Protein AF-0000000084433014 (afdb_homodimer)

pLDDT: mean 96.45, std 4.1, range [74.5, 98.94]

Secondary structure (DSSP, 8-state):
-EEEEE-TTSGGGTTTHHHHHHHHHHH-SEEEEEP-SHHHHHHHHHHHHHTTTTEEEEE---HHHHTT--HHHHHHHHHHHHHTTTT-SEEEEEEEETTT---HHHHHHHHHHHHHHHHHHHHHT--EEEEEES-HHHHHHHHTT-S--S-EEETT----HHHHHHHHTSTTEEEEE-GGGGT-HHHHHHHTTS-GGGEEE---TTSS-SSSSSPP-GGGHHHHHHHHHHHTT--HHHHHHHHHHHHHHHHT-/-EEEEE-TTSGGGTTTHHHHHHHHHHH-SEEEEE--SHHHHHHHHHHHHHTTTTEEEEE---HHHHTT--HHHHHHHHHHHHHTTTT-SEEEEEEEETTT---HHHHHHHHHHHHHHHHHHHHHT--EEEEEES-HHHHHHHHTT-S--S-EEETT----HHHHHHHHTSTTEEEEE-GGGGT-HHHHHHHTTS-GGGEEE---TTSS-SSSSSPP-GGGHHHHHHHHHHHTT--HHHHHHHHHHHHHHHHT-

Nearest PDB structures (foldseek):
  2y1h-assembly1_A  TM=9.445E-01  e=4.103E-21  Homo sapiens
  2y1h-assembly1_B  TM=9.343E-01  e=7.035E-21  Homo sapiens
  2xio-assembly1_A  TM=9.050E-01  e=2.579E-17  Homo sapiens
  8efg-assembly1_A  TM=9.068E-01  e=1.556E-16  Homo sapiens
  3ipw-assembly1_A  TM=8.848E-01  e=1.876E-14  Entamoeba histolytica HM-1:IMSS

Structure (mmCIF, N/CA/C/O backbone):
data_AF-0000000084433014-model_v1
#
loop_
_entity.id
_entity.type
_entity.pdbx_description
1 polymer 'Hydrolase TatD family'
#
loop_
_atom_site.group_PDB
_atom_site.id
_atom_site.type_symbol
_atom_site.label_atom_id
_atom_site.label_alt_id
_atom_site.label_comp_id
_atom_site.label_asym_id
_atom_site.label_entity_id
_atom_site.label_seq_id
_atom_site.pdbx_PDB_ins_code
_atom_site.Cartn_x
_atom_site.Cartn_y
_atom_site.Cartn_z
_atom_site.occupancy
_atom_site.B_iso_or_equiv
_atom_site.auth_seq_id
_atom_site.auth_comp_id
_atom_site.auth_asym_id
_atom_site.auth_atom_id
_atom_site.pdbx_PDB_model_num
ATOM 1 N N . MET A 1 1 ? 10.75 19.797 18.312 1 98.44 1 MET A N 1
ATOM 2 C CA . MET A 1 1 ? 10.406 19.109 17.078 1 98.44 1 MET A CA 1
ATOM 3 C C . MET A 1 1 ? 9.055 18.422 17.188 1 98.44 1 MET A C 1
ATOM 5 O O . MET A 1 1 ? 8.68 17.938 18.266 1 98.44 1 MET A O 1
ATOM 9 N N . ILE A 1 2 ? 8.273 18.438 16.125 1 98.88 2 ILE A N 1
ATOM 10 C CA . ILE A 1 2 ? 6.949 17.828 16.156 1 98.88 2 ILE A CA 1
ATOM 11 C C . ILE A 1 2 ? 6.797 16.859 14.984 1 98.88 2 ILE A C 1
ATOM 13 O O . ILE A 1 2 ? 7.121 17.203 13.844 1 98.88 2 ILE A O 1
ATOM 17 N N . ASP A 1 3 ? 6.43 15.586 15.219 1 98.94 3 ASP A N 1
ATOM 18 C CA . ASP A 1 3 ? 5.961 14.664 14.188 1 98.94 3 ASP A CA 1
ATOM 19 C C . ASP A 1 3 ? 4.492 14.914 13.852 1 98.94 3 ASP A C 1
ATOM 21 O O . ASP A 1 3 ? 3.604 14.547 14.617 1 98.94 3 ASP A O 1
ATOM 25 N N . THR A 1 4 ? 4.262 15.445 12.672 1 98.94 4 THR A N 1
ATOM 26 C CA . THR A 1 4 ? 2.926 15.961 12.383 1 98.94 4 THR A CA 1
ATOM 27 C C . THR A 1 4 ? 2.035 14.867 11.805 1 98.94 4 THR A C 1
ATOM 29 O O . THR A 1 4 ? 0.866 15.102 11.5 1 98.94 4 THR A O 1
ATOM 32 N N . HIS A 1 5 ? 2.557 13.594 11.68 1 98.88 5 HIS A N 1
ATOM 33 C CA . HIS A 1 5 ? 1.742 12.516 11.125 1 98.88 5 HIS A CA 1
ATOM 34 C C . HIS A 1 5 ? 2.348 11.156 11.445 1 98.88 5 HIS A C 1
ATOM 36 O O . HIS A 1 5 ? 3.406 10.805 10.914 1 98.88 5 HIS A O 1
ATOM 42 N N . CYS A 1 6 ? 1.685 10.438 12.242 1 98.69 6 CYS A N 1
ATOM 43 C CA . CYS A 1 6 ? 2.084 9.062 12.523 1 98.69 6 CYS A CA 1
ATOM 44 C C . CYS A 1 6 ? 0.887 8.227 12.977 1 98.69 6 CYS A C 1
ATOM 46 O O . CYS A 1 6 ? -0.218 8.75 13.125 1 98.69 6 CYS A O 1
ATOM 48 N N . HIS A 1 7 ? 1.066 6.961 13.062 1 97.88 7 HIS A N 1
ATOM 49 C CA . HIS A 1 7 ? 0.013 6.023 13.43 1 97.88 7 HIS A CA 1
ATOM 50 C C . HIS A 1 7 ? 0.455 5.121 14.578 1 97.88 7 HIS A C 1
ATOM 52 O O . HIS A 1 7 ? 0.367 3.896 14.484 1 97.88 7 HIS A O 1
ATOM 58 N N . ILE A 1 8 ? 0.814 5.707 15.672 1 97.88 8 ILE A N 1
ATOM 59 C CA . ILE A 1 8 ? 1.337 4.938 16.797 1 97.88 8 ILE A CA 1
ATOM 60 C C . ILE A 1 8 ? 0.202 4.164 17.453 1 97.88 8 ILE A C 1
ATOM 62 O O . ILE A 1 8 ? 0.443 3.311 18.312 1 97.88 8 ILE A O 1
ATOM 66 N N . ASP A 1 9 ? -1.073 4.363 17.047 1 96.88 9 ASP A N 1
ATOM 67 C CA . ASP A 1 9 ? -2.232 3.629 17.547 1 96.88 9 ASP A CA 1
ATOM 68 C C . ASP A 1 9 ? -2.307 2.238 16.922 1 96.88 9 ASP A C 1
ATOM 70 O O . ASP A 1 9 ? -3.049 1.376 17.406 1 96.88 9 ASP A O 1
ATOM 74 N N . PHE A 1 10 ? -1.59 1.955 15.953 1 95.56 10 PHE A N 1
ATOM 75 C CA . PHE A 1 10 ? -1.695 0.706 15.211 1 95.56 10 PHE A CA 1
ATOM 76 C C . PHE A 1 10 ? -1.231 -0.472 16.062 1 95.56 10 PHE A C 1
ATOM 78 O O . PHE A 1 10 ? -0.434 -0.301 16.984 1 95.56 10 PHE A O 1
ATOM 85 N N . GLU A 1 11 ? -1.685 -1.643 15.68 1 93.62 11 GLU A N 1
ATOM 86 C CA . GLU A 1 11 ? -1.393 -2.873 16.406 1 93.62 11 GLU A CA 1
ATOM 87 C C . GLU A 1 11 ? 0.089 -3.229 16.312 1 93.62 11 GLU A C 1
ATOM 89 O O . GLU A 1 11 ? 0.606 -3.965 17.156 1 93.62 11 GLU A O 1
ATOM 94 N N . GLU A 1 12 ? 0.813 -2.682 15.336 1 93.25 12 GLU A N 1
ATOM 95 C CA . GLU A 1 12 ? 2.248 -2.904 15.188 1 93.25 12 GLU A CA 1
ATOM 96 C C . GLU A 1 12 ? 3.004 -2.49 16.453 1 93.25 12 GLU A C 1
ATOM 98 O O . GLU A 1 12 ? 4.117 -2.957 16.688 1 93.25 12 GLU A O 1
ATOM 103 N N . TYR A 1 13 ? 2.346 -1.617 17.266 1 97.31 13 TYR A N 1
ATOM 104 C CA . TYR A 1 13 ? 3.023 -1.089 18.438 1 97.31 13 TYR A CA 1
ATOM 105 C C . TYR A 1 13 ? 2.457 -1.703 19.719 1 97.31 13 TYR A C 1
ATOM 107 O O . TYR A 1 13 ? 2.814 -1.291 20.828 1 97.31 13 TYR A O 1
ATOM 115 N N . ASP A 1 14 ? 1.656 -2.721 19.656 1 96 14 ASP A N 1
ATOM 116 C CA . ASP A 1 14 ? 0.956 -3.277 20.812 1 96 14 ASP A CA 1
ATOM 117 C C . ASP A 1 14 ? 1.941 -3.74 21.891 1 96 14 ASP A C 1
ATOM 119 O O . ASP A 1 14 ? 1.689 -3.576 23.078 1 96 14 ASP A O 1
ATOM 123 N N . LYS A 1 15 ? 3.08 -4.266 21.453 1 96.88 15 LYS A N 1
ATOM 124 C CA . LYS A 1 15 ? 4.008 -4.898 22.391 1 96.88 15 LYS A CA 1
ATOM 125 C C . LYS A 1 15 ? 4.906 -3.859 23.062 1 96.88 15 LYS A C 1
ATOM 127 O O . LYS A 1 15 ? 5.438 -4.098 24.141 1 96.88 15 LYS A O 1
ATOM 132 N N . ASP A 1 16 ? 5.086 -2.666 22.422 1 98.19 16 ASP A N 1
ATOM 133 C CA . ASP A 1 16 ? 6.074 -1.742 22.953 1 98.19 16 ASP A CA 1
ATOM 134 C C . ASP A 1 16 ? 5.629 -0.292 22.781 1 98.19 16 ASP A C 1
ATOM 136 O O . ASP A 1 16 ? 6.461 0.613 22.688 1 98.19 16 ASP A O 1
ATOM 140 N N . ARG A 1 17 ? 4.375 -0.047 22.719 1 98.25 17 ARG A N 1
ATOM 141 C CA . ARG A 1 17 ? 3.818 1.276 22.469 1 98.25 17 ARG A CA 1
ATOM 142 C C . ARG A 1 17 ? 4.309 2.287 23.5 1 98.25 17 ARG A C 1
ATOM 144 O O . ARG A 1 17 ? 4.746 3.383 23.141 1 98.25 17 ARG A O 1
ATOM 151 N N . SER A 1 18 ? 4.281 1.939 24.719 1 98.25 18 SER A N 1
ATOM 152 C CA . SER A 1 18 ? 4.699 2.852 25.781 1 98.25 18 SER A CA 1
ATOM 153 C C . SER A 1 18 ? 6.168 3.225 25.641 1 98.25 18 SER A C 1
ATOM 155 O O . SER A 1 18 ? 6.551 4.371 25.891 1 98.25 18 SER A O 1
ATOM 157 N N . GLU A 1 19 ? 6.988 2.238 25.234 1 98.75 19 GLU A N 1
ATOM 158 C CA . GLU A 1 19 ? 8.414 2.51 25.047 1 98.75 19 GLU A CA 1
ATOM 159 C C . GLU A 1 19 ? 8.648 3.434 23.859 1 98.75 19 GLU A C 1
ATOM 161 O O . GLU A 1 19 ? 9.492 4.328 23.922 1 98.75 19 GLU A O 1
ATOM 166 N N . VAL A 1 20 ? 7.914 3.215 22.828 1 98.69 20 VAL A N 1
ATOM 167 C CA . VAL A 1 20 ? 8.008 4.031 21.625 1 98.69 20 VAL A CA 1
ATOM 168 C C . VAL A 1 20 ? 7.621 5.473 21.953 1 98.69 20 VAL A C 1
ATOM 170 O O . VAL A 1 20 ? 8.305 6.414 21.531 1 98.69 20 VAL A O 1
ATOM 173 N N . ILE A 1 21 ? 6.594 5.645 22.703 1 98.75 21 ILE A N 1
ATOM 174 C CA . ILE A 1 21 ? 6.117 6.973 23.078 1 98.75 21 ILE A CA 1
ATOM 175 C C . ILE A 1 21 ? 7.133 7.648 24 1 98.75 21 ILE A C 1
ATOM 177 O O . ILE A 1 21 ? 7.398 8.844 23.875 1 98.75 21 ILE A O 1
ATOM 181 N N . ALA A 1 22 ? 7.738 6.871 24.859 1 98.69 22 ALA A N 1
ATOM 182 C CA . ALA A 1 22 ? 8.758 7.418 25.75 1 98.69 22 ALA A CA 1
ATOM 183 C C . ALA A 1 22 ? 9.953 7.949 24.969 1 98.69 22 ALA A C 1
ATOM 185 O O . ALA A 1 22 ? 10.477 9.016 25.266 1 98.69 22 ALA A O 1
ATOM 186 N N . ARG A 1 23 ? 10.367 7.191 23.969 1 98.75 23 ARG A N 1
ATOM 187 C CA . ARG A 1 23 ? 11.477 7.633 23.141 1 98.75 23 ARG A CA 1
ATOM 188 C C . ARG A 1 23 ? 11.109 8.906 22.375 1 98.75 23 ARG A C 1
ATOM 190 O O . ARG A 1 23 ? 11.953 9.789 22.188 1 98.75 23 ARG A O 1
ATOM 197 N N . ALA A 1 24 ? 9.891 9 21.969 1 98.88 24 ALA A N 1
ATOM 198 C CA . ALA A 1 24 ? 9.43 10.203 21.281 1 98.88 24 ALA A CA 1
ATOM 199 C C . ALA A 1 24 ? 9.422 11.398 22.234 1 98.88 24 ALA A C 1
ATOM 201 O O . ALA A 1 24 ? 9.867 12.492 21.859 1 98.88 24 ALA A O 1
ATOM 202 N N . LYS A 1 25 ? 9.023 11.242 23.453 1 98.69 25 LYS A N 1
ATOM 203 C CA . LYS A 1 25 ? 8.938 12.312 24.438 1 98.69 25 LYS A CA 1
ATOM 204 C C . LYS A 1 25 ? 10.32 12.852 24.781 1 98.69 25 LYS A C 1
ATOM 206 O O . LYS A 1 25 ? 10.477 14.039 25.094 1 98.69 25 LYS A O 1
ATOM 211 N N . ASP A 1 26 ? 11.234 11.984 24.672 1 98.38 26 ASP A N 1
ATOM 212 C CA . ASP A 1 26 ? 12.602 12.367 24.984 1 98.38 26 ASP A CA 1
ATOM 213 C C . ASP A 1 26 ? 13.164 13.32 23.938 1 98.38 26 ASP A C 1
ATOM 215 O O . ASP A 1 26 ? 14.102 14.078 24.203 1 98.38 26 ASP A O 1
ATOM 219 N N . LYS A 1 27 ? 12.531 13.336 22.766 1 98.44 27 LYS A N 1
ATOM 220 C CA . LYS A 1 27 ? 13.172 14.047 21.656 1 98.44 27 LYS A CA 1
ATOM 221 C C . LYS A 1 27 ? 12.242 15.102 21.078 1 98.44 27 LYS A C 1
ATOM 223 O O . LYS A 1 27 ? 12.703 16.062 20.438 1 98.44 27 LYS A O 1
ATOM 228 N N . LEU A 1 28 ? 10.984 14.93 21.328 1 98.88 28 LEU A N 1
ATOM 229 C CA . LEU A 1 28 ? 10.016 15.742 20.609 1 98.88 28 LEU A CA 1
ATOM 230 C C . LEU A 1 28 ? 9.148 16.547 21.562 1 98.88 28 LEU A C 1
ATOM 232 O O . LEU A 1 28 ? 8.969 16.156 22.719 1 98.88 28 LEU A O 1
ATOM 236 N N . ASP A 1 29 ? 8.602 17.641 21.031 1 98.75 29 ASP A N 1
ATOM 237 C CA . ASP A 1 29 ? 7.656 18.453 21.781 1 98.75 29 ASP A CA 1
ATOM 238 C C . ASP A 1 29 ? 6.254 17.844 21.75 1 98.75 29 ASP A C 1
ATOM 240 O O . ASP A 1 29 ? 5.488 17.984 22.703 1 98.75 29 ASP A O 1
ATOM 244 N N . ALA A 1 30 ? 5.887 17.203 20.641 1 98.81 30 ALA A N 1
ATOM 245 C CA . ALA A 1 30 ? 4.551 16.656 20.453 1 98.81 30 ALA A CA 1
ATOM 246 C C . ALA A 1 30 ? 4.5 15.75 19.234 1 98.81 30 ALA A C 1
ATOM 248 O O . ALA A 1 30 ? 5.422 15.75 18.406 1 98.81 30 ALA A O 1
ATOM 249 N N . VAL A 1 31 ? 3.445 14.992 19.141 1 98.88 31 VAL A N 1
ATOM 250 C CA . VAL A 1 31 ? 3.152 14.18 17.953 1 98.88 31 VAL A CA 1
ATOM 251 C C . VAL A 1 31 ? 1.674 14.297 17.594 1 98.88 31 VAL A C 1
ATOM 253 O O . VAL A 1 31 ? 0.818 14.375 18.484 1 98.88 31 VAL A O 1
ATOM 256 N N . ILE A 1 32 ? 1.387 14.406 16.344 1 98.88 32 ILE A N 1
ATOM 257 C CA . ILE A 1 32 ? 0.021 14.297 15.836 1 98.88 32 ILE A CA 1
ATOM 258 C C . ILE A 1 32 ? -0.234 12.867 15.352 1 98.88 32 ILE A C 1
ATOM 260 O O . ILE A 1 32 ? 0.473 12.367 14.477 1 98.88 32 ILE A O 1
ATOM 264 N N . VAL A 1 33 ? -1.188 12.18 15.938 1 98.81 33 VAL A N 1
ATOM 265 C CA . VAL A 1 33 ? -1.561 10.82 15.555 1 98.81 33 VAL A CA 1
ATOM 266 C C . VAL A 1 33 ? -2.844 10.852 14.727 1 98.81 33 VAL A C 1
ATOM 268 O O . VAL A 1 33 ? -3.857 11.398 15.164 1 98.81 33 VAL A O 1
ATOM 271 N N . SER A 1 34 ? -2.781 10.266 13.555 1 98.12 34 SER A N 1
ATOM 272 C CA . SER A 1 34 ? -3.879 10.359 12.602 1 98.12 34 SER A CA 1
ATOM 273 C C . SER A 1 34 ? -4.691 9.07 12.555 1 98.12 34 SER A C 1
ATOM 275 O O . SER A 1 34 ? -4.145 7.996 12.289 1 98.12 34 SER A O 1
ATOM 277 N N . GLY A 1 35 ? -5.984 9.227 12.812 1 96.69 35 GLY A N 1
ATOM 278 C CA . GLY A 1 35 ? -6.879 8.094 12.625 1 96.69 35 GLY A CA 1
ATOM 279 C C . GLY A 1 35 ? -7.188 7.812 11.172 1 96.69 35 GLY A C 1
ATOM 280 O O . GLY A 1 35 ? -7.145 8.719 10.336 1 96.69 35 GLY A O 1
ATOM 281 N N . ILE A 1 36 ? -7.566 6.559 10.914 1 94.94 36 ILE A N 1
ATOM 282 C CA . ILE A 1 36 ? -7.801 6.184 9.523 1 94.94 36 ILE A CA 1
ATOM 283 C C . ILE A 1 36 ? -9.203 5.586 9.375 1 94.94 36 ILE A C 1
ATOM 285 O O . ILE A 1 36 ? -9.523 4.992 8.352 1 94.94 36 ILE A O 1
ATOM 289 N N . GLY A 1 37 ? -10.039 5.668 10.352 1 93 37 GLY A N 1
ATOM 290 C CA . GLY A 1 37 ? -11.391 5.145 10.453 1 93 37 GLY A CA 1
ATOM 291 C C . GLY A 1 37 ? -11.922 5.125 11.875 1 93 37 GLY A C 1
ATOM 292 O O . GLY A 1 37 ? -11.234 5.551 12.805 1 93 37 GLY A O 1
ATOM 293 N N . TYR A 1 38 ? -13.078 4.609 11.992 1 90.94 38 TYR A N 1
ATOM 294 C CA . TYR A 1 38 ? -13.797 4.711 13.258 1 90.94 38 TYR A CA 1
ATOM 295 C C . TYR A 1 38 ? -12.984 4.098 14.398 1 90.94 38 TYR A C 1
ATOM 297 O O . TYR A 1 38 ? -12.711 4.754 15.398 1 90.94 38 TYR A O 1
ATOM 305 N N . GLU A 1 39 ? -12.594 2.854 14.242 1 90.62 39 GLU A N 1
ATOM 306 C CA . GLU A 1 39 ? -11.867 2.156 15.305 1 90.62 39 GLU A CA 1
ATOM 307 C C . GLU A 1 39 ? -10.531 2.834 15.594 1 90.62 39 GLU A C 1
ATOM 309 O O . GLU A 1 39 ? -10.156 3.006 16.766 1 90.62 39 GLU A O 1
ATOM 314 N N . SER A 1 40 ? -9.867 3.154 14.555 1 94.81 40 SER A N 1
ATOM 315 C CA . SER A 1 40 ? -8.586 3.846 14.703 1 94.81 40 SER A CA 1
ATOM 316 C C . SER A 1 40 ? -8.766 5.203 15.375 1 94.81 40 SER A C 1
ATOM 318 O O . SER A 1 40 ? -7.992 5.57 16.266 1 94.81 40 SER A O 1
ATOM 320 N N . ASN A 1 41 ? -9.805 5.93 14.992 1 96.56 41 ASN A N 1
ATOM 321 C CA . ASN A 1 41 ? -10.094 7.219 15.609 1 96.56 41 ASN A CA 1
ATOM 322 C C . ASN A 1 41 ? -10.297 7.086 17.109 1 96.56 41 ASN A C 1
ATOM 324 O O . ASN A 1 41 ? -9.812 7.91 17.891 1 96.56 41 ASN A O 1
ATOM 328 N N . GLN A 1 42 ? -10.969 6.059 17.484 1 94.56 42 GLN A N 1
ATOM 329 C CA . GLN A 1 42 ? -11.195 5.82 18.906 1 94.56 42 GLN A CA 1
ATOM 330 C C . GLN A 1 42 ? -9.891 5.492 19.625 1 94.56 42 GLN A C 1
ATOM 332 O O . GLN A 1 42 ? -9.656 5.969 20.734 1 94.56 42 GLN A O 1
ATOM 337 N N . GLY A 1 43 ? -9.07 4.668 18.953 1 95.38 43 GLY A N 1
ATOM 338 C CA . GLY A 1 43 ? -7.766 4.371 19.516 1 95.38 43 GLY A CA 1
ATOM 339 C C . GLY A 1 43 ? -6.906 5.605 19.703 1 95.38 43 GLY A C 1
ATOM 340 O O . GLY A 1 43 ? -6.219 5.738 20.719 1 95.38 43 GLY A O 1
ATOM 341 N N . VAL A 1 44 ? -6.988 6.496 18.781 1 97.88 44 VAL A N 1
ATOM 342 C CA . VAL A 1 44 ? -6.234 7.746 18.828 1 97.88 44 VAL A CA 1
ATOM 343 C C . VAL A 1 44 ? -6.719 8.602 20 1 97.88 44 VAL A C 1
ATOM 345 O O . VAL A 1 44 ? -5.91 9.164 20.734 1 97.88 44 VAL A O 1
ATOM 348 N N . LEU A 1 45 ? -8.008 8.672 20.203 1 96.88 45 LEU A N 1
ATOM 349 C CA . LEU A 1 45 ? -8.562 9.438 21.312 1 96.88 45 LEU A CA 1
ATOM 350 C C . LEU A 1 45 ? -8.078 8.891 22.641 1 96.88 45 LEU A C 1
ATOM 352 O O . LEU A 1 45 ? -7.75 9.656 23.547 1 96.88 45 LEU A O 1
ATOM 356 N N . ASN A 1 46 ? -8.078 7.602 22.719 1 96.69 46 ASN A N 1
ATOM 357 C CA . ASN A 1 46 ? -7.609 6.965 23.953 1 96.69 46 ASN A CA 1
ATOM 358 C C . ASN A 1 46 ? -6.156 7.32 24.25 1 96.69 46 ASN A C 1
ATOM 360 O O . ASN A 1 46 ? -5.805 7.594 25.391 1 96.69 46 ASN A O 1
ATOM 364 N N . LEU A 1 47 ? -5.324 7.297 23.266 1 97.56 47 LEU A N 1
ATOM 365 C CA . LEU A 1 47 ? -3.92 7.648 23.422 1 97.56 47 LEU A CA 1
ATOM 366 C C . LEU A 1 47 ? -3.771 9.102 23.859 1 97.56 47 LEU A C 1
ATOM 368 O O . LEU A 1 47 ? -2.943 9.422 24.703 1 97.56 47 LEU A O 1
ATOM 372 N N . CYS A 1 48 ? -4.555 9.969 23.25 1 97.06 48 CYS A N 1
ATOM 373 C CA . CYS A 1 48 ? -4.496 11.391 23.578 1 97.06 48 CYS A CA 1
ATOM 374 C C . CYS A 1 48 ? -4.836 11.625 25.031 1 97.06 48 CYS A C 1
ATOM 376 O O . CYS A 1 48 ? -4.215 12.461 25.688 1 97.06 48 CYS A O 1
ATOM 378 N N . SER A 1 49 ? -5.801 10.945 25.531 1 96.62 49 SER A N 1
ATOM 379 C CA . SER A 1 49 ? -6.211 11.086 26.922 1 96.62 49 SER A CA 1
ATOM 380 C C . SER A 1 49 ? -5.117 10.602 27.875 1 96.62 49 SER A C 1
ATOM 382 O O . SER A 1 49 ? -4.914 11.188 28.938 1 96.62 49 SER A O 1
ATOM 384 N N . LYS A 1 50 ? -4.43 9.586 27.531 1 97.44 50 LYS A N 1
ATOM 385 C CA . LYS A 1 50 ? -3.387 8.992 28.359 1 97.44 50 LYS A CA 1
ATOM 386 C C . LYS A 1 50 ? -2.117 9.836 28.328 1 97.44 50 LYS A C 1
ATOM 388 O O . LYS A 1 50 ? -1.362 9.867 29.312 1 97.44 50 LYS A O 1
ATOM 393 N N . TYR A 1 51 ? -1.863 10.461 27.234 1 98.19 51 TYR A N 1
ATOM 394 C CA . TYR A 1 51 ? -0.638 11.234 27.062 1 98.19 51 TYR A CA 1
ATOM 395 C C . TYR A 1 51 ? -0.952 12.688 26.719 1 98.19 51 TYR A C 1
ATOM 397 O O . TYR A 1 51 ? -0.405 13.242 25.766 1 98.19 51 TYR A O 1
ATOM 405 N N . GLU A 1 52 ? -1.782 13.273 27.562 1 96.75 52 GLU A N 1
ATOM 406 C CA . GLU A 1 52 ? -2.225 14.656 27.375 1 96.75 52 GLU A CA 1
ATOM 407 C C . GLU A 1 52 ? -1.039 15.609 27.328 1 96.75 52 GLU A C 1
ATOM 409 O O . GLU A 1 52 ? -0.095 15.477 28.109 1 96.75 52 GLU A O 1
ATOM 414 N N . GLY A 1 53 ? -1.12 16.516 26.359 1 97.44 53 GLY A N 1
ATOM 415 C CA . GLY A 1 53 ? -0.068 17.516 26.25 1 97.44 53 GLY A CA 1
ATOM 416 C C . GLY A 1 53 ? 1.06 17.109 25.328 1 97.44 53 GLY A C 1
ATOM 417 O O . GLY A 1 53 ? 1.918 17.922 24.984 1 97.44 53 GLY A O 1
ATOM 418 N N . PHE A 1 54 ? 1.021 15.883 24.891 1 98.75 54 PHE A N 1
ATOM 419 C CA . PHE A 1 54 ? 2.08 15.406 24 1 98.75 54 PHE A CA 1
ATOM 420 C C . PHE A 1 54 ? 1.497 14.812 22.734 1 98.75 54 PHE A C 1
ATOM 422 O O . PHE A 1 54 ? 2.033 15.031 21.641 1 98.75 54 PHE A O 1
ATOM 429 N N . ILE A 1 55 ? 0.46 14.008 22.844 1 98.81 55 ILE A N 1
ATOM 430 C CA . ILE A 1 55 ? -0.189 13.391 21.688 1 98.81 55 ILE A CA 1
ATOM 431 C C . ILE A 1 55 ? -1.465 14.156 21.344 1 98.81 55 ILE A C 1
ATOM 433 O O . ILE A 1 55 ? -2.32 14.367 22.203 1 98.81 55 ILE A O 1
ATOM 437 N N . TYR A 1 56 ? -1.611 14.594 20.156 1 98.81 56 TYR A N 1
ATOM 438 C CA . TYR A 1 56 ? -2.785 15.305 19.656 1 98.81 56 TYR A CA 1
ATOM 439 C C . TYR A 1 56 ? -3.445 14.539 18.516 1 98.81 56 TYR A C 1
ATOM 441 O O . TYR A 1 56 ? -2.758 13.953 17.672 1 98.81 56 TYR A O 1
ATOM 449 N N . PRO A 1 57 ? -4.738 14.547 18.422 1 98.62 57 PRO A N 1
ATOM 450 C CA . PRO A 1 57 ? -5.457 13.664 17.5 1 98.62 57 PRO A CA 1
ATOM 451 C C . PRO A 1 57 ? -5.898 14.391 16.219 1 98.62 57 PRO A C 1
ATOM 453 O O . PRO A 1 57 ? -6.312 15.547 16.281 1 98.62 57 PRO A O 1
ATOM 456 N N . SER A 1 58 ? -5.77 13.758 15.094 1 98.25 58 SER A N 1
ATOM 457 C CA . SER A 1 58 ? -6.586 14.023 13.914 1 98.25 58 SER A CA 1
ATOM 458 C C . SER A 1 58 ? -7.453 12.82 13.555 1 98.25 58 SER A C 1
ATOM 460 O O . SER A 1 58 ? -7.074 11.68 13.82 1 98.25 58 SER A O 1
ATOM 462 N N . PHE A 1 59 ? -8.695 13.109 13.055 1 96.88 59 PHE A N 1
ATOM 463 C CA . PHE A 1 59 ? -9.625 12.055 12.664 1 96.88 59 PHE A CA 1
ATOM 464 C C . PHE A 1 59 ? -9.789 12.023 11.148 1 96.88 59 PHE A C 1
ATOM 466 O O . PHE A 1 59 ? -9.953 13.062 10.508 1 96.88 59 PHE A O 1
ATOM 473 N N . GLY A 1 60 ? -9.719 10.867 10.641 1 95.06 60 GLY A N 1
ATOM 474 C CA . GLY A 1 60 ? -9.906 10.758 9.203 1 95.06 60 GLY A CA 1
ATOM 475 C C . GLY A 1 60 ? -10.531 9.438 8.789 1 95.06 60 GLY A C 1
ATOM 476 O O . GLY A 1 60 ? -11.164 8.758 9.602 1 95.06 60 GLY A O 1
ATOM 477 N N . TYR A 1 61 ? -10.555 9.234 7.621 1 96.06 61 TYR A N 1
ATOM 478 C CA . TYR A 1 61 ? -11.031 8.047 6.922 1 96.06 61 TYR A CA 1
ATOM 479 C C . TYR A 1 61 ? -10.203 7.781 5.668 1 96.06 61 TYR A C 1
ATOM 481 O O . TYR A 1 61 ? -10.477 8.344 4.605 1 96.06 61 TYR A O 1
ATOM 489 N N . HIS A 1 62 ? -9.195 6.902 5.832 1 95.19 62 HIS A N 1
ATOM 490 C CA . HIS A 1 62 ? -8.219 6.664 4.773 1 95.19 62 HIS A CA 1
ATOM 491 C C . HIS A 1 62 ? -8.906 6.293 3.465 1 95.19 62 HIS A C 1
ATOM 493 O O . HIS A 1 62 ? -9.875 5.523 3.463 1 95.19 62 HIS A O 1
ATOM 499 N N . PRO A 1 63 ? -8.406 6.785 2.357 1 94.44 63 PRO A N 1
ATOM 500 C CA . PRO A 1 63 ? -9.109 6.609 1.087 1 94.44 63 PRO A CA 1
ATOM 501 C C . PRO A 1 63 ? -9.258 5.145 0.688 1 94.44 63 PRO A C 1
ATOM 503 O O . PRO A 1 63 ? -10.289 4.746 0.143 1 94.44 63 PRO A O 1
ATOM 506 N N . VAL A 1 64 ? -8.281 4.344 0.974 1 88.81 64 VAL A N 1
ATOM 507 C CA . VAL A 1 64 ? -8.32 2.941 0.578 1 88.81 64 VAL A CA 1
ATOM 508 C C . VAL A 1 64 ? -9.352 2.191 1.415 1 88.81 64 VAL A C 1
ATOM 510 O O . VAL A 1 64 ? -9.961 1.227 0.945 1 88.81 64 VAL A O 1
ATOM 513 N N . SER A 1 65 ? -9.602 2.654 2.561 1 87.94 65 SER A N 1
ATOM 514 C CA . SER A 1 65 ? -10.609 2.039 3.426 1 87.94 65 SER A CA 1
ATOM 515 C C . SER A 1 65 ? -12 2.564 3.113 1 87.94 65 SER A C 1
ATOM 517 O O . SER A 1 65 ? -12.984 1.821 3.197 1 87.94 65 SER A O 1
ATOM 519 N N . SER A 1 66 ? -12.102 3.725 2.666 1 90.94 66 SER A N 1
ATOM 520 C CA . SER A 1 66 ? -13.406 4.379 2.566 1 90.94 66 SER A CA 1
ATOM 521 C C . SER A 1 66 ? -14 4.211 1.173 1 90.94 66 SER A C 1
ATOM 523 O O . SER A 1 66 ? -15.195 4.43 0.974 1 90.94 66 SER A O 1
ATOM 525 N N . GLN A 1 67 ? -13.234 3.832 0.25 1 88.06 67 GLN A N 1
ATOM 526 C CA . GLN A 1 67 ? -13.594 3.922 -1.159 1 88.06 67 GLN A CA 1
ATOM 527 C C . GLN A 1 67 ? -14.82 3.062 -1.465 1 88.06 67 GLN A C 1
ATOM 529 O O . GLN A 1 67 ? -15.5 3.273 -2.473 1 88.06 67 GLN A O 1
ATOM 534 N N . ASN A 1 68 ? -15.133 2.152 -0.662 1 81.81 68 ASN A N 1
ATOM 535 C CA . ASN A 1 68 ? -16.297 1.295 -0.918 1 81.81 68 ASN A CA 1
ATOM 536 C C . ASN A 1 68 ? -17.312 1.378 0.211 1 81.81 68 ASN A C 1
ATOM 538 O O . ASN A 1 68 ? -18.172 0.511 0.334 1 81.81 68 ASN A O 1
ATOM 542 N N . CYS A 1 69 ? -17.203 2.318 1.013 1 86.88 69 CYS A N 1
ATOM 543 C CA . CYS A 1 69 ? -18.141 2.406 2.129 1 86.88 69 CYS A CA 1
ATOM 544 C C . CYS A 1 69 ? -19.547 2.715 1.638 1 86.88 69 CYS A C 1
ATOM 546 O O . CYS A 1 69 ? -19.719 3.354 0.598 1 86.88 69 CYS A O 1
ATOM 548 N N . SER A 1 70 ? -20.547 2.252 2.402 1 87 70 SER A N 1
ATOM 549 C CA . SER A 1 70 ? -21.922 2.605 2.111 1 87 70 SER A CA 1
ATOM 550 C C . SER A 1 70 ? -22.234 4.043 2.52 1 87 70 SER A C 1
ATOM 552 O O . SER A 1 70 ? -21.453 4.66 3.256 1 87 70 SER A O 1
ATOM 554 N N . ASP A 1 71 ? -23.312 4.531 2 1 91.81 71 ASP A N 1
ATOM 555 C CA . ASP A 1 71 ? -23.75 5.867 2.396 1 91.81 71 ASP A CA 1
ATOM 556 C C . ASP A 1 71 ? -23.953 5.953 3.908 1 91.81 71 ASP A C 1
ATOM 558 O O . ASP A 1 71 ? -23.656 6.977 4.523 1 91.81 71 ASP A O 1
ATOM 562 N N . GLU A 1 72 ? -24.484 4.887 4.41 1 92.62 72 GLU A N 1
ATOM 563 C CA . GLU A 1 72 ? -24.719 4.844 5.852 1 92.62 72 GLU A CA 1
ATOM 564 C C . GLU A 1 72 ? -23.406 4.887 6.633 1 92.62 72 GLU A C 1
ATOM 566 O O . GLU A 1 72 ? -23.297 5.598 7.637 1 92.62 72 GLU A O 1
ATOM 571 N N . GLU A 1 73 ? -22.453 4.207 6.203 1 90.19 73 GLU A N 1
ATOM 572 C CA . GLU A 1 73 ? -21.141 4.195 6.848 1 90.19 73 GLU A CA 1
ATOM 573 C C . GLU A 1 73 ? -20.469 5.559 6.75 1 90.19 73 GLU A C 1
ATOM 575 O O . GLU A 1 73 ? -19.812 6.004 7.699 1 90.19 73 GLU A O 1
ATOM 580 N N . LEU A 1 74 ? -20.594 6.105 5.602 1 94.88 74 LEU A N 1
ATOM 581 C CA . LEU A 1 74 ? -20.031 7.438 5.41 1 94.88 74 LEU A CA 1
ATOM 582 C C . LEU A 1 74 ? -20.703 8.445 6.344 1 94.88 74 LEU A C 1
ATOM 584 O O . LEU A 1 74 ? -20.016 9.266 6.961 1 94.88 74 LEU A O 1
ATOM 588 N N . LYS A 1 75 ? -22 8.344 6.461 1 96.25 75 LYS A N 1
ATOM 589 C CA . LYS A 1 75 ? -22.734 9.227 7.363 1 96.25 75 LYS A CA 1
ATOM 590 C C . LYS A 1 75 ? -22.281 9.031 8.805 1 96.25 75 LYS A C 1
ATOM 592 O O . LYS A 1 75 ? -22.156 10 9.562 1 96.25 75 LYS A O 1
ATOM 597 N N . GLN A 1 76 ? -22.062 7.844 9.133 1 94.88 76 GLN A N 1
ATOM 598 C CA . GLN A 1 76 ? -21.578 7.543 10.477 1 94.88 76 GLN A CA 1
ATOM 599 C C . GLN A 1 76 ? -20.188 8.141 10.719 1 94.88 76 GLN A C 1
ATOM 601 O O . GLN A 1 76 ? -19.922 8.656 11.805 1 94.88 76 GLN A O 1
ATOM 606 N N . ALA A 1 77 ? -19.391 8.047 9.727 1 94.81 77 ALA A N 1
ATOM 607 C CA . ALA A 1 77 ? -18.047 8.625 9.828 1 94.81 77 ALA A CA 1
ATOM 608 C C . ALA A 1 77 ? -18.125 10.141 9.992 1 94.81 77 ALA A C 1
ATOM 610 O O . ALA A 1 77 ? -17.406 10.711 10.812 1 94.81 77 ALA A O 1
ATOM 611 N N . HIS A 1 78 ? -19.016 10.727 9.258 1 97.19 78 HIS A N 1
ATOM 612 C CA . HIS A 1 78 ? -19.219 12.172 9.375 1 97.19 78 HIS A CA 1
ATOM 613 C C . HIS A 1 78 ? -19.703 12.547 10.773 1 97.19 78 HIS A C 1
ATOM 615 O O . HIS A 1 78 ? -19.156 13.477 11.383 1 97.19 78 HIS A O 1
ATOM 621 N N . THR A 1 79 ? -20.656 11.82 11.18 1 97.38 79 THR A N 1
ATOM 622 C CA . THR A 1 79 ? -21.219 12.102 12.492 1 97.38 79 THR A CA 1
ATOM 623 C C . THR A 1 79 ? -20.172 11.953 13.594 1 97.38 79 THR A C 1
ATOM 625 O O . THR A 1 79 ? -20.078 12.805 14.477 1 97.38 79 THR A O 1
ATOM 628 N N . HIS A 1 80 ? -19.422 10.914 13.477 1 96 80 HIS A N 1
ATOM 629 C CA . HIS A 1 80 ? -18.359 10.68 14.438 1 96 80 HIS A CA 1
ATOM 630 C C . HIS A 1 80 ? -17.375 11.844 14.453 1 96 80 HIS A C 1
ATOM 632 O O . HIS A 1 80 ? -16.953 12.297 15.523 1 96 80 HIS A O 1
ATOM 638 N N . LEU A 1 81 ? -17.016 12.289 13.352 1 96.75 81 LEU A N 1
ATOM 639 C CA . LEU A 1 81 ? -16.062 13.391 13.203 1 96.75 81 LEU A CA 1
ATOM 640 C C . LEU A 1 81 ? -16.641 14.68 13.773 1 96.75 81 LEU A C 1
ATOM 642 O O . LEU A 1 81 ? -15.984 15.367 14.555 1 96.75 81 LEU A O 1
ATOM 646 N N . ILE A 1 82 ? -17.859 15 13.453 1 97.69 82 ILE A N 1
ATOM 647 C CA . ILE A 1 82 ? -18.5 16.25 13.859 1 97.69 82 ILE A CA 1
ATOM 648 C C . ILE A 1 82 ? -18.719 16.25 15.375 1 97.69 82 ILE A C 1
ATOM 650 O O . ILE A 1 82 ? -18.484 17.266 16.031 1 97.69 82 ILE A O 1
ATOM 654 N N . ASP A 1 83 ? -19.062 15.086 15.891 1 97.25 83 ASP A N 1
ATOM 655 C CA . ASP A 1 83 ? -19.297 14.961 17.328 1 97.25 83 ASP A CA 1
ATOM 656 C C . ASP A 1 83 ? -18 15.203 18.109 1 97.25 83 ASP A C 1
ATOM 658 O O . ASP A 1 83 ? -18.031 15.516 19.297 1 97.25 83 ASP A O 1
ATOM 662 N N . ASN A 1 84 ? -16.875 15.07 17.469 1 97.19 84 ASN A N 1
ATOM 663 C CA . ASN A 1 84 ? -15.578 15.211 18.141 1 97.19 84 ASN A CA 1
ATOM 664 C C . ASN A 1 84 ? -14.789 16.391 17.594 1 97.19 84 ASN A C 1
ATOM 666 O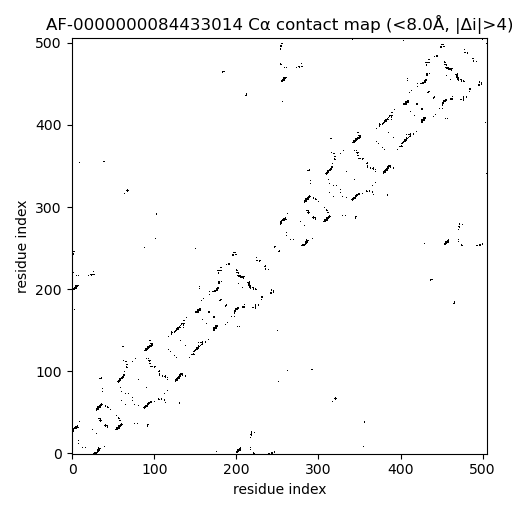 O . ASN A 1 84 ? -13.578 16.469 17.766 1 97.19 84 ASN A O 1
ATOM 670 N N . ILE A 1 85 ? -15.445 17.297 16.953 1 97.31 85 ILE A N 1
ATOM 671 C CA . ILE A 1 85 ? -14.781 18.359 16.188 1 97.31 85 ILE A CA 1
ATOM 672 C C . ILE A 1 85 ? -13.953 19.219 17.125 1 97.31 85 ILE A C 1
ATOM 674 O O . ILE A 1 85 ? -12.906 19.75 16.734 1 97.31 85 ILE A O 1
ATOM 678 N N . ASN A 1 86 ? -14.312 19.328 18.375 1 96.25 86 ASN A N 1
ATOM 679 C CA . ASN A 1 86 ? -13.609 20.156 19.344 1 96.25 86 ASN A CA 1
ATOM 680 C C . ASN A 1 86 ? -12.484 19.391 20.031 1 96.25 86 ASN A C 1
ATOM 682 O O . ASN A 1 86 ? -11.68 19.969 20.75 1 96.25 86 ASN A O 1
ATOM 686 N N . ASN A 1 87 ? -12.406 18.062 19.766 1 96.31 87 ASN A N 1
ATOM 687 C CA . ASN A 1 87 ? -11.391 17.219 20.406 1 96.31 87 ASN A CA 1
ATOM 688 C C . ASN A 1 87 ? -10.234 16.938 19.453 1 96.31 87 ASN A C 1
ATOM 690 O O . ASN A 1 87 ? -9.234 16.328 19.844 1 96.31 87 ASN A O 1
ATOM 694 N N . ILE A 1 88 ? -10.336 17.406 18.219 1 98.12 88 ILE A N 1
ATOM 695 C CA . ILE A 1 88 ? -9.297 17.078 17.234 1 98.12 88 ILE A CA 1
ATOM 696 C C . ILE A 1 88 ? -8.625 18.359 16.766 1 98.12 88 ILE A C 1
ATOM 698 O O . ILE A 1 88 ? -9.219 19.438 16.797 1 98.12 88 ILE A O 1
ATOM 702 N N . VAL A 1 89 ? -7.418 18.203 16.281 1 98.56 89 VAL A N 1
ATOM 703 C CA . VAL A 1 89 ? -6.652 19.375 15.859 1 98.56 89 VAL A CA 1
ATOM 704 C C . VAL A 1 89 ? -6.734 19.531 14.344 1 98.56 89 VAL A C 1
ATOM 706 O O . VAL A 1 89 ? -6.375 20.578 13.805 1 98.56 89 VAL A O 1
ATOM 709 N N . ALA A 1 90 ? -7.242 18.469 13.648 1 98.81 90 ALA A N 1
ATOM 710 C CA . ALA A 1 90 ? -7.41 18.5 12.195 1 98.81 90 ALA A CA 1
ATOM 711 C C . ALA A 1 90 ? -8.336 17.375 11.734 1 98.81 90 ALA A C 1
ATOM 713 O O . ALA A 1 90 ? -8.523 16.375 12.445 1 98.81 90 ALA A O 1
ATOM 714 N N . ILE A 1 91 ? -8.898 17.578 10.594 1 98.62 91 ILE A N 1
ATOM 715 C CA . ILE A 1 91 ? -9.57 16.5 9.883 1 98.62 91 ILE A CA 1
ATOM 716 C C . ILE A 1 91 ? -8.586 15.805 8.945 1 98.62 91 ILE A C 1
ATOM 718 O O . ILE A 1 91 ? -8.07 16.406 8.008 1 98.62 91 ILE A O 1
ATOM 722 N N . GLY A 1 92 ? -8.328 14.5 9.227 1 97 92 GLY A N 1
ATOM 723 C CA . GLY A 1 92 ? -7.391 13.719 8.438 1 97 92 GLY A CA 1
ATOM 724 C C . GLY A 1 92 ? -6.906 12.469 9.156 1 97 92 GLY A C 1
ATOM 725 O O . GLY A 1 92 ? -7.062 12.344 10.367 1 97 92 GLY A O 1
ATOM 726 N N . GLU A 1 93 ? -6.449 11.469 8.5 1 96.94 93 GLU A N 1
ATOM 727 C CA . GLU A 1 93 ? -6.152 11.688 7.09 1 96.94 93 GLU A CA 1
ATOM 728 C C . GLU A 1 93 ? -7.336 11.305 6.211 1 96.94 93 GLU A C 1
ATOM 730 O O . GLU A 1 93 ? -8.086 10.383 6.535 1 96.94 93 GLU A O 1
ATOM 735 N N . VAL A 1 94 ? -7.57 12.117 5.207 1 98.31 94 VAL A N 1
ATOM 736 C CA . VAL A 1 94 ? -8.57 11.898 4.168 1 98.31 94 VAL A CA 1
ATOM 737 C C . VAL A 1 94 ? -7.98 12.25 2.803 1 98.31 94 VAL A C 1
ATOM 739 O O . VAL A 1 94 ? -6.969 12.953 2.719 1 98.31 94 VAL A O 1
ATOM 742 N N . GLY A 1 95 ? -8.531 11.695 1.741 1 98.06 95 GLY A N 1
ATOM 743 C CA . GLY A 1 95 ? -8 12.062 0.438 1 98.06 95 GLY A CA 1
ATOM 744 C C . GLY A 1 95 ? -8.195 10.984 -0.612 1 98.06 95 GLY A C 1
ATOM 745 O O . GLY A 1 95 ? -9.258 10.367 -0.687 1 98.06 95 GLY A O 1
ATOM 746 N N . MET A 1 96 ? -7.145 10.906 -1.496 1 97.5 96 MET A N 1
ATOM 747 C CA . MET A 1 96 ? -7.152 10.008 -2.646 1 97.5 96 MET A CA 1
ATOM 748 C C . MET A 1 96 ? -5.805 9.312 -2.807 1 97.5 96 MET A C 1
ATOM 750 O O . MET A 1 96 ? -4.754 9.938 -2.621 1 97.5 96 MET A O 1
ATOM 754 N N . ASP A 1 97 ? -5.863 8.023 -3.172 1 94.81 97 ASP A N 1
ATOM 755 C CA . ASP A 1 97 ? -4.641 7.27 -3.424 1 94.81 97 ASP A CA 1
ATOM 756 C C . ASP A 1 97 ? -4.684 6.598 -4.793 1 94.81 97 ASP A C 1
ATOM 758 O O . ASP A 1 97 ? -5.137 5.457 -4.922 1 94.81 97 ASP A O 1
ATOM 762 N N . TYR A 1 98 ? -4.09 7.262 -5.777 1 92 98 TYR A N 1
ATOM 763 C CA . TYR A 1 98 ? -4.148 6.766 -7.148 1 92 98 TYR A CA 1
ATOM 764 C C . TYR A 1 98 ? -2.959 5.863 -7.453 1 92 98 TYR A C 1
ATOM 766 O O . TYR A 1 98 ? -2.867 5.293 -8.539 1 92 98 TYR A O 1
ATOM 774 N N . PHE A 1 99 ? -2.109 5.762 -6.449 1 84.5 99 PHE A N 1
ATOM 775 C CA . PHE A 1 99 ? -0.995 4.836 -6.594 1 84.5 99 PHE A CA 1
ATOM 776 C C . PHE A 1 99 ? -1.461 3.395 -6.41 1 84.5 99 PHE A C 1
ATOM 778 O O . PHE A 1 99 ? -1.135 2.523 -7.219 1 84.5 99 PHE A O 1
ATOM 785 N N . TYR A 1 100 ? -2.285 3.213 -5.469 1 78 100 TYR A N 1
ATOM 786 C CA . TYR A 1 100 ? -2.715 1.86 -5.133 1 78 100 TYR A CA 1
ATOM 787 C C . TYR A 1 100 ? -4.023 1.515 -5.832 1 78 100 TYR A C 1
ATOM 789 O O . TYR A 1 100 ? -4.305 0.343 -6.098 1 78 100 TYR A O 1
ATOM 797 N N . VAL A 1 101 ? -4.781 2.49 -6.066 1 84.88 101 VAL A N 1
ATOM 798 C CA . VAL A 1 101 ? -6.098 2.266 -6.66 1 84.88 101 VAL A CA 1
ATOM 799 C C . VAL A 1 101 ? -6.07 2.648 -8.141 1 84.88 101 VAL A C 1
ATOM 801 O O . VAL A 1 101 ? -6.02 3.832 -8.477 1 84.88 101 VAL A O 1
ATOM 804 N N . LYS A 1 102 ? -6.242 1.662 -8.938 1 82.69 102 LYS A N 1
ATOM 805 C CA . LYS A 1 102 ? -6.078 1.867 -10.375 1 82.69 102 LYS A CA 1
ATOM 806 C C . LYS A 1 102 ? -7.43 1.869 -11.086 1 82.69 102 LYS A C 1
ATOM 808 O O . LYS A 1 102 ? -7.535 2.326 -12.227 1 82.69 102 LYS A O 1
ATOM 813 N N . ASP A 1 103 ? -8.406 1.416 -10.391 1 84.38 103 ASP A N 1
ATOM 814 C CA . ASP A 1 103 ? -9.75 1.362 -10.961 1 84.38 103 ASP A CA 1
ATOM 815 C C . ASP A 1 103 ? -10.375 2.754 -11.023 1 84.38 103 ASP A C 1
ATOM 817 O O . ASP A 1 103 ? -10.445 3.459 -10.016 1 84.38 103 ASP A O 1
ATOM 821 N N . LYS A 1 104 ? -10.883 3.16 -12.203 1 85.31 104 LYS A N 1
ATOM 822 C CA . LYS A 1 104 ? -11.383 4.516 -12.414 1 85.31 104 LYS A CA 1
ATOM 823 C C . LYS A 1 104 ? -12.625 4.777 -11.57 1 85.31 104 LYS A C 1
ATOM 825 O O . LYS A 1 104 ? -12.789 5.875 -11.023 1 85.31 104 LYS A O 1
ATOM 830 N N . ALA A 1 105 ? -13.539 3.836 -11.531 1 86.31 105 ALA A N 1
ATOM 831 C CA . ALA A 1 105 ? -14.766 4.004 -10.75 1 86.31 105 ALA A CA 1
ATOM 832 C C . ALA A 1 105 ? -14.453 4.184 -9.266 1 86.31 105 ALA A C 1
ATOM 834 O O . ALA A 1 105 ? -15.078 5.004 -8.586 1 86.31 105 ALA A O 1
ATOM 835 N N . LEU A 1 106 ? -13.484 3.441 -8.773 1 89.75 106 LEU A N 1
ATOM 836 C CA . LEU A 1 106 ? -13.07 3.553 -7.383 1 89.75 106 LEU A CA 1
ATOM 837 C C . LEU A 1 106 ? -12.391 4.891 -7.121 1 89.75 106 LEU A C 1
ATOM 839 O O . LEU A 1 106 ? -12.562 5.48 -6.051 1 89.75 106 LEU A O 1
ATOM 843 N N . ARG A 1 107 ? -11.578 5.324 -8.086 1 93.5 107 ARG A N 1
ATOM 844 C CA . ARG A 1 107 ? -10.938 6.629 -7.969 1 93.5 107 ARG A CA 1
ATOM 845 C C . ARG A 1 107 ? -11.977 7.742 -7.871 1 93.5 107 ARG A C 1
ATOM 847 O O . ARG A 1 107 ? -11.828 8.672 -7.082 1 93.5 107 ARG A O 1
ATOM 854 N N . GLU A 1 108 ? -13.023 7.66 -8.625 1 94.38 108 GLU A N 1
ATOM 855 C CA . GLU A 1 108 ? -14.109 8.641 -8.57 1 94.38 108 GLU A CA 1
ATOM 856 C C . GLU A 1 108 ? -14.812 8.602 -7.219 1 94.38 108 GLU A C 1
ATOM 858 O O . GLU A 1 108 ? -15.18 9.648 -6.672 1 94.38 108 GLU A O 1
ATOM 863 N N . LYS A 1 109 ? -15.016 7.449 -6.727 1 93.81 109 LYS A N 1
ATOM 864 C CA . LYS A 1 109 ? -15.625 7.309 -5.406 1 93.81 109 LYS A CA 1
ATOM 865 C C . LYS A 1 109 ? -14.742 7.941 -4.328 1 93.81 109 LYS A C 1
ATOM 867 O O . LYS A 1 109 ? -15.25 8.609 -3.424 1 93.81 109 LYS A O 1
ATOM 872 N N . GLN A 1 110 ? -13.414 7.707 -4.398 1 96.44 110 GLN A N 1
ATOM 873 C CA . GLN A 1 110 ? -12.492 8.352 -3.469 1 96.44 110 GLN A CA 1
ATOM 874 C C . GLN A 1 110 ? -12.656 9.867 -3.504 1 96.44 110 GLN A C 1
ATOM 876 O O . GLN A 1 110 ? -12.688 10.523 -2.457 1 96.44 110 GLN A O 1
ATOM 881 N N . LYS A 1 111 ? -12.789 10.391 -4.723 1 97.62 111 LYS A N 1
ATOM 882 C CA . LYS A 1 111 ? -12.93 11.836 -4.895 1 97.62 111 LYS A CA 1
ATOM 883 C C . LYS A 1 111 ? -14.203 12.344 -4.223 1 97.62 111 LYS A C 1
ATOM 885 O O . LYS A 1 111 ? -14.18 13.352 -3.518 1 97.62 111 LYS A O 1
ATOM 890 N N . GLU A 1 112 ? -15.281 11.656 -4.426 1 97.25 112 GLU A N 1
ATOM 891 C CA . GLU A 1 112 ? -16.562 12.047 -3.842 1 97.25 112 GLU A CA 1
ATOM 892 C C . GLU A 1 112 ? -16.5 12.055 -2.318 1 97.25 112 GLU A C 1
ATOM 894 O O . GLU A 1 112 ? -16.969 12.992 -1.676 1 97.25 112 GLU A O 1
ATOM 899 N N . ILE A 1 113 ? -15.977 11.039 -1.776 1 97.31 113 ILE A N 1
ATOM 900 C CA . ILE A 1 113 ? -15.859 10.922 -0.327 1 97.31 113 ILE A CA 1
ATOM 901 C C . ILE A 1 113 ? -14.93 12.008 0.207 1 97.31 113 ILE A C 1
ATOM 903 O O . ILE A 1 113 ? -15.242 12.656 1.209 1 97.31 113 ILE A O 1
ATOM 907 N N . PHE A 1 114 ? -13.797 12.211 -0.49 1 98.5 114 PHE A N 1
ATOM 908 C CA . PHE A 1 114 ? -12.844 13.258 -0.13 1 98.5 114 PHE A CA 1
ATOM 909 C C . PHE A 1 114 ? -13.539 14.617 -0.062 1 98.5 114 PHE A C 1
ATOM 911 O O . PHE A 1 114 ? -13.367 15.359 0.909 1 98.5 114 PHE A O 1
ATOM 918 N N . LEU A 1 115 ? -14.375 14.898 -1.048 1 98.44 115 LEU A N 1
ATOM 919 C CA . LEU A 1 115 ? -15.102 16.156 -1.121 1 98.44 115 LEU A CA 1
ATOM 920 C C . LEU A 1 115 ? -15.977 16.359 0.111 1 98.44 115 LEU A C 1
ATOM 922 O O . LEU A 1 115 ? -16.078 17.469 0.637 1 98.44 115 LEU A O 1
ATOM 926 N N . SER A 1 116 ? -16.594 15.352 0.56 1 98.12 116 SER A N 1
ATOM 927 C CA . SER A 1 116 ? -17.5 15.461 1.701 1 98.12 116 SER A CA 1
ATOM 928 C C . SER A 1 116 ? -16.734 15.844 2.969 1 98.12 116 SER A C 1
ATOM 930 O O . SER A 1 116 ? -17.266 16.547 3.826 1 98.12 116 SER A O 1
ATOM 932 N N . PHE A 1 117 ? -15.508 15.414 3.15 1 98.44 117 PHE A N 1
ATOM 933 C CA . PHE A 1 117 ? -14.695 15.781 4.309 1 98.44 117 PHE A CA 1
ATOM 934 C C . PHE A 1 117 ? -14.148 17.188 4.168 1 98.44 117 PHE A C 1
ATOM 936 O O . PHE A 1 117 ? -14.031 17.922 5.16 1 98.44 117 PHE A O 1
ATOM 943 N N . ILE A 1 118 ? -13.828 17.531 2.932 1 98.69 118 ILE A N 1
ATOM 944 C CA . ILE A 1 118 ? -13.406 18.906 2.662 1 98.69 118 ILE A CA 1
ATOM 945 C C . ILE A 1 118 ? -14.516 19.875 3.068 1 98.69 118 ILE A C 1
ATOM 947 O O . ILE A 1 118 ? -14.25 20.906 3.691 1 98.69 118 ILE A O 1
ATOM 951 N N . GLU A 1 119 ? -15.688 19.547 2.727 1 98.62 119 GLU A N 1
ATOM 952 C CA . GLU A 1 119 ? -16.828 20.406 3.053 1 98.62 119 GLU A CA 1
ATOM 953 C C . GLU A 1 119 ? -16.984 20.562 4.562 1 98.62 119 GLU A C 1
ATOM 955 O O . GLU A 1 119 ? -17.25 21.672 5.047 1 98.62 119 GLU A O 1
ATOM 960 N N . ILE A 1 120 ? -16.766 19.531 5.285 1 98.56 120 ILE A N 1
ATOM 961 C CA . ILE A 1 120 ? -16.859 19.609 6.738 1 98.56 120 ILE A CA 1
ATOM 962 C C . ILE A 1 120 ? -15.734 20.484 7.273 1 98.56 120 ILE A C 1
ATOM 964 O O . ILE A 1 120 ? -15.961 21.344 8.141 1 98.56 120 ILE A O 1
ATOM 968 N N . ALA A 1 121 ? -14.492 20.312 6.812 1 98.75 121 ALA A N 1
ATOM 969 C CA . ALA A 1 121 ? -13.367 21.141 7.238 1 98.75 121 ALA A CA 1
ATOM 970 C C . ALA A 1 121 ? -13.648 22.609 6.977 1 98.75 121 ALA A C 1
ATOM 972 O O . ALA A 1 121 ? -13.312 23.469 7.797 1 98.75 121 ALA A O 1
ATOM 973 N N . ASN A 1 122 ? -14.227 22.812 5.809 1 98.69 122 ASN A N 1
ATOM 974 C CA . ASN A 1 122 ? -14.578 24.172 5.418 1 98.69 122 ASN A CA 1
ATOM 975 C C . ASN A 1 122 ? -15.656 24.766 6.324 1 98.69 122 ASN A C 1
ATOM 977 O O . ASN A 1 122 ? -15.516 25.875 6.828 1 98.69 122 ASN A O 1
ATOM 981 N N . ASP A 1 123 ? -16.703 24.031 6.574 1 98.38 123 ASP A N 1
ATOM 982 C CA . ASP A 1 123 ? -17.844 24.484 7.34 1 98.38 123 ASP A CA 1
ATOM 983 C C . ASP A 1 123 ? -17.469 24.734 8.797 1 98.38 123 ASP A C 1
ATOM 985 O O . ASP A 1 123 ? -17.969 25.688 9.422 1 98.38 123 ASP A O 1
ATOM 989 N N . TYR A 1 124 ? -16.625 23.953 9.328 1 98.25 124 TYR A N 1
ATOM 990 C CA . TYR A 1 124 ? -16.312 24.031 10.75 1 98.25 124 TYR A CA 1
ATOM 991 C C . TYR A 1 124 ? -14.977 24.75 10.961 1 98.25 124 TYR A C 1
ATOM 993 O O . TYR A 1 124 ? -14.547 24.938 12.102 1 98.25 124 TYR A O 1
ATOM 1001 N N . LYS A 1 125 ? -14.266 25.062 9.891 1 98.25 125 LYS A N 1
ATOM 1002 C CA . LYS A 1 125 ? -13.016 25.828 9.898 1 98.25 125 LYS A CA 1
ATOM 1003 C C . LYS A 1 125 ? -11.938 25.109 10.703 1 98.25 125 LYS A C 1
ATOM 1005 O O . LYS A 1 125 ? -11.344 25.703 11.609 1 98.25 125 LYS A O 1
ATOM 1010 N N . VAL A 1 126 ? -11.703 23.906 10.375 1 98.44 126 VAL A N 1
ATOM 1011 C CA . VAL A 1 126 ? -10.68 23.047 10.969 1 98.44 126 VAL A CA 1
ATOM 1012 C C . VAL A 1 126 ? -9.633 22.688 9.914 1 98.44 126 VAL A C 1
ATOM 1014 O O . VAL A 1 126 ? -9.961 22.469 8.742 1 98.44 126 VAL A O 1
ATOM 1017 N N . PRO A 1 127 ? -8.367 22.625 10.344 1 98.88 127 PRO A N 1
ATOM 1018 C CA . PRO A 1 127 ? -7.328 22.25 9.375 1 98.88 127 PRO A CA 1
ATOM 1019 C C . PRO A 1 127 ? -7.609 20.906 8.695 1 98.88 127 PRO A C 1
ATOM 1021 O O . PRO A 1 127 ? -8.219 20.016 9.297 1 98.88 127 PRO A O 1
ATOM 1024 N N . LEU A 1 128 ? -7.176 20.797 7.449 1 98.88 128 LEU A N 1
ATOM 1025 C CA . LEU A 1 128 ? -7.363 19.609 6.629 1 98.88 128 LEU A CA 1
ATOM 1026 C C . LEU A 1 128 ? -6.031 18.922 6.359 1 98.88 128 LEU A C 1
ATOM 1028 O O . LEU A 1 128 ? -5.109 19.531 5.816 1 98.88 128 LEU A O 1
ATOM 1032 N N . LEU A 1 129 ? -5.863 17.688 6.809 1 98.88 129 LEU A N 1
ATOM 1033 C CA . LEU A 1 129 ? -4.691 16.844 6.605 1 98.88 129 LEU A CA 1
ATOM 1034 C C . LEU A 1 129 ? -4.945 15.812 5.52 1 98.88 129 LEU A C 1
ATOM 1036 O O . LEU A 1 129 ? -5.695 14.852 5.73 1 98.88 129 LEU A O 1
ATOM 1040 N N . MET A 1 130 ? -4.25 15.93 4.375 1 98.75 130 MET A N 1
ATOM 1041 C CA . MET A 1 130 ? -4.656 15.203 3.174 1 98.75 130 MET A CA 1
ATOM 1042 C C . MET A 1 130 ? -3.66 14.094 2.848 1 98.75 130 MET A C 1
ATOM 1044 O O . MET A 1 130 ? -2.451 14.336 2.799 1 98.75 130 MET A O 1
ATOM 1048 N N . HIS A 1 131 ? -4.184 12.914 2.645 1 98.31 131 HIS A N 1
ATOM 1049 C CA . HIS A 1 131 ? -3.48 11.828 1.971 1 98.31 131 HIS A CA 1
ATOM 1050 C C . HIS A 1 131 ? -3.781 11.82 0.476 1 98.31 131 HIS A C 1
ATOM 1052 O O . HIS A 1 131 ? -4.82 11.312 0.05 1 98.31 131 HIS A O 1
ATOM 1058 N N . VAL A 1 132 ? -2.854 12.32 -0.293 1 98.12 132 VAL A N 1
ATOM 1059 C CA . VAL A 1 132 ? -3.016 12.391 -1.741 1 98.12 132 VAL A CA 1
ATOM 1060 C C . VAL A 1 132 ? -1.762 11.859 -2.43 1 98.12 132 VAL A C 1
ATOM 1062 O O . VAL A 1 132 ? -0.703 12.484 -2.381 1 98.12 132 VAL A O 1
ATOM 1065 N N . ARG A 1 133 ? -1.876 10.734 -3.029 1 95.69 133 ARG A N 1
ATOM 1066 C CA . ARG A 1 133 ? -0.75 10.055 -3.658 1 95.69 133 ARG A CA 1
ATOM 1067 C C . ARG A 1 133 ? -1.001 9.844 -5.148 1 95.69 133 ARG A C 1
ATOM 1069 O O . ARG A 1 133 ? -2.027 9.281 -5.539 1 95.69 133 ARG A O 1
ATOM 1076 N N . ASP A 1 134 ? -0.087 10.328 -5.953 1 94.75 134 ASP A N 1
ATOM 1077 C CA . ASP A 1 134 ? -0.141 10.281 -7.41 1 94.75 134 ASP A CA 1
ATOM 1078 C C . ASP A 1 134 ? -1.333 11.07 -7.945 1 94.75 134 ASP A C 1
ATOM 1080 O O . ASP A 1 134 ? -1.938 10.695 -8.953 1 94.75 134 ASP A O 1
ATOM 1084 N N . CYS A 1 135 ? -1.765 12.094 -7.215 1 97.31 135 CYS A N 1
ATOM 1085 C CA . CYS A 1 135 ? -2.873 12.945 -7.617 1 97.31 135 CYS A CA 1
ATOM 1086 C C . CYS A 1 135 ? -2.826 14.281 -6.887 1 97.31 135 CYS A C 1
ATOM 1088 O O . CYS A 1 135 ? -3.867 14.859 -6.562 1 97.31 135 CYS A O 1
ATOM 1090 N N . GLU A 1 136 ? -1.609 14.75 -6.516 1 98.38 136 GLU A N 1
ATOM 1091 C CA . GLU A 1 136 ? -1.424 15.977 -5.742 1 98.38 136 GLU A CA 1
ATOM 1092 C C . GLU A 1 136 ? -1.986 17.188 -6.484 1 98.38 136 GLU A C 1
ATOM 1094 O O . GLU A 1 136 ? -2.67 18.016 -5.891 1 98.38 136 GLU A O 1
ATOM 1099 N N . LYS A 1 137 ? -1.715 17.266 -7.805 1 98.31 137 LYS A N 1
ATOM 1100 C CA . LYS A 1 137 ? -2.219 18.375 -8.602 1 98.31 137 LYS A CA 1
ATOM 1101 C C . LYS A 1 137 ? -3.744 18.422 -8.594 1 98.31 137 LYS A C 1
ATOM 1103 O O . LYS A 1 137 ? -4.348 19.469 -8.414 1 98.31 137 LYS A O 1
ATOM 1108 N N . LYS A 1 138 ? -4.352 17.25 -8.805 1 97.88 138 LYS A N 1
ATOM 1109 C CA . LYS A 1 138 ? -5.809 17.156 -8.805 1 97.88 138 LYS A CA 1
ATOM 1110 C C . LYS A 1 138 ? -6.391 17.578 -7.457 1 97.88 138 LYS A C 1
ATOM 1112 O O . LYS A 1 138 ? -7.387 18.297 -7.41 1 97.88 138 LYS A O 1
ATOM 1117 N N . ALA A 1 139 ? -5.805 17.109 -6.355 1 98.75 139 ALA A N 1
ATOM 1118 C CA . ALA A 1 139 ? -6.262 17.453 -5.012 1 98.75 139 ALA A CA 1
ATOM 1119 C C . ALA A 1 139 ? -6.152 18.953 -4.758 1 98.75 139 ALA A C 1
ATOM 1121 O O . ALA A 1 139 ? -7.051 19.562 -4.172 1 98.75 139 ALA A O 1
ATOM 1122 N N . LEU A 1 140 ? -5.02 19.547 -5.184 1 98.81 140 LEU A N 1
ATOM 1123 C CA . LEU A 1 140 ? -4.84 20.984 -5.039 1 98.81 140 LEU A CA 1
ATOM 1124 C C . LEU A 1 140 ? -5.961 21.75 -5.742 1 98.81 140 LEU A C 1
ATOM 1126 O O . LEU A 1 140 ? -6.547 22.672 -5.168 1 98.81 140 LEU A O 1
ATOM 1130 N N . ASN A 1 141 ? -6.277 21.359 -6.965 1 98.56 141 ASN A N 1
ATOM 1131 C CA . ASN A 1 141 ? -7.344 22 -7.719 1 98.56 141 ASN A CA 1
ATOM 1132 C C . ASN A 1 141 ? -8.68 21.922 -6.98 1 98.56 141 ASN A C 1
ATOM 1134 O O . ASN A 1 141 ? -9.461 22.875 -7 1 98.56 141 ASN A O 1
ATOM 1138 N N . ILE A 1 142 ? -8.93 20.875 -6.352 1 98.56 142 ILE A N 1
ATOM 1139 C CA . ILE A 1 142 ? -10.188 20.656 -5.641 1 98.56 142 ILE A CA 1
ATOM 1140 C C . ILE A 1 142 ? -10.258 21.562 -4.422 1 98.56 142 ILE A C 1
ATOM 1142 O O . ILE A 1 142 ? -11.234 22.297 -4.234 1 98.56 142 ILE A O 1
ATOM 1146 N N . VAL A 1 143 ? -9.211 21.609 -3.592 1 98.5 143 VAL A N 1
ATOM 1147 C CA . VAL A 1 143 ? -9.281 22.281 -2.299 1 98.5 143 VAL A CA 1
ATOM 1148 C C . VAL A 1 143 ? -9.242 23.797 -2.498 1 98.5 143 VAL A C 1
ATOM 1150 O O . VAL A 1 143 ? -9.727 24.547 -1.654 1 98.5 143 VAL A O 1
ATOM 1153 N N . LEU A 1 144 ? -8.656 24.219 -3.611 1 98.19 144 LEU A N 1
ATOM 1154 C CA . LEU A 1 144 ? -8.578 25.656 -3.902 1 98.19 144 LEU A CA 1
ATOM 1155 C C . LEU A 1 144 ? -9.969 26.25 -4.059 1 98.19 144 LEU A C 1
ATOM 1157 O O . LEU A 1 144 ? -10.141 27.469 -3.961 1 98.19 144 LEU A O 1
ATOM 1161 N N . ASP A 1 145 ? -10.969 25.422 -4.25 1 97.5 145 ASP A N 1
ATOM 1162 C CA . ASP A 1 145 ? -12.336 25.891 -4.422 1 97.5 145 ASP A CA 1
ATOM 1163 C C . ASP A 1 145 ? -12.977 26.234 -3.078 1 97.5 145 ASP A C 1
ATOM 1165 O O . ASP A 1 145 ? -14.086 26.781 -3.029 1 97.5 145 ASP A O 1
ATOM 1169 N N . TYR A 1 146 ? -12.289 26 -1.999 1 97.81 146 TYR A N 1
ATOM 1170 C CA . TYR A 1 146 ? -12.805 26.25 -0.656 1 97.81 146 TYR A CA 1
ATOM 1171 C C . TYR A 1 146 ? -11.977 27.297 0.064 1 97.81 146 TYR A C 1
ATOM 1173 O O . TYR A 1 146 ? -10.758 27.188 0.167 1 97.81 146 TYR A O 1
ATOM 1181 N N . GLU A 1 147 ? -12.602 28.25 0.678 1 95.75 147 GLU A N 1
ATOM 1182 C CA . GLU A 1 147 ? -11.875 29.422 1.162 1 95.75 147 GLU A CA 1
ATOM 1183 C C . GLU A 1 147 ? -11.844 29.469 2.688 1 95.75 147 GLU A C 1
ATOM 1185 O O . GLU A 1 147 ? -11.078 30.219 3.279 1 95.75 147 GLU A O 1
ATOM 1190 N N . ASP A 1 148 ? -12.625 28.625 3.312 1 98.12 148 ASP A N 1
ATOM 1191 C CA . ASP A 1 148 ? -12.773 28.797 4.754 1 98.12 148 ASP A CA 1
ATOM 1192 C C . ASP A 1 148 ? -11.969 27.75 5.52 1 98.12 148 ASP A C 1
ATOM 1194 O O . ASP A 1 148 ? -11.984 27.734 6.754 1 98.12 148 ASP A O 1
ATOM 1198 N N . ILE A 1 149 ? -11.25 26.906 4.875 1 98.69 149 ILE A N 1
ATOM 1199 C CA . ILE A 1 149 ? -10.336 25.984 5.535 1 98.69 149 ILE A CA 1
ATOM 1200 C C . ILE A 1 149 ? -9.117 26.75 6.051 1 98.69 149 ILE A C 1
ATOM 1202 O O . ILE A 1 149 ? -8.391 27.359 5.273 1 98.69 149 ILE A O 1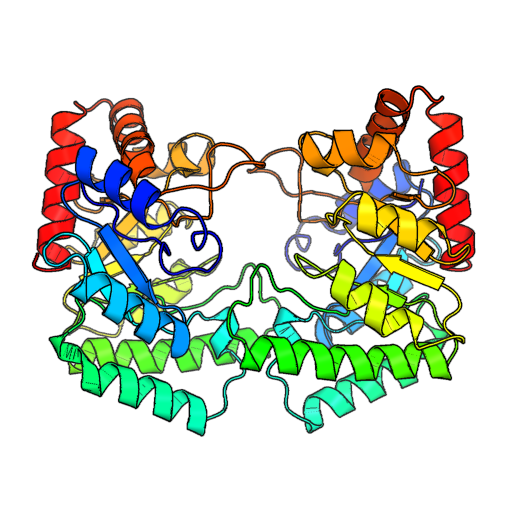
ATOM 1206 N N . PRO A 1 150 ? -8.883 26.734 7.301 1 98.69 150 PRO A N 1
ATOM 1207 C CA . PRO A 1 150 ? -7.832 27.594 7.84 1 98.69 150 PRO A CA 1
ATOM 1208 C C . PRO A 1 150 ? -6.434 27.172 7.391 1 98.69 150 PRO A C 1
ATOM 1210 O O . PRO A 1 150 ? -5.586 28.031 7.121 1 98.69 150 PRO A O 1
ATOM 1213 N N . TYR A 1 151 ? -6.18 25.828 7.352 1 98.88 151 TYR A N 1
ATOM 1214 C CA . TYR A 1 151 ? -4.891 25.312 6.918 1 98.88 151 TYR A CA 1
ATOM 1215 C C . TYR A 1 151 ? -5.062 24 6.16 1 98.88 151 TYR A C 1
ATOM 1217 O O . TYR A 1 151 ? -5.922 23.188 6.508 1 98.88 151 TYR A O 1
ATOM 1225 N N . VAL A 1 152 ? -4.285 23.812 5.125 1 98.88 152 VAL A N 1
ATOM 1226 C CA . VAL A 1 152 ? -4.277 22.594 4.32 1 98.88 152 VAL A CA 1
ATOM 1227 C C . VAL A 1 152 ? -2.889 21.953 4.355 1 98.88 152 VAL A C 1
ATOM 1229 O O . VAL A 1 152 ? -1.881 22.641 4.152 1 98.88 152 VAL A O 1
ATOM 1232 N N . ILE A 1 153 ? -2.826 20.672 4.656 1 98.94 153 ILE A N 1
ATOM 1233 C CA . ILE A 1 153 ? -1.553 19.953 4.723 1 98.94 153 ILE A CA 1
ATOM 1234 C C . ILE A 1 153 ? -1.554 18.797 3.725 1 98.94 153 ILE A C 1
ATOM 1236 O O . ILE A 1 153 ? -2.416 17.922 3.785 1 98.94 153 ILE A O 1
ATOM 1240 N N . PHE A 1 154 ? -0.666 18.812 2.789 1 98.88 154 PHE A N 1
ATOM 1241 C CA . PHE A 1 154 ? -0.333 17.641 1.981 1 98.88 154 PHE A CA 1
ATOM 1242 C C . PHE A 1 154 ? 0.648 16.75 2.717 1 98.88 154 PHE A C 1
ATOM 1244 O O . PHE A 1 154 ? 1.856 16.984 2.705 1 98.88 154 PHE A O 1
ATOM 1251 N N . HIS A 1 155 ? 0.118 15.695 3.395 1 98.38 155 HIS A N 1
ATOM 1252 C CA . HIS A 1 155 ? 1.055 14.875 4.152 1 98.38 155 HIS A CA 1
ATOM 1253 C C . HIS A 1 155 ? 1.84 13.945 3.232 1 98.38 155 HIS A C 1
ATOM 1255 O O . HIS A 1 155 ? 1.31 13.469 2.229 1 98.38 155 HIS A O 1
ATOM 1261 N N . CYS A 1 156 ? 3.072 13.766 3.613 1 98.19 156 CYS A N 1
ATOM 1262 C CA . CYS A 1 156 ? 3.992 12.93 2.852 1 98.19 156 CYS A CA 1
ATOM 1263 C C . CYS A 1 156 ? 4.023 13.344 1.385 1 98.19 156 CYS A C 1
ATOM 1265 O O . CYS A 1 156 ? 3.811 12.516 0.496 1 98.19 156 CYS A O 1
ATOM 1267 N N . TYR A 1 157 ? 4.371 14.617 1.109 1 98.56 157 TYR A N 1
ATOM 1268 C CA . TYR A 1 157 ? 4.281 15.172 -0.236 1 98.56 157 TYR A CA 1
ATOM 1269 C C . TYR A 1 157 ? 5.285 14.508 -1.169 1 98.56 157 TYR A C 1
ATOM 1271 O O . TYR A 1 157 ? 6.469 14.414 -0.846 1 98.56 157 TYR A O 1
ATOM 1279 N N . SER A 1 158 ? 4.75 14.109 -2.281 1 96.44 158 SER A N 1
ATOM 1280 C CA . SER A 1 158 ? 5.574 13.453 -3.291 1 96.44 158 SER A CA 1
ATOM 1281 C C . SER A 1 158 ? 5.219 13.938 -4.691 1 96.44 158 SER A C 1
ATOM 1283 O O . SER A 1 158 ? 5.488 13.242 -5.68 1 96.44 158 SER A O 1
ATOM 1285 N N . GLY A 1 159 ? 4.543 15.086 -4.805 1 97 159 GLY A N 1
ATOM 1286 C CA . GLY A 1 159 ? 4.148 15.641 -6.09 1 97 159 GLY A CA 1
ATOM 1287 C C . GLY A 1 159 ? 5.281 16.359 -6.797 1 97 159 GLY A C 1
ATOM 1288 O O . GLY A 1 159 ? 6.426 16.328 -6.344 1 97 159 GLY A O 1
ATOM 1289 N N . SER A 1 160 ? 4.953 17 -7.883 1 97.06 160 SER A N 1
ATOM 1290 C CA . SER A 1 160 ? 5.941 17.703 -8.695 1 97.06 160 SER A CA 1
ATOM 1291 C C . SER A 1 160 ? 6.328 19.047 -8.07 1 97.06 160 SER A C 1
ATOM 1293 O O . SER A 1 160 ? 5.594 19.578 -7.234 1 97.06 160 SER A O 1
ATOM 1295 N N . LEU A 1 161 ? 7.516 19.5 -8.492 1 98 161 LEU A N 1
ATOM 1296 C CA . LEU A 1 161 ? 7.926 20.844 -8.078 1 98 161 LEU A CA 1
ATOM 1297 C C . LEU A 1 161 ? 6.949 21.891 -8.586 1 98 161 LEU A C 1
ATOM 1299 O O . LEU A 1 161 ? 6.695 22.891 -7.906 1 98 161 LEU A O 1
ATOM 1303 N N . LYS A 1 162 ? 6.43 21.672 -9.75 1 98.19 162 LYS A N 1
ATOM 1304 C CA . LYS A 1 162 ? 5.441 22.594 -10.305 1 98.19 162 LYS A CA 1
ATOM 1305 C C . LYS A 1 162 ? 4.227 22.703 -9.391 1 98.19 162 LYS A C 1
ATOM 1307 O O . LYS A 1 162 ? 3.771 23.812 -9.094 1 98.19 162 LYS A O 1
ATOM 1312 N N . THR A 1 163 ? 3.693 21.609 -8.93 1 98.75 163 THR A N 1
ATOM 1313 C CA . THR A 1 163 ? 2.561 21.594 -8.016 1 98.75 163 THR A CA 1
ATOM 1314 C C . THR A 1 163 ? 2.945 22.203 -6.672 1 98.75 163 THR A C 1
ATOM 1316 O O . THR A 1 163 ? 2.174 22.969 -6.086 1 98.75 163 THR A O 1
ATOM 1319 N N . ALA A 1 164 ? 4.148 21.953 -6.211 1 98.75 164 ALA A N 1
ATOM 1320 C CA . ALA A 1 164 ? 4.637 22.516 -4.953 1 98.75 164 ALA A CA 1
ATOM 1321 C C . ALA A 1 164 ? 4.668 24.031 -5.012 1 98.75 164 ALA A C 1
ATOM 1323 O O . ALA A 1 164 ? 4.316 24.703 -4.039 1 98.75 164 ALA A O 1
ATOM 1324 N N . ARG A 1 165 ? 5.082 24.562 -6.113 1 98.56 165 ARG A N 1
ATOM 1325 C CA . ARG A 1 165 ? 5.141 26.016 -6.273 1 98.56 165 ARG A CA 1
ATOM 1326 C C . ARG A 1 165 ? 3.752 26.625 -6.168 1 98.56 165 ARG A C 1
ATOM 1328 O O . ARG A 1 165 ? 3.58 27.688 -5.559 1 98.56 165 ARG A O 1
ATOM 1335 N N . ARG A 1 166 ? 2.801 25.969 -6.746 1 98.62 166 ARG A N 1
ATOM 1336 C CA . ARG A 1 166 ? 1.427 26.438 -6.641 1 98.62 166 ARG A CA 1
ATOM 1337 C C . ARG A 1 166 ? 0.933 26.375 -5.199 1 98.62 166 ARG A C 1
ATOM 1339 O O . ARG A 1 166 ? 0.211 27.266 -4.75 1 98.62 166 ARG A O 1
ATOM 1346 N N . ILE A 1 167 ? 1.31 25.344 -4.492 1 98.81 167 ILE A N 1
ATOM 1347 C CA . ILE A 1 167 ? 0.948 25.203 -3.088 1 98.81 167 ILE A CA 1
ATOM 1348 C C . ILE A 1 167 ? 1.531 26.375 -2.289 1 98.81 167 ILE A C 1
ATOM 1350 O O . ILE A 1 167 ? 0.846 26.969 -1.453 1 98.81 167 ILE A O 1
ATOM 1354 N N . MET A 1 168 ? 2.721 26.766 -2.588 1 98.56 168 MET A N 1
ATOM 1355 C CA . MET A 1 168 ? 3.447 27.797 -1.84 1 98.56 168 MET A CA 1
ATOM 1356 C C . MET A 1 168 ? 2.891 29.188 -2.137 1 98.56 168 MET A C 1
ATOM 1358 O O . MET A 1 168 ? 3.24 30.156 -1.461 1 98.56 168 MET A O 1
ATOM 1362 N N . GLU A 1 169 ? 2.039 29.281 -3.1 1 98.31 169 GLU A N 1
ATOM 1363 C CA . GLU A 1 169 ? 1.367 30.562 -3.354 1 98.31 169 GLU A CA 1
ATOM 1364 C C . GLU A 1 169 ? 0.334 30.859 -2.273 1 98.31 169 GLU A C 1
ATOM 1366 O O . GLU A 1 169 ? -0.124 32 -2.146 1 98.31 169 GLU A O 1
ATOM 1371 N N . LYS A 1 170 ? -0.045 29.875 -1.497 1 98.38 170 LYS A N 1
ATOM 1372 C CA . LYS A 1 170 ? -0.997 30.016 -0.4 1 98.38 170 LYS A CA 1
ATOM 1373 C C . LYS A 1 170 ? -0.287 30 0.95 1 98.38 170 LYS A C 1
ATOM 1375 O O . LYS A 1 170 ? 0.329 29 1.321 1 98.38 170 LYS A O 1
ATOM 1380 N N . ASP A 1 171 ? -0.471 30.969 1.723 1 97.5 171 ASP A N 1
ATOM 1381 C CA . ASP A 1 171 ? 0.255 31.125 2.979 1 97.5 171 ASP A CA 1
ATOM 1382 C C . ASP A 1 171 ? -0.19 30.094 4.004 1 97.5 171 ASP A C 1
ATOM 1384 O O . ASP A 1 171 ? 0.547 29.781 4.945 1 97.5 171 ASP A O 1
ATOM 1388 N N . ASN A 1 172 ? -1.361 29.547 3.781 1 98.62 172 ASN A N 1
ATOM 1389 C CA . ASN A 1 172 ? -1.897 28.625 4.777 1 98.62 172 ASN A CA 1
ATOM 1390 C C . ASN A 1 172 ? -1.851 27.172 4.285 1 98.62 172 ASN A C 1
ATOM 1392 O O . ASN A 1 172 ? -2.521 26.297 4.844 1 98.62 172 ASN A O 1
ATOM 1396 N N . TYR A 1 173 ? -1.107 26.922 3.217 1 98.88 173 TYR A N 1
ATOM 1397 C CA . TYR A 1 173 ? -0.908 25.578 2.725 1 98.88 173 TYR A CA 1
ATOM 1398 C C . TYR A 1 173 ? 0.488 25.062 3.066 1 98.88 173 TYR A C 1
ATOM 1400 O O . TYR A 1 173 ? 1.466 25.812 2.973 1 98.88 173 TYR A O 1
ATOM 1408 N N . PHE A 1 174 ? 0.561 23.797 3.463 1 98.94 174 PHE A N 1
ATOM 1409 C CA . PHE A 1 174 ? 1.816 23.203 3.902 1 98.94 174 PHE A CA 1
ATOM 1410 C C . PHE A 1 174 ? 2.02 21.844 3.258 1 98.94 174 PHE A C 1
ATOM 1412 O O . PHE A 1 174 ? 1.058 21.203 2.83 1 98.94 174 PHE A O 1
ATOM 1419 N N . MET A 1 175 ? 3.277 21.453 3.119 1 98.88 175 MET A N 1
ATOM 1420 C CA . MET A 1 175 ? 3.723 20.125 2.723 1 98.88 175 MET A CA 1
ATOM 1421 C C . MET A 1 175 ? 4.562 19.484 3.82 1 98.88 175 MET A C 1
ATOM 1423 O O . MET A 1 175 ? 5.465 20.125 4.371 1 98.88 175 MET A O 1
ATOM 1427 N N . SER A 1 176 ? 4.219 18.266 4.145 1 98.81 176 SER A N 1
ATOM 1428 C CA . SER A 1 176 ? 5.062 17.578 5.121 1 98.81 176 SER A CA 1
ATOM 1429 C C . SER A 1 176 ? 5.969 16.562 4.453 1 98.81 176 SER A C 1
ATOM 1431 O O . SER A 1 176 ? 5.59 15.945 3.451 1 98.81 176 SER A O 1
ATOM 1433 N N . PHE A 1 177 ? 7.168 16.406 5.004 1 98.69 177 PHE A N 1
ATOM 1434 C CA . PHE A 1 177 ? 8.188 15.5 4.484 1 98.69 177 PHE A CA 1
ATOM 1435 C C . PHE A 1 177 ? 8.609 14.492 5.551 1 98.69 177 PHE A C 1
ATOM 1437 O O . PHE A 1 177 ? 8.773 14.852 6.719 1 98.69 177 PHE A O 1
ATOM 1444 N N . SER A 1 178 ? 8.711 13.273 5.102 1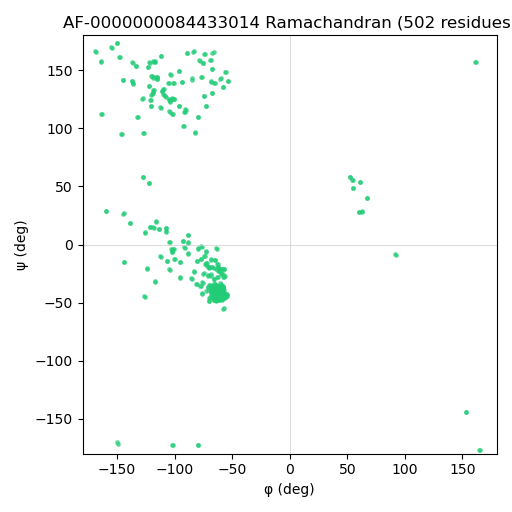 98.12 178 SER A N 1
ATOM 1445 C CA . SER A 1 178 ? 8.961 12.164 6.016 1 98.12 178 SER A CA 1
ATOM 1446 C C . SER A 1 178 ? 10.43 11.742 5.969 1 98.12 178 SER A C 1
ATOM 1448 O O . SER A 1 178 ? 11.258 12.414 5.352 1 98.12 178 SER A O 1
ATOM 1450 N N . THR A 1 179 ? 10.727 10.648 6.633 1 96.56 179 THR A N 1
ATOM 1451 C CA . THR A 1 179 ? 12.062 10.07 6.684 1 96.56 179 THR A CA 1
ATOM 1452 C C . THR A 1 179 ? 12.508 9.625 5.293 1 96.56 179 THR A C 1
ATOM 1454 O O . THR A 1 179 ? 13.688 9.32 5.082 1 96.56 179 THR A O 1
ATOM 1457 N N . MET A 1 180 ? 11.633 9.75 4.32 1 95.88 180 MET A N 1
ATOM 1458 C CA . MET A 1 180 ? 12 9.453 2.939 1 95.88 180 MET A CA 1
ATOM 1459 C C . MET A 1 180 ? 13.148 10.352 2.484 1 95.88 180 MET A C 1
ATOM 1461 O O . MET A 1 180 ? 13.922 9.977 1.601 1 95.88 180 MET A O 1
ATOM 1465 N N . LEU A 1 181 ? 13.258 11.469 3.1 1 97.31 181 LEU A N 1
ATOM 1466 C CA . LEU A 1 181 ? 14.336 12.398 2.77 1 97.31 181 LEU A CA 1
ATOM 1467 C C . LEU A 1 181 ? 15.695 11.742 2.965 1 97.31 181 LEU A C 1
ATOM 1469 O O . LEU A 1 181 ? 16.688 12.164 2.357 1 97.31 181 LEU A O 1
ATOM 1473 N N . CYS A 1 182 ? 15.742 10.734 3.738 1 95.56 182 CYS A N 1
ATOM 1474 C CA . CYS A 1 182 ? 17.016 10.117 4.09 1 95.56 182 CYS A CA 1
ATOM 1475 C C . CYS A 1 182 ? 17.5 9.195 2.979 1 95.56 182 CYS A C 1
ATOM 1477 O O . CYS A 1 182 ? 18.688 8.844 2.928 1 95.56 182 CYS A O 1
ATOM 1479 N N . TYR A 1 183 ? 16.562 8.844 1.992 1 91.75 183 TYR A N 1
ATOM 1480 C CA . TYR A 1 183 ? 17.031 7.867 1.013 1 91.75 183 TYR A CA 1
ATOM 1481 C C . TYR A 1 183 ? 16.469 8.172 -0.371 1 91.75 183 TYR A C 1
ATOM 1483 O O . TYR A 1 183 ? 16.969 7.656 -1.376 1 91.75 183 TYR A O 1
ATOM 1491 N N . SER A 1 184 ? 15.477 9 -0.475 1 94.5 184 SER A N 1
ATOM 1492 C CA . SER A 1 184 ? 14.859 9.297 -1.763 1 94.5 184 SER A CA 1
ATOM 1493 C C . SER A 1 184 ? 15.516 10.5 -2.426 1 94.5 184 SER A C 1
ATOM 1495 O O . SER A 1 184 ? 15.336 11.633 -1.979 1 94.5 184 SER A O 1
ATOM 1497 N N . LYS A 1 185 ? 16.188 10.32 -3.551 1 94.75 185 LYS A N 1
ATOM 1498 C CA . LYS A 1 185 ? 16.828 11.414 -4.277 1 94.75 185 LYS A CA 1
ATOM 1499 C C . LYS A 1 185 ? 15.797 12.398 -4.805 1 94.75 185 LYS A C 1
ATOM 1501 O O . LYS A 1 185 ? 16.047 13.609 -4.828 1 94.75 185 LYS A O 1
ATOM 1506 N N . ALA A 1 186 ? 14.648 11.844 -5.223 1 94.25 186 ALA A N 1
ATOM 1507 C CA . ALA A 1 186 ? 13.578 12.688 -5.746 1 94.25 186 ALA A CA 1
ATOM 1508 C C . ALA A 1 186 ? 13.086 13.672 -4.684 1 94.25 186 ALA A C 1
ATOM 1510 O O . ALA A 1 186 ? 12.875 14.852 -4.969 1 94.25 186 ALA A O 1
ATOM 1511 N N . HIS A 1 187 ? 12.93 13.188 -3.484 1 97.38 187 HIS A N 1
ATOM 1512 C CA . HIS A 1 187 ? 12.477 14.039 -2.393 1 97.38 187 HIS A CA 1
ATOM 1513 C C . HIS A 1 187 ? 13.562 15.031 -1.984 1 97.38 187 HIS A C 1
ATOM 1515 O O . HIS A 1 187 ? 13.258 16.172 -1.632 1 97.38 187 HIS A O 1
ATOM 1521 N N . GLN A 1 188 ? 14.789 14.531 -2.049 1 98 188 GLN A N 1
ATOM 1522 C CA . GLN A 1 188 ? 15.898 15.414 -1.726 1 98 188 GLN A CA 1
ATOM 1523 C C . GLN A 1 188 ? 16 16.562 -2.729 1 98 188 GLN A C 1
ATOM 1525 O O . GLN A 1 188 ? 16.234 17.719 -2.348 1 98 188 GLN A O 1
ATOM 1530 N N . GLU A 1 189 ? 15.812 16.234 -3.959 1 97.5 189 GLU A N 1
ATOM 1531 C CA . GLU A 1 189 ? 15.836 17.281 -4.98 1 97.5 189 GLU A CA 1
ATOM 1532 C C . GLU A 1 189 ? 14.656 18.234 -4.816 1 97.5 189 GLU A C 1
ATOM 1534 O O . GLU A 1 189 ? 14.812 19.453 -4.973 1 97.5 189 GLU A O 1
ATOM 1539 N N . LEU A 1 190 ? 13.531 17.719 -4.484 1 97.69 190 LEU A N 1
ATOM 1540 C CA . LEU A 1 190 ? 12.305 18.484 -4.328 1 97.69 190 LEU A CA 1
ATOM 1541 C C . LEU A 1 190 ? 12.43 19.5 -3.193 1 97.69 190 LEU A C 1
ATOM 1543 O O . LEU A 1 190 ? 12.102 20.672 -3.363 1 97.69 190 LEU A O 1
ATOM 1547 N N . ILE A 1 191 ? 12.922 19.094 -2.057 1 98.19 191 ILE A N 1
ATOM 1548 C CA . ILE A 1 191 ? 12.875 19.906 -0.845 1 98.19 191 ILE A CA 1
ATOM 1549 C C . ILE A 1 191 ? 13.883 21.047 -0.954 1 98.19 191 ILE A C 1
ATOM 1551 O O . ILE A 1 191 ? 13.797 22.031 -0.218 1 98.19 191 ILE A O 1
ATOM 1555 N N . LYS A 1 192 ? 14.82 20.953 -1.876 1 97.75 192 LYS A N 1
ATOM 1556 C CA . LYS A 1 192 ? 15.773 22.031 -2.137 1 97.75 192 LYS A CA 1
ATOM 1557 C C . LYS A 1 192 ? 15.047 23.328 -2.502 1 97.75 192 LYS A C 1
ATOM 1559 O O . LYS A 1 192 ? 15.547 24.422 -2.248 1 97.75 192 LYS A O 1
ATOM 1564 N N . ASN A 1 193 ? 13.938 23.094 -3.039 1 97.06 193 ASN A N 1
ATOM 1565 C CA . ASN A 1 193 ? 13.273 24.25 -3.641 1 97.06 193 ASN A CA 1
ATOM 1566 C C . ASN A 1 193 ? 11.992 24.609 -2.893 1 97.06 193 ASN A C 1
ATOM 1568 O O . ASN A 1 193 ? 11.156 25.359 -3.4 1 97.06 193 ASN A O 1
ATOM 1572 N N . ILE A 1 194 ? 11.781 24.094 -1.771 1 98.44 194 ILE A N 1
ATOM 1573 C CA . ILE A 1 194 ? 10.594 24.391 -0.982 1 98.44 194 ILE A CA 1
ATOM 1574 C C . ILE A 1 194 ? 10.977 25.25 0.221 1 98.44 194 ILE A C 1
ATOM 1576 O O . ILE A 1 194 ? 11.883 24.906 0.979 1 98.44 194 ILE A O 1
ATOM 1580 N N . SER A 1 195 ? 10.297 26.359 0.383 1 98.31 195 SER A N 1
ATOM 1581 C CA . SER A 1 195 ? 10.555 27.281 1.491 1 98.31 195 SER A CA 1
ATOM 1582 C C . SER A 1 195 ? 10.219 26.641 2.83 1 98.31 195 SER A C 1
ATOM 1584 O O . SER A 1 195 ? 9.18 25.984 2.973 1 98.31 195 SER A O 1
ATOM 1586 N N . LEU A 1 196 ? 11.047 26.859 3.838 1 98.62 196 LEU A N 1
ATOM 1587 C CA . LEU A 1 196 ? 10.828 26.312 5.18 1 98.62 196 LEU A CA 1
ATOM 1588 C C . LEU A 1 196 ? 9.484 26.766 5.734 1 98.62 196 LEU A C 1
ATOM 1590 O O . LEU A 1 196 ? 8.867 26.047 6.523 1 98.62 196 LEU A O 1
ATOM 1594 N N . ASP A 1 197 ? 9.031 27.859 5.254 1 98.5 197 ASP A N 1
ATOM 1595 C CA . ASP A 1 197 ? 7.789 28.438 5.758 1 98.5 197 ASP A CA 1
ATOM 1596 C C . ASP A 1 197 ? 6.59 27.578 5.371 1 98.5 197 ASP A C 1
ATOM 1598 O O . ASP A 1 197 ? 5.5 27.734 5.926 1 98.5 197 ASP A O 1
ATOM 1602 N N . HIS A 1 198 ? 6.789 26.641 4.461 1 98.81 198 HIS A N 1
ATOM 1603 C CA . HIS A 1 198 ? 5.703 25.797 3.98 1 98.81 198 HIS A CA 1
ATOM 1604 C C . HIS A 1 198 ? 5.969 24.328 4.297 1 98.81 198 HIS A C 1
ATOM 1606 O O . HIS A 1 198 ? 5.301 23.438 3.762 1 98.81 198 HIS A O 1
ATOM 1612 N N . ILE A 1 199 ? 6.953 24.047 5.207 1 98.88 199 ILE A N 1
ATOM 1613 C CA . ILE A 1 199 ? 7.375 22.672 5.457 1 98.88 199 ILE A CA 1
ATOM 1614 C C . ILE A 1 199 ? 6.941 22.25 6.855 1 98.88 199 ILE A C 1
ATOM 1616 O O . ILE A 1 199 ? 7.07 23.016 7.816 1 98.88 199 ILE A O 1
ATOM 1620 N N . LEU A 1 200 ? 6.355 21.125 6.945 1 98.94 200 LEU A N 1
ATOM 1621 C CA . LEU A 1 200 ? 6.211 20.344 8.164 1 98.94 200 LEU A CA 1
ATOM 1622 C C . LEU A 1 200 ? 7.043 19.062 8.094 1 98.94 200 LEU A C 1
ATOM 1624 O O . LEU A 1 200 ? 7.484 18.672 7.012 1 98.94 200 LEU A O 1
ATOM 1628 N N . THR A 1 201 ? 7.301 18.422 9.266 1 98.88 201 THR A N 1
ATOM 1629 C CA . THR A 1 201 ? 8.047 17.172 9.297 1 98.88 201 THR A CA 1
ATOM 1630 C C . THR A 1 201 ? 7.211 16.062 9.906 1 98.88 201 THR A C 1
ATOM 1632 O O . THR A 1 201 ? 6.414 16.297 10.812 1 98.88 201 THR A O 1
ATOM 1635 N N . GLU A 1 202 ? 7.383 14.852 9.398 1 98.88 202 GLU A N 1
ATOM 1636 C CA . GLU A 1 202 ? 6.617 13.688 9.836 1 98.88 202 GLU A CA 1
ATOM 1637 C C . GLU A 1 202 ? 7.43 12.406 9.688 1 98.88 202 GLU A C 1
ATOM 1639 O O . GLU A 1 202 ? 8.547 12.43 9.172 1 98.88 202 GLU A O 1
ATOM 1644 N N . THR A 1 203 ? 6.824 11.312 10.211 1 98.69 203 THR A N 1
ATOM 1645 C CA . THR A 1 203 ? 7.453 10.016 9.984 1 98.69 203 THR A CA 1
ATOM 1646 C C . THR A 1 203 ? 6.539 9.102 9.164 1 98.69 203 THR A C 1
ATOM 1648 O O . THR A 1 203 ? 7.012 8.273 8.383 1 98.69 203 THR A O 1
ATOM 1651 N N . ASP A 1 204 ? 5.273 9.297 9.367 1 98.12 204 ASP A N 1
ATOM 1652 C CA . ASP A 1 204 ? 4.262 8.367 8.875 1 98.12 204 ASP A CA 1
ATOM 1653 C C . ASP A 1 204 ? 4.461 6.973 9.469 1 98.12 204 ASP A C 1
ATOM 1655 O O . ASP A 1 204 ? 4.125 5.969 8.844 1 98.12 204 ASP A O 1
ATOM 1659 N N . SER A 1 205 ? 5.012 6.883 10.617 1 98.06 205 SER A N 1
ATOM 1660 C CA . SER A 1 205 ? 5.242 5.605 11.281 1 98.06 205 SER A CA 1
ATOM 1661 C C . SER A 1 205 ? 3.936 4.863 11.531 1 98.06 205 SER A C 1
ATOM 1663 O O . SER A 1 205 ? 2.918 5.477 11.852 1 98.06 205 SER A O 1
ATOM 1665 N N . PRO A 1 206 ? 4.094 3.576 11.359 1 96.75 206 PRO A N 1
ATOM 1666 C CA . PRO A 1 206 ? 5.254 2.686 11.32 1 96.75 206 PRO A CA 1
ATOM 1667 C C . PRO A 1 206 ? 5.852 2.564 9.914 1 96.75 206 PRO A C 1
ATOM 1669 O O . PRO A 1 206 ? 6.824 1.83 9.719 1 96.75 206 PRO A O 1
ATOM 1672 N N . TYR A 1 207 ? 5.414 3.328 8.984 1 94.31 207 TYR A N 1
ATOM 1673 C CA . TYR A 1 207 ? 5.844 3.209 7.594 1 94.31 207 TYR A CA 1
ATOM 1674 C C . TYR A 1 207 ? 7.078 4.07 7.328 1 94.31 207 TYR A C 1
ATOM 1676 O O . TYR A 1 207 ? 7.48 4.863 8.18 1 94.31 207 TYR A O 1
ATOM 1684 N N . LEU A 1 208 ? 7.742 3.793 6.184 1 94.44 208 LEU A N 1
ATOM 1685 C CA . LEU A 1 208 ? 8.781 4.637 5.602 1 94.44 208 LEU A CA 1
ATOM 1686 C C . LEU A 1 208 ? 10.016 4.664 6.488 1 94.44 208 LEU A C 1
ATOM 1688 O O . LEU A 1 208 ? 10.602 5.727 6.711 1 94.44 208 LEU A O 1
ATOM 1692 N N . ALA A 1 209 ? 10.359 3.594 7.031 1 91.88 209 ALA A N 1
ATOM 1693 C CA . ALA A 1 209 ? 11.586 3.465 7.812 1 91.88 209 ALA A CA 1
ATOM 1694 C C . ALA A 1 209 ? 12.82 3.635 6.934 1 91.88 209 ALA A C 1
ATOM 1696 O O . ALA A 1 209 ? 12.719 3.652 5.703 1 91.88 209 ALA A O 1
ATOM 1697 N N . MET A 1 210 ? 13.906 3.814 7.57 1 87.62 210 MET A N 1
ATOM 1698 C CA . MET A 1 210 ? 15.156 4.047 6.855 1 87.62 210 MET A CA 1
ATOM 1699 C C . MET A 1 210 ? 15.594 2.795 6.105 1 87.62 210 MET A C 1
ATOM 1701 O O . MET A 1 210 ? 16.266 2.885 5.074 1 87.62 210 MET A O 1
ATOM 1705 N N . THR A 1 211 ? 15.195 1.682 6.59 1 80.69 211 THR A N 1
ATOM 1706 C CA . THR A 1 211 ? 15.492 0.42 5.922 1 80.69 211 THR A CA 1
ATOM 1707 C C . THR A 1 211 ? 14.203 -0.336 5.609 1 80.69 211 THR A C 1
ATOM 1709 O O . THR A 1 211 ? 13.156 -0.057 6.195 1 80.69 211 THR A O 1
ATOM 1712 N N . LYS A 1 212 ? 14.242 -1.136 4.602 1 74.69 212 LYS A N 1
ATOM 1713 C CA . LYS A 1 212 ? 13.07 -1.893 4.164 1 74.69 212 LYS A CA 1
ATOM 1714 C C . LYS A 1 212 ? 12.641 -2.896 5.227 1 74.69 212 LYS A C 1
ATOM 1716 O O . LYS A 1 212 ? 11.5 -3.365 5.215 1 74.69 212 LYS A O 1
ATOM 1721 N N . GLU A 1 213 ? 13.445 -3.172 6.215 1 75.62 213 GLU A N 1
ATOM 1722 C CA . GLU A 1 213 ? 13.172 -4.246 7.168 1 75.62 213 GLU A CA 1
ATOM 1723 C C . GLU A 1 213 ? 12.672 -3.688 8.5 1 75.62 213 GLU A C 1
ATOM 1725 O O . GLU A 1 213 ? 12.055 -4.41 9.289 1 75.62 213 GLU A O 1
ATOM 1730 N N . GLU A 1 214 ? 12.961 -2.471 8.758 1 84.06 214 GLU A N 1
ATOM 1731 C CA . GLU A 1 214 ? 12.641 -1.903 10.062 1 84.06 214 GLU A CA 1
ATOM 1732 C C . GLU A 1 214 ? 11.312 -1.158 10.031 1 84.06 214 GLU A C 1
ATOM 1734 O O . GLU A 1 214 ? 10.914 -0.635 8.992 1 84.06 214 GLU A O 1
ATOM 1739 N N . ARG A 1 215 ? 10.68 -1.234 11.281 1 92.44 215 ARG A N 1
ATOM 1740 C CA . ARG A 1 215 ? 9.508 -0.386 11.484 1 92.44 215 ARG A CA 1
ATOM 1741 C C . ARG A 1 215 ? 9.922 1.017 11.922 1 92.44 215 ARG A C 1
ATOM 1743 O O . ARG A 1 215 ? 10.867 1.18 12.688 1 92.44 215 ARG A O 1
ATOM 1750 N N . ASN A 1 216 ? 9.258 2.021 11.461 1 97.69 216 ASN A N 1
ATOM 1751 C CA . ASN A 1 216 ? 9.555 3.4 11.828 1 97.69 216 ASN A CA 1
ATOM 1752 C C . ASN A 1 216 ? 8.906 3.777 13.156 1 97.69 216 ASN A C 1
ATOM 1754 O O . ASN A 1 216 ? 8.117 3.012 13.703 1 97.69 216 ASN A O 1
ATOM 1758 N N . GLU A 1 217 ? 9.312 4.867 13.719 1 98.56 217 GLU A N 1
ATOM 1759 C CA . GLU A 1 217 ? 8.719 5.43 14.93 1 98.56 217 GLU A CA 1
ATOM 1760 C C . GLU A 1 217 ? 8.805 6.953 14.93 1 98.56 217 GLU A C 1
ATOM 1762 O O . GLU A 1 217 ? 9.633 7.535 14.234 1 98.56 217 GLU A O 1
ATOM 1767 N N . PRO A 1 218 ? 8 7.625 15.742 1 98.81 218 PRO A N 1
ATOM 1768 C CA . PRO A 1 218 ? 7.906 9.086 15.711 1 98.81 218 PRO A CA 1
ATOM 1769 C C . PRO A 1 218 ? 9.234 9.766 16 1 98.81 218 PRO A C 1
ATOM 1771 O O . PRO A 1 218 ? 9.57 10.781 15.383 1 98.81 218 PRO A O 1
ATOM 1774 N N . ALA A 1 219 ? 10.039 9.219 16.812 1 98.75 219 ALA A N 1
ATOM 1775 C CA . ALA A 1 219 ? 11.297 9.836 17.219 1 98.75 219 ALA A CA 1
ATOM 1776 C C . ALA A 1 219 ? 12.219 10.055 16.031 1 98.75 219 ALA A C 1
ATOM 1778 O O . ALA A 1 219 ? 13.102 10.914 16.062 1 98.75 219 ALA A O 1
ATOM 1779 N N . ASN A 1 220 ? 11.984 9.336 14.992 1 98.56 220 ASN A N 1
ATOM 1780 C CA . ASN A 1 220 ? 12.867 9.383 13.836 1 98.56 220 ASN A CA 1
ATOM 1781 C C . ASN A 1 220 ? 12.641 10.641 13 1 98.56 220 ASN A C 1
ATOM 1783 O O . ASN A 1 220 ? 13.367 10.898 12.047 1 98.56 220 ASN A O 1
ATOM 1787 N N . VAL A 1 221 ? 11.672 11.477 13.422 1 98.5 221 VAL A N 1
ATOM 1788 C CA . VAL A 1 221 ? 11.453 12.727 12.703 1 98.5 221 VAL A CA 1
ATOM 1789 C C . VAL A 1 221 ? 12.703 13.602 12.789 1 98.5 221 VAL A C 1
ATOM 1791 O O . VAL A 1 221 ? 12.969 14.406 11.898 1 98.5 221 VAL A O 1
ATOM 1794 N N . VAL A 1 222 ? 13.539 13.391 13.773 1 98.69 222 VAL A N 1
ATOM 1795 C CA . VAL A 1 222 ? 14.797 14.109 13.953 1 98.69 222 VAL A CA 1
ATOM 1796 C C . VAL A 1 222 ? 15.68 13.922 12.719 1 98.69 222 VAL A C 1
ATOM 1798 O O . VAL A 1 222 ? 16.359 14.859 12.297 1 98.69 222 VAL A O 1
ATOM 1801 N N . LYS A 1 223 ? 15.633 12.734 12.148 1 98.38 223 LYS A N 1
ATOM 1802 C CA . LYS A 1 223 ? 16.438 12.438 10.961 1 98.38 223 LYS A CA 1
ATOM 1803 C C . LYS A 1 223 ? 15.969 13.25 9.766 1 98.38 223 LYS A C 1
ATOM 1805 O O . LYS A 1 223 ? 16.781 13.68 8.945 1 98.38 223 LYS A O 1
ATOM 1810 N N . ALA A 1 224 ? 14.664 13.461 9.664 1 98.31 224 ALA A N 1
ATOM 1811 C CA . ALA A 1 224 ? 14.125 14.289 8.594 1 98.31 224 ALA A CA 1
ATOM 1812 C C . ALA A 1 224 ? 14.57 15.742 8.742 1 98.31 224 ALA A C 1
ATOM 1814 O O . ALA A 1 224 ? 15 16.375 7.773 1 98.31 224 ALA A O 1
ATOM 1815 N N . VAL A 1 225 ? 14.508 16.234 9.945 1 98.75 225 VAL A N 1
ATOM 1816 C CA . VAL A 1 225 ? 14.898 17.609 10.234 1 98.75 225 VAL A CA 1
ATOM 1817 C C . VAL A 1 225 ? 16.375 17.812 9.898 1 98.75 225 VAL A C 1
ATOM 1819 O O . VAL A 1 225 ? 16.75 18.781 9.242 1 98.75 225 VAL A O 1
ATOM 1822 N N . LYS A 1 226 ? 17.203 16.875 10.297 1 98.75 226 LYS A N 1
ATOM 1823 C CA . LYS A 1 226 ? 18.641 16.953 10.016 1 98.75 226 LYS A CA 1
ATOM 1824 C C . LYS A 1 226 ? 18.906 16.938 8.516 1 98.75 226 LYS A C 1
ATOM 1826 O O . LYS A 1 226 ? 19.781 17.672 8.039 1 98.75 226 LYS A O 1
ATOM 1831 N N . LYS A 1 227 ? 18.188 16.141 7.809 1 98.62 227 LYS A N 1
ATOM 1832 C CA . LYS A 1 227 ? 18.391 16.031 6.367 1 98.62 227 LYS A CA 1
ATOM 1833 C C . LYS A 1 227 ? 17.969 17.312 5.652 1 98.62 227 LYS A C 1
ATOM 1835 O O . LYS A 1 227 ? 18.609 17.734 4.684 1 98.62 227 LYS A O 1
ATOM 1840 N N . ILE A 1 228 ? 16.891 17.906 6.137 1 98.81 228 ILE A N 1
ATOM 1841 C CA . ILE A 1 228 ? 16.469 19.188 5.566 1 98.81 228 ILE A CA 1
ATOM 1842 C C . ILE A 1 228 ? 17.562 20.234 5.773 1 98.81 228 ILE A C 1
ATOM 1844 O O . ILE A 1 228 ? 17.922 20.953 4.84 1 98.81 228 ILE A O 1
ATOM 1848 N N . ALA A 1 229 ? 18.047 20.281 6.977 1 98.81 229 ALA A N 1
ATOM 1849 C CA . ALA A 1 229 ? 19.109 21.234 7.297 1 98.81 229 ALA A CA 1
ATOM 1850 C C . ALA A 1 229 ? 20.312 21.031 6.391 1 98.81 229 ALA A C 1
ATOM 1852 O O . ALA A 1 229 ? 20.875 22 5.867 1 98.81 229 ALA A O 1
ATOM 1853 N N . GLU A 1 230 ? 20.688 19.812 6.141 1 98.69 230 GLU A N 1
ATOM 1854 C CA . GLU A 1 230 ? 21.812 19.469 5.285 1 98.69 230 GLU A CA 1
ATOM 1855 C C . GLU A 1 230 ? 21.562 19.906 3.842 1 98.69 230 GLU A C 1
ATOM 1857 O O . GLU A 1 230 ? 22.422 20.562 3.23 1 98.69 230 GLU A O 1
ATOM 1862 N N . ILE A 1 231 ? 20.453 19.609 3.314 1 98.5 231 ILE A N 1
ATOM 1863 C CA . ILE A 1 231 ? 20.141 19.812 1.901 1 98.5 231 ILE A CA 1
ATOM 1864 C C . ILE A 1 231 ? 19.984 21.297 1.604 1 98.5 231 ILE A C 1
ATOM 1866 O O . ILE A 1 231 ? 20.438 21.781 0.561 1 98.5 231 ILE A O 1
ATOM 1870 N N . GLN A 1 232 ? 19.344 21.969 2.572 1 98.19 232 GLN A N 1
ATOM 1871 C CA . GLN A 1 232 ? 19.094 23.391 2.33 1 98.19 232 GLN A CA 1
ATOM 1872 C C . GLN A 1 232 ? 20.219 24.25 2.891 1 98.19 232 GLN A C 1
ATOM 1874 O O . GLN A 1 232 ? 20.125 25.484 2.871 1 98.19 232 GLN A O 1
ATOM 1879 N N . ASN A 1 233 ? 21.188 23.641 3.404 1 97.94 233 ASN A N 1
ATOM 1880 C CA . ASN A 1 233 ? 22.344 24.344 3.979 1 97.94 233 ASN A CA 1
ATOM 1881 C C . ASN A 1 233 ? 21.906 25.359 5.039 1 97.94 233 ASN A C 1
ATOM 1883 O O . ASN A 1 233 ? 22.234 26.531 4.953 1 97.94 233 ASN A O 1
ATOM 1887 N N . GLU A 1 234 ? 21.078 24.953 5.945 1 98 234 GLU A N 1
ATOM 1888 C CA . GLU A 1 234 ? 20.594 25.703 7.094 1 98 234 GLU A CA 1
ATOM 1889 C C . GLU A 1 234 ? 21.016 25.047 8.406 1 98 234 GLU A C 1
ATOM 1891 O O . GLU A 1 234 ? 21.344 23.859 8.438 1 98 234 GLU A O 1
ATOM 1896 N N . ASP A 1 235 ? 21.047 25.828 9.469 1 98 235 ASP A N 1
ATOM 1897 C CA . ASP A 1 235 ? 21.297 25.281 10.797 1 98 235 ASP A CA 1
ATOM 1898 C C . ASP A 1 235 ? 20.125 24.406 11.25 1 98 235 ASP A C 1
ATOM 1900 O O . ASP A 1 235 ? 18.969 24.766 11.039 1 98 235 ASP A O 1
ATOM 1904 N N . ILE A 1 236 ? 20.469 23.344 11.867 1 98.38 236 ILE A N 1
ATOM 1905 C CA . ILE A 1 236 ? 19.438 22.406 12.32 1 98.38 236 ILE A CA 1
ATOM 1906 C C . ILE A 1 236 ? 18.469 23.125 13.258 1 98.38 236 ILE A C 1
ATOM 1908 O O . ILE A 1 236 ? 17.266 22.859 13.242 1 98.38 236 ILE A O 1
ATOM 1912 N N . GLU A 1 237 ? 18.984 24.031 14.055 1 98.44 237 GLU A N 1
ATOM 1913 C CA . GLU A 1 237 ? 18.141 24.781 14.992 1 98.44 237 GLU A CA 1
ATOM 1914 C C . GLU A 1 237 ? 17.141 25.656 14.25 1 98.44 237 GLU A C 1
ATOM 1916 O O . GLU A 1 237 ? 16 25.797 14.695 1 98.44 237 GLU A O 1
ATOM 1921 N N . THR A 1 238 ? 17.562 26.203 13.195 1 98.56 238 THR A N 1
ATOM 1922 C CA . THR A 1 238 ? 16.688 27.047 12.383 1 98.56 238 THR A CA 1
ATOM 1923 C C . THR A 1 238 ? 15.562 26.203 11.766 1 98.56 238 THR A C 1
ATOM 1925 O O . THR A 1 238 ? 14.391 26.578 11.852 1 98.56 238 THR A O 1
ATOM 1928 N N . VAL A 1 239 ? 15.883 25.078 11.188 1 98.81 239 VAL A N 1
ATOM 1929 C CA . VAL A 1 239 ? 14.898 24.188 10.578 1 98.81 239 VAL A CA 1
ATOM 1930 C C . VAL A 1 239 ? 13.914 23.703 11.633 1 98.81 239 VAL A C 1
ATOM 1932 O O . VAL A 1 239 ? 12.695 23.734 11.422 1 98.81 239 VAL A O 1
ATOM 1935 N N . ASP A 1 240 ? 14.461 23.281 12.773 1 98.75 240 ASP A N 1
ATOM 1936 C CA . ASP A 1 240 ? 13.633 22.812 13.875 1 98.75 240 ASP A CA 1
ATOM 1937 C C . ASP A 1 240 ? 12.664 23.891 14.344 1 98.75 240 ASP A C 1
ATOM 1939 O O . ASP A 1 240 ? 11.461 23.641 14.469 1 98.75 240 ASP A O 1
ATOM 1943 N N . SER A 1 241 ? 13.195 25.078 14.539 1 98.75 241 SER A N 1
ATOM 1944 C CA . SER A 1 241 ? 12.383 26.188 15.039 1 98.75 241 SER A CA 1
ATOM 1945 C C . SER A 1 241 ? 11.258 26.531 14.07 1 98.75 241 SER A C 1
ATOM 1947 O O . SER A 1 241 ? 10.102 26.641 14.469 1 98.75 241 SER A O 1
ATOM 1949 N N . ILE A 1 242 ? 11.578 26.625 12.836 1 98.81 242 ILE A N 1
ATOM 1950 C CA . ILE A 1 242 ? 10.602 27.062 11.844 1 98.81 242 ILE A CA 1
ATOM 1951 C C . ILE A 1 242 ? 9.539 25.984 11.648 1 98.81 242 ILE A C 1
ATOM 1953 O O . ILE A 1 242 ? 8.344 26.266 11.672 1 98.81 242 ILE A O 1
ATOM 1957 N N . THR A 1 243 ? 9.922 24.719 11.508 1 98.88 243 THR A N 1
ATOM 1958 C CA . THR A 1 243 ? 8.953 23.641 11.266 1 98.88 243 THR A CA 1
ATOM 1959 C C . THR A 1 243 ? 8.094 23.391 12.5 1 98.88 243 THR A C 1
ATOM 1961 O O . THR A 1 243 ? 6.914 23.078 12.383 1 98.88 243 THR A O 1
ATOM 1964 N N . THR A 1 244 ? 8.68 23.547 13.664 1 98.88 244 THR A N 1
ATOM 1965 C CA . THR A 1 244 ? 7.918 23.422 14.906 1 98.88 244 THR A CA 1
ATOM 1966 C C . THR A 1 244 ? 6.887 24.531 15.016 1 98.88 244 THR A C 1
ATOM 1968 O O . THR A 1 244 ? 5.73 24.297 15.359 1 98.88 244 THR A O 1
ATOM 1971 N N . ASN A 1 245 ? 7.312 25.734 14.719 1 98.81 245 ASN A N 1
ATOM 1972 C CA . ASN A 1 245 ? 6.391 26.859 14.758 1 98.81 245 ASN A CA 1
ATOM 1973 C C . ASN A 1 245 ? 5.277 26.703 13.727 1 98.81 245 ASN A C 1
ATOM 1975 O O . ASN A 1 245 ? 4.125 27.062 14 1 98.81 245 ASN A O 1
ATOM 1979 N N . ASN A 1 246 ? 5.66 26.234 12.531 1 98.88 246 ASN A N 1
ATOM 1980 C CA . ASN A 1 246 ? 4.637 25.938 11.539 1 98.88 246 ASN A CA 1
ATOM 1981 C C . ASN A 1 246 ? 3.592 24.969 12.078 1 98.88 246 ASN A C 1
ATOM 1983 O O . ASN A 1 246 ? 2.389 25.203 11.938 1 98.88 246 ASN A O 1
ATOM 1987 N N . ALA A 1 247 ? 4.051 23.922 12.742 1 98.94 247 ALA A N 1
ATOM 1988 C CA . ALA A 1 247 ? 3.15 22.906 13.281 1 98.94 247 ALA A CA 1
ATOM 1989 C C . ALA A 1 247 ? 2.254 23.469 14.367 1 98.94 247 ALA A C 1
ATOM 1991 O O . ALA A 1 247 ? 1.049 23.219 14.398 1 98.94 247 ALA A O 1
ATOM 1992 N N . ARG A 1 248 ? 2.846 24.25 15.227 1 98.81 248 ARG A N 1
ATOM 1993 C CA . ARG A 1 248 ? 2.076 24.859 16.312 1 98.81 248 ARG A CA 1
ATOM 1994 C C . ARG A 1 248 ? 1.006 25.797 15.773 1 98.81 248 ARG A C 1
ATOM 1996 O O . ARG A 1 248 ? -0.108 25.844 16.297 1 98.81 248 ARG A O 1
ATOM 2003 N N . LYS A 1 249 ? 1.378 26.5 14.773 1 98.62 249 LYS A N 1
ATOM 2004 C CA . LYS A 1 249 ? 0.44 27.406 14.125 1 98.62 249 LYS A CA 1
ATOM 2005 C C . LYS A 1 249 ? -0.719 26.656 13.484 1 98.62 249 LYS A C 1
ATOM 2007 O O . LYS A 1 249 ? -1.884 27 13.703 1 98.62 249 LYS A O 1
ATOM 2012 N N . VAL A 1 250 ? -0.451 25.594 12.766 1 98.75 250 VAL A N 1
ATOM 2013 C CA . VAL A 1 250 ? -1.429 24.828 12 1 98.75 250 VAL A CA 1
ATOM 2014 C C . VAL A 1 250 ? -2.387 24.109 12.945 1 98.75 250 VAL A C 1
ATOM 2016 O O . VAL A 1 250 ? -3.604 24.125 12.742 1 98.75 250 VAL A O 1
ATOM 2019 N N . PHE A 1 251 ? -1.837 23.516 14.023 1 98.69 251 PHE A N 1
ATOM 2020 C CA . PHE A 1 251 ? -2.633 22.609 14.859 1 98.69 251 PHE A CA 1
ATOM 2021 C C . PHE A 1 251 ? -3.07 23.312 16.141 1 98.69 251 PHE A C 1
ATOM 2023 O O . PHE A 1 251 ? -3.814 22.734 16.938 1 98.69 251 PHE A O 1
ATOM 2030 N N . LYS A 1 252 ? -2.625 24.531 16.359 1 97.94 252 LYS A N 1
ATOM 2031 C CA . LYS A 1 252 ? -2.941 25.344 17.547 1 97.94 252 LYS A CA 1
ATOM 2032 C C . LYS A 1 252 ? -2.598 24.594 18.828 1 97.94 252 LYS A C 1
ATOM 2034 O O . LYS A 1 252 ? -3.445 24.438 19.703 1 97.94 252 LYS A O 1
ATOM 2039 N N . ILE A 1 253 ? -1.38 24.203 18.859 1 97.31 253 ILE A N 1
ATOM 2040 C CA . ILE A 1 253 ? -0.917 23.469 20.031 1 97.31 253 ILE A CA 1
ATOM 2041 C C . ILE A 1 253 ? 0.321 24.156 20.609 1 97.31 253 ILE A C 1
ATOM 2043 O O . ILE A 1 253 ? 1.001 24.922 19.906 1 97.31 253 ILE A O 1
ATOM 2047 N N . MET B 1 1 ? 13.445 -18.766 -18.062 1 98.44 1 MET B N 1
ATOM 2048 C CA . MET B 1 1 ? 12.992 -18.109 -16.844 1 98.44 1 MET B CA 1
ATOM 2049 C C . MET B 1 1 ? 11.578 -17.547 -17.031 1 98.44 1 MET B C 1
ATOM 2051 O O . MET B 1 1 ? 11.219 -17.109 -18.125 1 98.44 1 MET B O 1
ATOM 2055 N N . ILE B 1 2 ? 10.758 -17.641 -16 1 98.88 2 ILE B N 1
ATOM 2056 C CA . ILE B 1 2 ? 9.383 -17.172 -16.094 1 98.88 2 ILE B CA 1
ATOM 2057 C C . ILE B 1 2 ? 9.078 -16.219 -14.93 1 98.88 2 ILE B C 1
ATOM 2059 O O . ILE B 1 2 ? 9.383 -16.531 -13.781 1 98.88 2 ILE B O 1
ATOM 2063 N N . ASP B 1 3 ? 8.609 -14.992 -15.188 1 98.94 3 ASP B N 1
ATOM 2064 C CA . ASP B 1 3 ? 8.008 -14.117 -14.18 1 98.94 3 ASP B CA 1
ATOM 2065 C C . ASP B 1 3 ? 6.559 -14.508 -13.914 1 98.94 3 ASP B C 1
ATOM 2067 O O . ASP B 1 3 ? 5.676 -14.227 -14.727 1 98.94 3 ASP B O 1
ATOM 2071 N N . THR B 1 4 ? 6.328 -15.055 -12.75 1 98.94 4 THR B N 1
ATOM 2072 C CA . THR B 1 4 ? 5.035 -15.695 -12.523 1 98.94 4 THR B CA 1
ATOM 2073 C C . THR B 1 4 ? 4.02 -14.68 -12 1 98.94 4 THR B C 1
ATOM 2075 O O . THR B 1 4 ? 2.863 -15.031 -11.75 1 98.94 4 THR B O 1
ATOM 2078 N N . HIS B 1 5 ? 4.406 -13.375 -11.844 1 98.88 5 HIS B N 1
ATOM 2079 C CA . HIS B 1 5 ? 3.469 -12.375 -11.336 1 98.88 5 HIS B CA 1
ATOM 2080 C C . HIS B 1 5 ? 3.957 -10.961 -11.625 1 98.88 5 HIS B C 1
ATOM 2082 O O . HIS B 1 5 ? 4.949 -10.508 -11.055 1 98.88 5 HIS B O 1
ATOM 2088 N N . CYS B 1 6 ? 3.27 -10.312 -12.461 1 98.69 6 CYS B N 1
ATOM 2089 C CA . CYS B 1 6 ? 3.549 -8.906 -12.734 1 98.69 6 CYS B CA 1
ATOM 2090 C C . CYS B 1 6 ? 2.301 -8.188 -13.234 1 98.69 6 CYS B C 1
ATOM 2092 O O . CYS B 1 6 ? 1.259 -8.812 -13.43 1 98.69 6 CYS B O 1
ATOM 2094 N N . HIS B 1 7 ? 2.357 -6.914 -13.312 1 97.88 7 HIS B N 1
ATOM 2095 C CA . HIS B 1 7 ? 1.239 -6.078 -13.734 1 97.88 7 HIS B CA 1
ATOM 2096 C C . HIS B 1 7 ? 1.646 -5.133 -14.859 1 97.88 7 HIS B C 1
ATOM 2098 O O . HIS B 1 7 ? 1.432 -3.924 -14.773 1 97.88 7 HIS B O 1
ATOM 2104 N N . ILE B 1 8 ? 2.115 -5.676 -15.938 1 97.88 8 ILE B N 1
ATOM 2105 C CA . ILE B 1 8 ? 2.615 -4.855 -17.031 1 97.88 8 ILE B CA 1
ATOM 2106 C C . ILE B 1 8 ? 1.444 -4.191 -17.75 1 97.88 8 ILE B C 1
ATOM 2108 O O . ILE B 1 8 ? 1.644 -3.314 -18.594 1 97.88 8 ILE B O 1
ATOM 2112 N N . ASP B 1 9 ? 0.172 -4.512 -17.406 1 96.81 9 ASP B N 1
ATOM 2113 C CA . ASP B 1 9 ? -1.027 -3.889 -17.953 1 96.81 9 ASP B CA 1
ATOM 2114 C C . ASP B 1 9 ? -1.265 -2.514 -17.344 1 96.81 9 ASP B C 1
ATOM 2116 O O . ASP B 1 9 ? -2.061 -1.725 -17.844 1 96.81 9 ASP B O 1
ATOM 2120 N N . PHE B 1 10 ? -0.623 -2.176 -16.344 1 95.5 10 PHE B N 1
ATOM 2121 C CA . PHE B 1 10 ? -0.883 -0.943 -15.602 1 95.5 10 PHE B CA 1
ATOM 2122 C C . PHE B 1 10 ? -0.495 0.275 -16.438 1 95.5 10 PHE B C 1
ATOM 2124 O O . PHE B 1 10 ? 0.36 0.183 -17.312 1 95.5 10 PHE B O 1
ATOM 2131 N N . GLU B 1 11 ? -1.077 1.396 -16.078 1 93.5 11 GLU B N 1
ATOM 2132 C CA . GLU B 1 11 ? -0.87 2.652 -16.797 1 93.5 11 GLU B CA 1
ATOM 2133 C C . GLU B 1 11 ? 0.565 3.146 -16.641 1 93.5 11 GLU B C 1
ATOM 2135 O O . GLU B 1 11 ? 1.05 3.934 -17.453 1 93.5 11 GLU B O 1
ATOM 2140 N N . GLU B 1 12 ? 1.289 2.662 -15.617 1 93.19 12 GLU B N 1
ATOM 2141 C CA . GLU B 1 12 ? 2.688 3.021 -15.406 1 93.19 12 GLU B CA 1
ATOM 2142 C C . GLU B 1 12 ? 3.539 2.686 -16.625 1 93.19 12 GLU B C 1
ATOM 2144 O O . GLU B 1 12 ? 4.605 3.27 -16.828 1 93.19 12 GLU B O 1
ATOM 2149 N N . TYR B 1 13 ? 3.014 1.758 -17.469 1 97.31 13 TYR B N 1
ATOM 2150 C CA . TYR B 1 13 ? 3.797 1.299 -18.609 1 97.31 13 TYR B CA 1
ATOM 2151 C C . TYR B 1 13 ? 3.238 1.855 -19.906 1 97.31 13 TYR B C 1
ATOM 2153 O O . TYR B 1 13 ? 3.686 1.479 -21 1 97.31 13 TYR B O 1
ATOM 2161 N N . ASP B 1 14 ? 2.34 2.793 -19.891 1 95.94 14 ASP B N 1
ATOM 2162 C CA . ASP B 1 14 ? 1.645 3.279 -21.078 1 95.94 14 ASP B CA 1
ATOM 2163 C C . ASP B 1 14 ? 2.629 3.836 -22.109 1 95.94 14 ASP B C 1
ATOM 2165 O O . ASP B 1 14 ? 2.453 3.648 -23.312 1 95.94 14 ASP B O 1
ATOM 2169 N N . LYS B 1 15 ? 3.688 4.469 -21.641 1 96.88 15 LYS B N 1
ATOM 2170 C CA . LYS B 1 15 ? 4.594 5.188 -22.531 1 96.88 15 LYS B CA 1
ATOM 2171 C C . LYS B 1 15 ? 5.617 4.242 -23.156 1 96.88 15 LYS B C 1
ATOM 2173 O O . LYS B 1 15 ? 6.176 4.531 -24.219 1 96.88 15 LYS B O 1
ATOM 2178 N N . ASP B 1 16 ? 5.879 3.074 -22.484 1 98.12 16 ASP B N 1
ATOM 2179 C CA . ASP B 1 16 ? 6.977 2.248 -22.984 1 98.12 16 ASP B CA 1
ATOM 2180 C C . ASP B 1 16 ? 6.664 0.763 -22.828 1 98.12 16 ASP B C 1
ATOM 2182 O O . ASP B 1 16 ? 7.574 -0.058 -22.688 1 98.12 16 ASP B O 1
ATOM 2186 N N . ARG B 1 17 ? 5.438 0.387 -22.828 1 98.25 17 ARG B N 1
ATOM 2187 C CA . ARG B 1 17 ? 5.004 -0.984 -22.578 1 98.25 17 ARG B CA 1
ATOM 2188 C C . ARG B 1 17 ? 5.633 -1.942 -23.594 1 98.25 17 ARG B C 1
ATOM 2190 O O . ARG B 1 17 ? 6.156 -2.992 -23.219 1 98.25 17 ARG B O 1
ATOM 2197 N N . SER B 1 18 ? 5.633 -1.583 -24.812 1 98.25 18 SER B N 1
ATOM 2198 C CA . SER B 1 18 ? 6.18 -2.449 -25.844 1 98.25 18 SER B CA 1
ATOM 2199 C C . SER B 1 18 ? 7.672 -2.68 -25.641 1 98.25 18 SER B C 1
ATOM 2201 O O . SER B 1 18 ? 8.172 -3.787 -25.859 1 98.25 18 SER B O 1
ATOM 2203 N N . GLU B 1 19 ? 8.375 -1.619 -25.203 1 98.69 19 GLU B N 1
ATOM 2204 C CA . GLU B 1 19 ? 9.805 -1.752 -24.953 1 98.69 19 GLU B CA 1
ATOM 2205 C C . GLU B 1 19 ? 10.07 -2.652 -23.75 1 98.69 19 GLU B C 1
ATOM 2207 O O . GLU B 1 19 ? 11 -3.463 -23.766 1 98.69 19 GLU B O 1
ATOM 2212 N N . VAL B 1 20 ? 9.273 -2.508 -22.766 1 98.69 20 VAL B N 1
ATOM 2213 C CA . VAL B 1 20 ? 9.391 -3.314 -21.547 1 98.69 20 VAL B CA 1
ATOM 2214 C C . VAL B 1 20 ? 9.156 -4.785 -21.891 1 98.69 20 VAL B C 1
ATOM 2216 O O . VAL B 1 20 ? 9.906 -5.656 -21.438 1 98.69 20 VAL B O 1
ATOM 2219 N N . ILE B 1 21 ? 8.188 -5.059 -22.688 1 98.75 21 ILE B N 1
ATOM 2220 C CA . ILE B 1 21 ? 7.859 -6.426 -23.078 1 98.75 21 ILE B CA 1
ATOM 2221 C C . ILE B 1 21 ? 8.977 -6.996 -23.953 1 98.75 21 ILE B C 1
ATOM 2223 O O . ILE B 1 21 ? 9.352 -8.164 -23.797 1 98.75 21 ILE B O 1
ATOM 2227 N N . ALA B 1 22 ? 9.547 -6.16 -24.781 1 98.69 22 ALA B N 1
ATOM 2228 C CA . ALA B 1 22 ? 10.656 -6.605 -25.625 1 98.69 22 ALA B CA 1
ATOM 2229 C C . ALA B 1 22 ? 11.859 -7.02 -24.766 1 98.69 22 ALA B C 1
ATOM 2231 O O . ALA B 1 22 ? 12.5 -8.031 -25.047 1 98.69 22 ALA B O 1
ATOM 2232 N N . ARG B 1 23 ? 12.148 -6.23 -23.766 1 98.75 23 ARG B N 1
ATOM 2233 C CA . ARG B 1 23 ? 13.25 -6.566 -22.875 1 98.75 23 ARG B CA 1
ATOM 2234 C C . ARG B 1 23 ? 12.977 -7.863 -22.125 1 98.75 23 ARG B C 1
ATOM 2236 O O . ARG B 1 23 ? 13.891 -8.664 -21.906 1 98.75 23 ARG B O 1
ATOM 2243 N N . ALA B 1 24 ? 11.75 -8.086 -21.797 1 98.88 24 ALA B N 1
ATOM 2244 C CA . ALA B 1 24 ? 11.367 -9.328 -21.125 1 98.88 24 ALA B CA 1
ATOM 2245 C C . ALA B 1 24 ? 11.523 -10.523 -22.062 1 98.88 24 ALA B C 1
ATOM 2247 O O . ALA B 1 24 ? 12.055 -11.562 -21.672 1 98.88 24 ALA B O 1
ATOM 2248 N N . LYS B 1 25 ? 11.164 -10.391 -23.312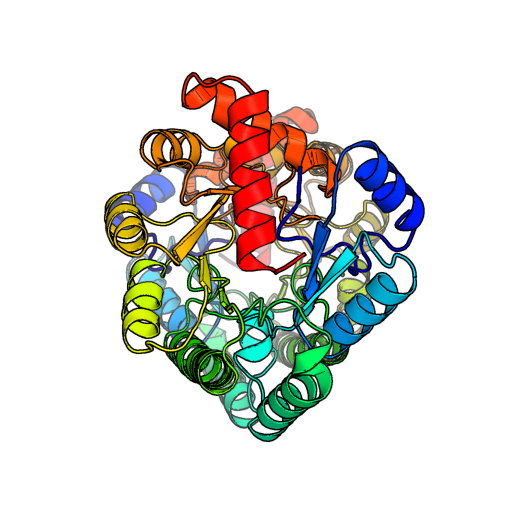 1 98.62 25 LYS B N 1
ATOM 2249 C CA . LYS B 1 25 ? 11.234 -11.469 -24.297 1 98.62 25 LYS B CA 1
ATOM 2250 C C . LYS B 1 25 ? 12.68 -11.867 -24.562 1 98.62 25 LYS B C 1
ATOM 2252 O O . LYS B 1 25 ? 12.961 -13.031 -24.859 1 98.62 25 LYS B O 1
ATOM 2257 N N . ASP B 1 26 ? 13.5 -10.914 -24.406 1 98.31 26 ASP B N 1
ATOM 2258 C CA . ASP B 1 26 ? 14.914 -11.164 -24.656 1 98.31 26 ASP B CA 1
ATOM 2259 C C . ASP B 1 26 ? 15.508 -12.07 -23.578 1 98.31 26 ASP B C 1
ATOM 2261 O O . ASP B 1 26 ? 16.531 -12.727 -23.812 1 98.31 26 ASP B O 1
ATOM 2265 N N . LYS B 1 27 ? 14.828 -12.141 -22.438 1 98.38 27 LYS B N 1
ATOM 2266 C CA . LYS B 1 27 ? 15.484 -12.797 -21.312 1 98.38 27 LYS B CA 1
ATOM 2267 C C . LYS B 1 27 ? 14.633 -13.938 -20.766 1 98.38 27 LYS B C 1
ATOM 2269 O O . LYS B 1 27 ? 15.148 -14.852 -20.125 1 98.38 27 LYS B O 1
ATOM 2274 N N . LEU B 1 28 ? 13.367 -13.891 -21.078 1 98.88 28 LEU B N 1
ATOM 2275 C CA . LEU B 1 28 ? 12.445 -14.797 -20.391 1 98.88 28 LEU B CA 1
ATOM 2276 C C . LEU B 1 28 ? 11.711 -15.68 -21.391 1 98.88 28 LEU B C 1
ATOM 2278 O O . LEU B 1 28 ? 11.547 -15.312 -22.547 1 98.88 28 LEU B O 1
ATOM 2282 N N . ASP B 1 29 ? 11.242 -16.797 -20.875 1 98.75 29 ASP B N 1
ATOM 2283 C CA . ASP B 1 29 ? 10.414 -17.703 -21.672 1 98.75 29 ASP B CA 1
ATOM 2284 C C . ASP B 1 29 ? 8.961 -17.234 -21.703 1 98.75 29 ASP B C 1
ATOM 2286 O O . ASP B 1 29 ? 8.258 -17.453 -22.703 1 98.75 29 ASP B O 1
ATOM 2290 N N . ALA B 1 30 ? 8.484 -16.641 -20.625 1 98.81 30 ALA B N 1
ATOM 2291 C CA . ALA B 1 30 ? 7.094 -16.203 -20.5 1 98.81 30 ALA B CA 1
ATOM 2292 C C . ALA B 1 30 ? 6.898 -15.32 -19.281 1 98.81 30 ALA B C 1
ATOM 2294 O O . ALA B 1 30 ? 7.773 -15.234 -18.422 1 98.81 30 ALA B O 1
ATOM 2295 N N . VAL B 1 31 ? 5.777 -14.664 -19.234 1 98.88 31 VAL B N 1
ATOM 2296 C CA . VAL B 1 31 ? 5.352 -13.891 -18.078 1 98.88 31 VAL B CA 1
ATOM 2297 C C . VAL B 1 31 ? 3.875 -14.148 -17.797 1 98.88 31 VAL B C 1
ATOM 2299 O O . VAL B 1 31 ? 3.074 -14.305 -18.719 1 98.88 31 VAL B O 1
ATOM 2302 N N . ILE B 1 32 ? 3.547 -14.289 -16.547 1 98.88 32 ILE B N 1
ATOM 2303 C CA . ILE B 1 32 ? 2.152 -14.305 -16.109 1 98.88 32 ILE B CA 1
ATOM 2304 C C . ILE B 1 32 ? 1.742 -12.914 -15.641 1 98.88 32 ILE B C 1
ATOM 2306 O O . ILE B 1 32 ? 2.355 -12.352 -14.734 1 98.88 32 ILE B O 1
ATOM 2310 N N . VAL B 1 33 ? 0.753 -12.32 -16.281 1 98.81 33 VAL B N 1
ATOM 2311 C CA . VAL B 1 33 ? 0.235 -11 -15.914 1 98.81 33 VAL B CA 1
ATOM 2312 C C . VAL B 1 33 ? -1.076 -11.156 -15.148 1 98.81 33 VAL B C 1
ATOM 2314 O O . VAL B 1 33 ? -2.012 -11.805 -15.633 1 98.81 33 VAL B O 1
ATOM 2317 N N . SER B 1 34 ? -1.131 -10.57 -13.977 1 98.12 34 SER B N 1
ATOM 2318 C CA . SER B 1 34 ? -2.258 -10.773 -13.07 1 98.12 34 SER B CA 1
ATOM 2319 C C . SER B 1 34 ? -3.189 -9.562 -13.062 1 98.12 34 SER B C 1
ATOM 2321 O O . SER B 1 34 ? -2.762 -8.445 -12.773 1 98.12 34 SER B O 1
ATOM 2323 N N . GLY B 1 35 ? -4.445 -9.844 -13.383 1 96.62 35 GLY B N 1
ATOM 2324 C CA . GLY B 1 35 ? -5.449 -8.805 -13.242 1 96.62 35 GLY B CA 1
ATOM 2325 C C . GLY B 1 35 ? -5.852 -8.555 -11.805 1 96.62 35 GLY B C 1
ATOM 2326 O O . GLY B 1 35 ? -5.766 -9.453 -10.969 1 96.62 35 GLY B O 1
ATOM 2327 N N . ILE B 1 36 ? -6.363 -7.344 -11.562 1 94.88 36 ILE B N 1
ATOM 2328 C CA . ILE B 1 36 ? -6.699 -6.992 -10.188 1 94.88 36 ILE B CA 1
ATOM 2329 C C . ILE B 1 36 ? -8.156 -6.539 -10.117 1 94.88 36 ILE B C 1
ATOM 2331 O O . ILE B 1 36 ? -8.586 -5.988 -9.102 1 94.88 36 ILE B O 1
ATOM 2335 N N . GLY B 1 37 ? -8.938 -6.695 -11.125 1 92.94 37 GLY B N 1
ATOM 2336 C CA . GLY B 1 37 ? -10.328 -6.305 -11.289 1 92.94 37 GLY B CA 1
ATOM 2337 C C . GLY B 1 37 ? -10.789 -6.328 -12.734 1 92.94 37 GLY B C 1
ATOM 2338 O O . GLY B 1 37 ? -10.023 -6.684 -13.633 1 92.94 37 GLY B O 1
ATOM 2339 N N . TYR B 1 38 ? -11.984 -5.934 -12.906 1 90.88 38 TYR B N 1
ATOM 2340 C CA . TYR B 1 38 ? -12.625 -6.098 -14.211 1 90.88 38 TYR B CA 1
ATOM 2341 C C . TYR B 1 38 ? -11.828 -5.406 -15.305 1 90.88 38 TYR B C 1
ATOM 2343 O O . TYR B 1 38 ? -11.453 -6.031 -16.297 1 90.88 38 TYR B O 1
ATOM 2351 N N . GLU B 1 39 ? -11.562 -4.129 -15.133 1 90.56 39 GLU B N 1
ATOM 2352 C CA . GLU B 1 39 ? -10.859 -3.361 -16.156 1 90.56 39 GLU B CA 1
ATOM 2353 C C . GLU B 1 39 ? -9.453 -3.908 -16.391 1 90.56 39 GLU B C 1
ATOM 2355 O O . GLU B 1 39 ? -9.016 -4.039 -17.531 1 90.56 39 GLU B O 1
ATOM 2360 N N . SER B 1 40 ? -8.812 -4.172 -15.312 1 94.75 40 SER B N 1
ATOM 2361 C CA . SER B 1 40 ? -7.473 -4.738 -15.398 1 94.75 40 SER B CA 1
ATOM 2362 C C . SER B 1 40 ? -7.492 -6.102 -16.078 1 94.75 40 SER B C 1
ATOM 2364 O O . SER B 1 40 ? -6.648 -6.391 -16.938 1 94.75 40 SER B O 1
ATOM 2366 N N . ASN B 1 41 ? -8.461 -6.926 -15.75 1 96.5 41 ASN B N 1
ATOM 2367 C CA . ASN B 1 41 ? -8.594 -8.234 -16.375 1 96.5 41 ASN B CA 1
ATOM 2368 C C . ASN B 1 41 ? -8.742 -8.117 -17.891 1 96.5 41 ASN B C 1
ATOM 2370 O O . ASN B 1 41 ? -8.141 -8.891 -18.641 1 96.5 41 ASN B O 1
ATOM 2374 N N . GLN B 1 42 ? -9.492 -7.164 -18.297 1 94.38 42 GLN B N 1
ATOM 2375 C CA . GLN B 1 42 ? -9.672 -6.945 -19.734 1 94.38 42 GLN B CA 1
ATOM 2376 C C . GLN B 1 42 ? -8.367 -6.496 -20.391 1 94.38 42 GLN B C 1
ATOM 2378 O O . GLN B 1 42 ? -8.039 -6.941 -21.484 1 94.38 42 GLN B O 1
ATOM 2383 N N . GLY B 1 43 ? -7.66 -5.594 -19.672 1 95.31 43 GLY B N 1
ATOM 2384 C CA . GLY B 1 43 ? -6.363 -5.172 -20.172 1 95.31 43 GLY B CA 1
ATOM 2385 C C . GLY B 1 43 ? -5.379 -6.32 -20.328 1 95.31 43 GLY B C 1
ATOM 2386 O O . GLY B 1 43 ? -4.637 -6.383 -21.312 1 95.31 43 GLY B O 1
ATOM 2387 N N . VAL B 1 44 ? -5.426 -7.215 -19.406 1 97.81 44 VAL B N 1
ATOM 2388 C CA . VAL B 1 44 ? -4.555 -8.383 -19.422 1 97.81 44 VAL B CA 1
ATOM 2389 C C . VAL B 1 44 ? -4.898 -9.281 -20.609 1 97.81 44 VAL B C 1
ATOM 2391 O O . VAL B 1 44 ? -4.008 -9.758 -21.312 1 97.81 44 VAL B O 1
ATOM 2394 N N . LEU B 1 45 ? -6.156 -9.477 -20.859 1 96.81 45 LEU B N 1
ATOM 2395 C CA . LEU B 1 45 ? -6.586 -10.297 -21.984 1 96.81 45 LEU B CA 1
ATOM 2396 C C . LEU B 1 45 ? -6.094 -9.703 -23.297 1 96.81 45 LEU B C 1
ATOM 2398 O O . LEU B 1 45 ? -5.648 -10.43 -24.188 1 96.81 45 LEU B O 1
ATOM 2402 N N . ASN B 1 46 ? -6.211 -8.414 -23.391 1 96.62 46 ASN B N 1
ATOM 2403 C CA . ASN B 1 46 ? -5.754 -7.734 -24.594 1 96.62 46 ASN B CA 1
ATOM 2404 C C . ASN B 1 46 ? -4.262 -7.949 -24.828 1 96.62 46 ASN B C 1
ATOM 2406 O O . ASN B 1 46 ? -3.832 -8.188 -25.953 1 96.62 46 ASN B O 1
ATOM 2410 N N . LEU B 1 47 ? -3.492 -7.844 -23.797 1 97.5 47 LEU B N 1
ATOM 2411 C CA . LEU B 1 47 ? -2.053 -8.055 -23.906 1 97.5 47 LEU B CA 1
ATOM 2412 C C . LEU B 1 47 ? -1.742 -9.492 -24.312 1 97.5 47 LEU B C 1
ATOM 2414 O O . LEU B 1 47 ? -0.847 -9.727 -25.125 1 97.5 47 LEU B O 1
ATOM 2418 N N . CYS B 1 48 ? -2.463 -10.422 -23.75 1 97.06 48 CYS B N 1
ATOM 2419 C CA . CYS B 1 48 ? -2.256 -11.836 -24.062 1 97.06 48 CYS B CA 1
ATOM 2420 C C . CYS B 1 48 ? -2.502 -12.102 -25.547 1 97.06 48 CYS B C 1
ATOM 2422 O O . CYS B 1 48 ? -1.771 -12.875 -26.172 1 97.06 48 CYS B O 1
ATOM 2424 N N . SER B 1 49 ? -3.506 -11.508 -26.078 1 96.56 49 SER B N 1
ATOM 2425 C CA . SER B 1 49 ? -3.834 -11.688 -27.484 1 96.56 49 SER B CA 1
ATOM 2426 C C . SER B 1 49 ? -2.748 -11.109 -28.375 1 96.56 49 SER B C 1
ATOM 2428 O O . SER B 1 49 ? -2.434 -11.672 -29.438 1 96.56 49 SER B O 1
ATOM 2430 N N . LYS B 1 50 ? -2.166 -10.031 -28.016 1 97.38 50 LYS B N 1
ATOM 2431 C CA . LYS B 1 50 ? -1.146 -9.344 -28.797 1 97.38 50 LYS B CA 1
ATOM 2432 C C . LYS B 1 50 ? 0.196 -10.062 -28.719 1 97.38 50 LYS B C 1
ATOM 2434 O O . LYS B 1 50 ? 0.995 -10.016 -29.656 1 97.38 50 LYS B O 1
ATOM 2439 N N . TYR B 1 51 ? 0.445 -10.664 -27.594 1 98.12 51 TYR B N 1
ATOM 2440 C CA . TYR B 1 51 ? 1.729 -11.32 -27.359 1 98.12 51 TYR B CA 1
ATOM 2441 C C . TYR B 1 51 ? 1.539 -12.797 -27.031 1 98.12 51 TYR B C 1
ATOM 2443 O O . TYR B 1 51 ? 2.09 -13.289 -26.047 1 98.12 51 TYR B O 1
ATOM 2451 N N . GLU B 1 52 ? 0.819 -13.453 -27.906 1 96.75 52 GLU B N 1
ATOM 2452 C CA . GLU B 1 52 ? 0.502 -14.867 -27.734 1 96.75 52 GLU B CA 1
ATOM 2453 C C . GLU B 1 52 ? 1.772 -15.703 -27.625 1 96.75 52 GLU B C 1
ATOM 2455 O O . GLU B 1 52 ? 2.736 -15.477 -28.359 1 96.75 52 GLU B O 1
ATOM 2460 N N . GLY B 1 53 ? 1.737 -16.625 -26.656 1 97.38 53 GLY B N 1
ATOM 2461 C CA . GLY B 1 53 ? 2.873 -17.516 -26.5 1 97.38 53 GLY B CA 1
ATOM 2462 C C . GLY B 1 53 ? 3.912 -17 -25.516 1 97.38 53 GLY B C 1
ATOM 2463 O O . GLY B 1 53 ? 4.828 -17.734 -25.141 1 97.38 53 GLY B O 1
ATOM 2464 N N . PHE B 1 54 ? 3.734 -15.781 -25.094 1 98.75 54 PHE B N 1
ATOM 2465 C CA . PHE B 1 54 ? 4.699 -15.203 -24.172 1 98.75 54 PHE B CA 1
ATOM 2466 C C . PHE B 1 54 ? 4.004 -14.68 -22.922 1 98.75 54 PHE B C 1
ATOM 2468 O O . PHE B 1 54 ? 4.504 -14.844 -21.812 1 98.75 54 PHE B O 1
ATOM 2475 N N . ILE B 1 55 ? 2.895 -13.969 -23.078 1 98.81 55 ILE B N 1
ATOM 2476 C CA . ILE B 1 55 ? 2.135 -13.422 -21.969 1 98.81 55 ILE B CA 1
ATOM 2477 C C . ILE B 1 55 ? 0.925 -14.305 -21.672 1 98.81 55 ILE B C 1
ATOM 2479 O O . ILE B 1 55 ? 0.135 -14.602 -22.578 1 98.81 55 ILE B O 1
ATOM 2483 N N . TYR B 1 56 ? 0.761 -14.758 -20.5 1 98.81 56 TYR B N 1
ATOM 2484 C CA . TYR B 1 56 ? -0.363 -15.578 -20.047 1 98.81 56 TYR B CA 1
ATOM 2485 C C . TYR B 1 56 ? -1.146 -14.875 -18.953 1 98.81 56 TYR B C 1
ATOM 2487 O O . TYR B 1 56 ? -0.559 -14.234 -18.078 1 98.81 56 TYR B O 1
ATOM 2495 N N . PRO B 1 57 ? -2.434 -15.016 -18.906 1 98.62 57 PRO B N 1
ATOM 2496 C CA . PRO B 1 57 ? -3.279 -14.211 -18.016 1 98.62 57 PRO B CA 1
ATOM 2497 C C . PRO B 1 57 ? -3.709 -14.969 -16.766 1 98.62 57 PRO B C 1
ATOM 2499 O O . PRO B 1 57 ? -4.004 -16.156 -16.828 1 98.62 57 PRO B O 1
ATOM 2502 N N . SER B 1 58 ? -3.695 -14.328 -15.641 1 98.25 58 SER B N 1
ATOM 2503 C CA . SER B 1 58 ? -4.535 -14.672 -14.492 1 98.25 58 SER B CA 1
ATOM 2504 C C . SER B 1 58 ? -5.523 -13.555 -14.18 1 98.25 58 SER B C 1
ATOM 2506 O O . SER B 1 58 ? -5.238 -12.383 -14.422 1 98.25 58 SER B O 1
ATOM 2508 N N . PHE B 1 59 ? -6.758 -13.961 -13.742 1 96.88 59 PHE B N 1
ATOM 2509 C CA . PHE B 1 59 ? -7.801 -13.008 -13.398 1 96.88 59 PHE B CA 1
ATOM 2510 C C . PHE B 1 59 ? -8.039 -12.992 -11.891 1 96.88 59 PHE B C 1
ATOM 2512 O O . PHE B 1 59 ? -8.125 -14.047 -11.258 1 96.88 59 PHE B O 1
ATOM 2519 N N . GLY B 1 60 ? -8.117 -11.844 -11.383 1 94.94 60 GLY B N 1
ATOM 2520 C CA . GLY B 1 60 ? -8.391 -11.758 -9.953 1 94.94 60 GLY B CA 1
ATOM 2521 C C . GLY B 1 60 ? -9.156 -10.508 -9.57 1 94.94 60 GLY B C 1
ATOM 2522 O O . GLY B 1 60 ? -9.812 -9.891 -10.414 1 94.94 60 GLY B O 1
ATOM 2523 N N . TYR B 1 61 ? -9.242 -10.305 -8.398 1 95.94 61 TYR B N 1
ATOM 2524 C CA . TYR B 1 61 ? -9.867 -9.164 -7.73 1 95.94 61 TYR B CA 1
ATOM 2525 C C . TYR B 1 61 ? -9.125 -8.82 -6.441 1 95.94 61 TYR B C 1
ATOM 2527 O O . TYR B 1 61 ? -9.406 -9.391 -5.387 1 95.94 61 TYR B O 1
ATOM 2535 N N . HIS B 1 62 ? -8.195 -7.855 -6.562 1 95.12 62 HIS B N 1
ATOM 2536 C CA . HIS B 1 62 ? -7.293 -7.527 -5.465 1 95.12 62 HIS B CA 1
ATOM 2537 C C . HIS B 1 62 ? -8.07 -7.219 -4.188 1 95.12 62 HIS B C 1
ATOM 2539 O O . HIS B 1 62 ? -9.102 -6.547 -4.23 1 95.12 62 HIS B O 1
ATOM 2545 N N . PRO B 1 63 ? -7.578 -7.66 -3.057 1 94.44 63 PRO B N 1
ATOM 2546 C CA . PRO B 1 63 ? -8.352 -7.551 -1.82 1 94.44 63 PRO B CA 1
ATOM 2547 C C . PRO B 1 63 ? -8.656 -6.105 -1.436 1 94.44 63 PRO B C 1
ATOM 2549 O O . PRO B 1 63 ? -9.742 -5.805 -0.941 1 94.44 63 PRO B O 1
ATOM 2552 N N . VAL B 1 64 ? -7.758 -5.215 -1.678 1 88.81 64 VAL B N 1
ATOM 2553 C CA . VAL B 1 64 ? -7.941 -3.822 -1.291 1 88.81 64 VAL B CA 1
ATOM 2554 C C . VAL B 1 64 ? -9.008 -3.176 -2.178 1 88.81 64 VAL B C 1
ATOM 2556 O O . VAL B 1 64 ? -9.727 -2.273 -1.74 1 88.81 64 VAL B O 1
ATOM 2559 N N . SER B 1 65 ? -9.156 -3.666 -3.334 1 87.94 65 SER B N 1
ATOM 2560 C CA . SER B 1 65 ? -10.172 -3.148 -4.246 1 87.94 65 SER B CA 1
ATOM 2561 C C . SER B 1 65 ? -11.523 -3.809 -4 1 87.94 65 SER B C 1
ATOM 2563 O O . SER B 1 65 ? -12.57 -3.168 -4.141 1 87.94 65 SER B O 1
ATOM 2565 N N . SER B 1 66 ? -11.531 -4.977 -3.553 1 90.94 66 SER B N 1
ATOM 2566 C CA . SER B 1 66 ? -12.766 -5.754 -3.514 1 90.94 66 SER B CA 1
ATOM 2567 C C . SER B 1 66 ? -13.445 -5.645 -2.152 1 90.94 66 SER B C 1
ATOM 2569 O O . SER B 1 66 ? -14.625 -5.977 -2.012 1 90.94 66 SER B O 1
ATOM 2571 N N . GLN B 1 67 ? -12.766 -5.188 -1.187 1 87.94 67 GLN B N 1
ATOM 2572 C CA . GLN B 1 67 ? -13.188 -5.316 0.204 1 87.94 67 GLN B CA 1
ATOM 2573 C C . GLN B 1 67 ? -14.508 -4.59 0.451 1 87.94 67 GLN B C 1
ATOM 2575 O O . GLN B 1 67 ? -15.203 -4.867 1.428 1 87.94 67 GLN B O 1
ATOM 2580 N N . ASN B 1 68 ? -14.875 -3.715 -0.364 1 81.69 68 ASN B N 1
ATOM 2581 C CA . ASN B 1 68 ? -16.125 -2.98 -0.159 1 81.69 68 ASN B CA 1
ATOM 2582 C C . ASN B 1 68 ? -17.078 -3.154 -1.34 1 81.69 68 ASN B C 1
ATOM 2584 O O . ASN B 1 68 ? -18.016 -2.375 -1.502 1 81.69 68 ASN B O 1
ATOM 2588 N N . CYS B 1 69 ? -16.828 -4.07 -2.145 1 86.88 69 CYS B N 1
ATOM 2589 C CA . CYS B 1 69 ? -17.688 -4.238 -3.305 1 86.88 69 CYS B CA 1
ATOM 2590 C C . CYS B 1 69 ? -19.078 -4.684 -2.885 1 86.88 69 CYS B C 1
ATOM 2592 O O . CYS B 1 69 ? -19.25 -5.332 -1.852 1 86.88 69 CYS B O 1
ATOM 2594 N N . SER B 1 70 ? -20.078 -4.305 -3.691 1 86.94 70 SER B N 1
ATOM 2595 C CA . SER B 1 70 ? -21.438 -4.789 -3.467 1 86.94 70 SER B CA 1
ATOM 2596 C C . SER B 1 70 ? -21.578 -6.25 -3.885 1 86.94 70 SER B C 1
ATOM 2598 O O . SER B 1 70 ? -20.719 -6.789 -4.578 1 86.94 70 SER B O 1
ATOM 2600 N N . ASP B 1 71 ? -22.641 -6.844 -3.422 1 91.81 71 ASP B N 1
ATOM 2601 C CA . ASP B 1 71 ? -22.922 -8.211 -3.836 1 91.81 71 ASP B CA 1
ATOM 2602 C C . ASP B 1 71 ? -23.047 -8.312 -5.355 1 91.81 71 ASP B C 1
ATOM 2604 O O . ASP B 1 71 ? -22.625 -9.305 -5.953 1 91.81 71 ASP B O 1
ATOM 2608 N N . GLU B 1 72 ? -23.641 -7.305 -5.887 1 92.5 72 GLU B N 1
ATOM 2609 C CA . GLU B 1 72 ? -23.812 -7.285 -7.336 1 92.5 72 GLU B CA 1
ATOM 2610 C C . GLU B 1 72 ? -22.469 -7.203 -8.055 1 92.5 72 GLU B C 1
ATOM 2612 O O . GLU B 1 72 ? -22.25 -7.895 -9.055 1 92.5 72 GLU B O 1
ATOM 2617 N N . GLU B 1 73 ? -21.609 -6.434 -7.57 1 90.06 73 GLU B N 1
ATOM 2618 C CA . GLU B 1 73 ? -20.266 -6.297 -8.148 1 90.06 73 GLU B CA 1
ATOM 2619 C C . GLU B 1 73 ? -19.469 -7.594 -8.016 1 90.06 73 GLU B C 1
ATOM 2621 O O . GLU B 1 73 ? -18.734 -7.973 -8.93 1 90.06 73 GLU B O 1
ATOM 2626 N N . LEU B 1 74 ? -19.625 -8.141 -6.879 1 94.94 74 LEU B N 1
ATOM 2627 C CA . LEU B 1 74 ? -18.938 -9.414 -6.656 1 94.94 74 LEU B CA 1
ATOM 2628 C C . LEU B 1 74 ? -19.453 -10.477 -7.617 1 94.94 74 LEU B C 1
ATOM 2630 O O . LEU B 1 74 ? -18.672 -11.234 -8.195 1 94.94 74 LEU B O 1
ATOM 2634 N N . LYS B 1 75 ? -20.766 -10.5 -7.801 1 96.19 75 LYS B N 1
ATOM 2635 C CA . LYS B 1 75 ? -21.359 -11.453 -8.734 1 96.19 75 LYS B CA 1
ATOM 2636 C C . LYS B 1 75 ? -20.859 -11.211 -10.156 1 96.19 75 LYS B C 1
ATOM 2638 O O . LYS B 1 75 ? -20.609 -12.156 -10.898 1 96.19 75 LYS B O 1
ATOM 2643 N N . GLN B 1 76 ? -20.734 -10.016 -10.469 1 95 76 GLN B N 1
ATOM 2644 C CA . GLN B 1 76 ? -20.219 -9.664 -11.789 1 95 76 GLN B CA 1
ATOM 2645 C C . GLN B 1 76 ? -18.781 -10.133 -11.961 1 95 76 GLN B C 1
ATOM 2647 O O . GLN B 1 76 ? -18.391 -10.617 -13.031 1 95 76 GLN B O 1
ATOM 2652 N N . ALA B 1 77 ? -18.031 -9.961 -10.93 1 94.88 77 ALA B N 1
ATOM 2653 C CA . ALA B 1 77 ? -16.641 -10.406 -10.969 1 94.88 77 ALA B CA 1
ATOM 2654 C C . ALA B 1 77 ? -16.562 -11.922 -11.125 1 94.88 77 ALA B C 1
ATOM 2656 O O . ALA B 1 77 ? -15.742 -12.43 -11.906 1 94.88 77 ALA B O 1
ATOM 2657 N N . HIS B 1 78 ? -17.422 -12.594 -10.445 1 97.19 78 HIS B N 1
ATOM 2658 C CA . HIS B 1 78 ? -17.484 -14.047 -10.562 1 97.19 78 HIS B CA 1
ATOM 2659 C C . HIS B 1 78 ? -17.859 -14.469 -11.977 1 97.19 78 HIS B C 1
ATOM 2661 O O . HIS B 1 78 ? -17.203 -15.344 -12.555 1 97.19 78 HIS B O 1
ATOM 2667 N N . THR B 1 79 ? -18.859 -13.836 -12.43 1 97.31 79 THR B N 1
ATOM 2668 C CA . THR B 1 79 ? -19.344 -14.172 -13.766 1 97.31 79 THR B CA 1
ATOM 2669 C C . THR B 1 79 ? -18.266 -13.922 -14.812 1 97.31 79 THR B C 1
ATOM 2671 O O . THR B 1 79 ? -18.031 -14.758 -15.695 1 97.31 79 THR B O 1
ATOM 2674 N N . HIS B 1 80 ? -17.625 -12.812 -14.664 1 95.94 80 HIS B N 1
ATOM 2675 C CA . HIS B 1 80 ? -16.547 -12.477 -15.586 1 95.94 80 HIS B CA 1
ATOM 2676 C C . HIS B 1 80 ? -15.445 -13.539 -15.547 1 95.94 80 HIS B C 1
ATOM 2678 O O . HIS B 1 80 ? -14.945 -13.953 -16.594 1 95.94 80 HIS B O 1
ATOM 2684 N N . LEU B 1 81 ? -15.094 -13.945 -14.438 1 96.69 81 LEU B N 1
ATOM 2685 C CA . LEU B 1 81 ? -14.062 -14.953 -14.234 1 96.69 81 LEU B CA 1
ATOM 2686 C C . LEU B 1 81 ? -14.484 -16.297 -14.828 1 96.69 81 LEU B C 1
ATOM 2688 O O . LEU B 1 81 ? -13.727 -16.906 -15.578 1 96.69 81 LEU B O 1
ATOM 2692 N N . ILE B 1 82 ? -15.672 -16.734 -14.562 1 97.75 82 ILE B N 1
ATOM 2693 C CA . ILE B 1 82 ? -16.172 -18.031 -14.992 1 97.75 82 ILE B CA 1
ATOM 2694 C C . ILE B 1 82 ? -16.312 -18.047 -16.516 1 97.75 82 ILE B C 1
ATOM 2696 O O . ILE B 1 82 ? -15.953 -19.031 -17.156 1 97.75 82 ILE B O 1
ATOM 2700 N N . ASP B 1 83 ? -16.75 -16.938 -17.047 1 97.19 83 ASP B N 1
ATOM 2701 C CA . ASP B 1 83 ? -16.922 -16.828 -18.5 1 97.19 83 ASP B CA 1
ATOM 2702 C C . ASP B 1 83 ? -15.578 -16.953 -19.219 1 97.19 83 ASP B C 1
ATOM 2704 O O . ASP B 1 83 ? -15.523 -17.266 -20.406 1 97.19 83 ASP B O 1
ATOM 2708 N N . ASN B 1 84 ? -14.492 -16.703 -18.516 1 97.12 84 ASN B N 1
ATOM 2709 C CA . ASN B 1 84 ? -13.164 -16.719 -19.125 1 97.12 84 ASN B CA 1
ATOM 2710 C C . ASN B 1 84 ? -12.289 -17.812 -18.531 1 97.12 84 ASN B C 1
ATOM 2712 O O . ASN B 1 84 ? -11.062 -17.781 -18.656 1 97.12 84 ASN B O 1
ATOM 2716 N N . ILE B 1 85 ? -12.883 -18.781 -17.938 1 97.31 85 ILE B N 1
ATOM 2717 C CA . ILE B 1 85 ? -12.164 -19.766 -17.141 1 97.31 85 ILE B CA 1
ATOM 2718 C C . ILE B 1 85 ? -11.203 -20.547 -18.031 1 97.31 85 ILE B C 1
ATOM 2720 O O . ILE B 1 85 ? -10.133 -20.969 -17.594 1 97.31 85 ILE B O 1
ATOM 2724 N N . ASN B 1 86 ? -11.492 -20.688 -19.297 1 96.19 86 ASN B N 1
ATOM 2725 C CA . ASN B 1 86 ? -10.664 -21.438 -20.234 1 96.19 86 ASN B CA 1
ATOM 2726 C C . ASN B 1 86 ? -9.586 -20.562 -20.859 1 96.19 86 ASN B C 1
ATOM 2728 O O . ASN B 1 86 ? -8.695 -21.062 -21.547 1 96.19 86 ASN B O 1
ATOM 2732 N N . ASN B 1 87 ? -9.664 -19.234 -20.609 1 96.25 87 ASN B N 1
ATOM 2733 C CA . ASN B 1 87 ? -8.711 -18.297 -21.203 1 96.25 87 ASN B CA 1
ATOM 2734 C C . ASN B 1 87 ? -7.625 -17.906 -20.203 1 96.25 87 ASN B C 1
ATOM 2736 O O . ASN B 1 87 ? -6.676 -17.203 -20.547 1 96.25 87 ASN B O 1
ATOM 2740 N N . ILE B 1 88 ? -7.75 -18.391 -18.969 1 98.12 88 ILE B N 1
ATOM 2741 C CA . ILE B 1 88 ? -6.793 -17.969 -17.953 1 98.12 88 ILE B CA 1
ATOM 2742 C C . ILE B 1 88 ? -6.023 -19.188 -17.438 1 98.12 88 ILE B C 1
ATOM 2744 O O . ILE B 1 88 ? -6.512 -20.312 -17.5 1 98.12 88 ILE B O 1
ATOM 2748 N N . VAL B 1 89 ? -4.863 -18.906 -16.891 1 98.56 89 VAL B N 1
ATOM 2749 C CA . VAL B 1 89 ? -4.012 -20 -16.438 1 98.56 89 VAL B CA 1
ATOM 2750 C C . VAL B 1 89 ? -4.145 -20.172 -14.93 1 98.56 89 VAL B C 1
ATOM 2752 O O . VAL B 1 89 ? -3.713 -21.172 -14.367 1 98.56 89 VAL B O 1
ATOM 2755 N N . ALA B 1 90 ? -4.781 -19.172 -14.258 1 98.75 90 ALA B N 1
ATOM 2756 C CA . ALA B 1 90 ? -5.016 -19.203 -12.82 1 98.75 90 ALA B CA 1
ATOM 2757 C C . ALA B 1 90 ? -6.062 -18.172 -12.406 1 98.75 90 ALA B C 1
ATOM 2759 O O . ALA B 1 90 ? -6.309 -17.203 -13.125 1 98.75 90 ALA B O 1
ATOM 2760 N N . ILE B 1 91 ? -6.652 -18.438 -11.289 1 98.62 91 ILE B N 1
ATOM 2761 C CA . ILE B 1 91 ? -7.453 -17.438 -10.609 1 98.62 91 ILE B CA 1
ATOM 2762 C C . ILE B 1 91 ? -6.582 -16.641 -9.633 1 98.62 91 ILE B C 1
ATOM 2764 O O . ILE B 1 91 ? -6.062 -17.219 -8.664 1 98.62 91 ILE B O 1
ATOM 2768 N N . GLY B 1 92 ? -6.438 -15.312 -9.906 1 97.06 92 GLY B N 1
ATOM 2769 C CA . GLY B 1 92 ? -5.617 -14.445 -9.078 1 97.06 92 GLY B CA 1
ATOM 2770 C C . GLY B 1 92 ? -5.223 -13.156 -9.766 1 97.06 92 GLY B C 1
ATOM 2771 O O . GLY B 1 92 ? -5.328 -13.039 -10.992 1 97.06 92 GLY B O 1
ATOM 2772 N N . GLU B 1 93 ? -4.895 -12.117 -9.094 1 96.81 93 GLU B N 1
ATOM 2773 C CA . GLU B 1 93 ? -4.645 -12.312 -7.668 1 96.81 93 GLU B CA 1
ATOM 2774 C C . GLU B 1 93 ? -5.898 -12.055 -6.848 1 96.81 93 GLU B C 1
ATOM 2776 O O . GLU B 1 93 ? -6.719 -11.203 -7.207 1 96.81 93 GLU B O 1
ATOM 2781 N N . VAL B 1 94 ? -6.109 -12.883 -5.859 1 98.31 94 VAL B N 1
ATOM 2782 C CA . VAL B 1 94 ? -7.172 -12.773 -4.867 1 98.31 94 VAL B CA 1
ATOM 2783 C C . VAL B 1 94 ? -6.617 -13.062 -3.475 1 98.31 94 VAL B C 1
ATOM 2785 O O . VAL B 1 94 ? -5.551 -13.664 -3.34 1 98.31 94 VAL B O 1
ATOM 2788 N N . GLY B 1 95 ? -7.273 -12.555 -2.436 1 98.06 95 GLY B N 1
ATOM 2789 C CA . GLY B 1 95 ? -6.773 -12.875 -1.108 1 98.06 95 GLY B CA 1
ATOM 2790 C C . GLY B 1 95 ? -7.121 -11.82 -0.07 1 98.06 95 GLY B C 1
ATOM 2791 O O . GLY B 1 95 ? -8.242 -11.32 -0.045 1 98.06 95 GLY B O 1
ATOM 2792 N N . MET B 1 96 ? -6.129 -11.641 0.854 1 97.5 96 MET B N 1
ATOM 2793 C CA . MET B 1 96 ? -6.281 -10.75 2.004 1 97.5 96 MET B CA 1
ATOM 2794 C C . MET B 1 96 ? -5.016 -9.93 2.229 1 97.5 96 MET B C 1
ATOM 2796 O O . MET B 1 96 ? -3.904 -10.453 2.1 1 97.5 96 MET B O 1
ATOM 2800 N N . ASP B 1 97 ? -5.203 -8.672 2.582 1 94.81 97 ASP B N 1
ATOM 2801 C CA . ASP B 1 97 ? -4.074 -7.801 2.893 1 94.81 97 ASP B CA 1
ATOM 2802 C C . ASP B 1 97 ? -4.246 -7.145 4.262 1 94.81 97 ASP B C 1
ATOM 2804 O O . ASP B 1 97 ? -4.812 -6.055 4.363 1 94.81 97 ASP B O 1
ATOM 2808 N N . TYR B 1 98 ? -3.637 -7.746 5.273 1 92.12 98 TYR B N 1
ATOM 2809 C CA . TYR B 1 98 ? -3.805 -7.262 6.641 1 92.12 98 TYR B CA 1
ATOM 2810 C C . TYR B 1 98 ? -2.723 -6.254 7 1 92.12 98 TYR B C 1
ATOM 2812 O O . TYR B 1 98 ? -2.742 -5.676 8.086 1 92.12 98 TYR B O 1
ATOM 2820 N N . PHE B 1 99 ? -1.841 -6.07 6.031 1 84.75 99 PHE B N 1
ATOM 2821 C CA . PHE B 1 99 ? -0.826 -5.039 6.227 1 84.75 99 PHE B CA 1
ATOM 2822 C C . PHE B 1 99 ? -1.415 -3.65 6.016 1 84.75 99 PHE B C 1
ATOM 2824 O O . PHE B 1 99 ? -1.218 -2.754 6.836 1 84.75 99 PHE B O 1
ATOM 2831 N N . TYR B 1 100 ? -2.201 -3.547 5.023 1 78.5 100 TYR B N 1
ATOM 2832 C CA . TYR B 1 100 ? -2.738 -2.24 4.66 1 78.5 100 TYR B CA 1
ATOM 2833 C C . TYR B 1 100 ? -4.109 -2.02 5.285 1 78.5 100 TYR B C 1
ATOM 2835 O O . TYR B 1 100 ? -4.508 -0.88 5.535 1 78.5 100 TYR B O 1
ATOM 2843 N N . VAL B 1 101 ? -4.773 -3.07 5.492 1 85.06 101 VAL B N 1
ATOM 2844 C CA . VAL B 1 101 ? -6.129 -2.967 6.016 1 85.06 101 VAL B CA 1
ATOM 2845 C C . VAL B 1 101 ? -6.141 -3.348 7.496 1 85.06 101 VAL B C 1
ATOM 2847 O O . VAL B 1 101 ? -5.988 -4.523 7.84 1 85.06 101 VAL B O 1
ATOM 2850 N N . LYS B 1 102 ? -6.445 -2.381 8.289 1 82.88 102 LYS B N 1
ATOM 2851 C CA . LYS B 1 102 ? -6.336 -2.574 9.727 1 82.88 102 LYS B CA 1
ATOM 2852 C C . LYS B 1 102 ? -7.711 -2.701 10.375 1 82.88 102 LYS B C 1
ATOM 2854 O O . LYS B 1 102 ? -7.832 -3.168 11.508 1 82.88 102 LYS B O 1
ATOM 2859 N N . ASP B 1 103 ? -8.703 -2.332 9.633 1 84.25 103 ASP B N 1
ATOM 2860 C CA . ASP B 1 103 ? -10.07 -2.404 10.141 1 84.25 103 ASP B CA 1
ATOM 2861 C C . ASP B 1 103 ? -10.562 -3.85 10.18 1 84.25 103 ASP B C 1
ATOM 2863 O O . ASP B 1 103 ? -10.508 -4.555 9.172 1 84.25 103 ASP B O 1
ATOM 2867 N N . LYS B 1 104 ? -11.07 -4.312 11.336 1 85.19 104 LYS B N 1
ATOM 2868 C CA . LYS B 1 104 ? -11.445 -5.707 11.531 1 85.19 104 LYS B CA 1
ATOM 2869 C C . LYS B 1 104 ? -12.617 -6.09 10.633 1 85.19 104 LYS B C 1
ATOM 2871 O O . LYS B 1 104 ? -12.656 -7.195 10.086 1 85.19 104 LYS B O 1
ATOM 2876 N N . ALA B 1 105 ? -13.609 -5.246 10.547 1 86.19 105 ALA B N 1
ATOM 2877 C CA . ALA B 1 105 ? -14.773 -5.531 9.711 1 86.19 105 ALA B CA 1
ATOM 2878 C C . ALA B 1 105 ? -14.383 -5.68 8.25 1 86.19 105 ALA B C 1
ATOM 2880 O O . ALA B 1 105 ? -14.891 -6.555 7.547 1 86.19 105 ALA B O 1
ATOM 2881 N N . LEU B 1 106 ? -13.469 -4.836 7.805 1 89.75 106 LEU B N 1
ATOM 2882 C CA . LEU B 1 106 ? -12.992 -4.906 6.43 1 89.75 106 LEU B CA 1
ATOM 2883 C C . LEU B 1 106 ? -12.172 -6.172 6.203 1 89.75 106 LEU B C 1
ATOM 2885 O O . LEU B 1 106 ? -12.234 -6.777 5.133 1 89.75 106 LEU B O 1
ATOM 2889 N N . ARG B 1 107 ? -11.367 -6.527 7.211 1 93.5 107 ARG B N 1
ATOM 2890 C CA . ARG B 1 107 ? -10.602 -7.766 7.125 1 93.5 107 ARG B CA 1
ATOM 2891 C C . ARG B 1 107 ? -11.523 -8.969 6.984 1 93.5 107 ARG B C 1
ATOM 2893 O O . ARG B 1 107 ? -11.242 -9.883 6.203 1 93.5 107 ARG B O 1
ATOM 2900 N N . GLU B 1 108 ? -12.602 -9 7.691 1 94.38 108 GLU B N 1
ATOM 2901 C CA . GLU B 1 108 ? -13.578 -10.078 7.586 1 94.38 108 GLU B CA 1
ATOM 2902 C C . GLU B 1 108 ? -14.227 -10.102 6.203 1 94.38 108 GLU B C 1
ATOM 2904 O O . GLU B 1 108 ? -14.461 -11.18 5.645 1 94.38 108 GLU B O 1
ATOM 2909 N N . LYS B 1 109 ? -14.516 -8.984 5.699 1 93.81 109 LYS B N 1
ATOM 2910 C CA . LYS B 1 109 ? -15.078 -8.898 4.352 1 93.81 109 LYS B CA 1
ATOM 2911 C C . LYS B 1 109 ? -14.094 -9.438 3.316 1 93.81 109 LYS B C 1
ATOM 2913 O O . LYS B 1 109 ? -14.492 -10.156 2.393 1 93.81 109 LYS B O 1
ATOM 2918 N N . GLN B 1 110 ? -12.805 -9.07 3.447 1 96.5 110 GLN B N 1
ATOM 2919 C CA . GLN B 1 110 ? -11.781 -9.625 2.562 1 96.5 110 GLN B CA 1
ATOM 2920 C C . GLN B 1 110 ? -11.797 -11.148 2.594 1 96.5 110 GLN B C 1
ATOM 2922 O O . GLN B 1 110 ? -11.727 -11.797 1.548 1 96.5 110 GLN B O 1
ATOM 2927 N N . LYS B 1 111 ? -11.93 -11.688 3.811 1 97.62 111 LYS B N 1
ATOM 2928 C CA . LYS B 1 111 ? -11.945 -13.133 3.977 1 97.62 111 LYS B CA 1
ATOM 2929 C C . LYS B 1 111 ? -13.133 -13.766 3.248 1 97.62 111 LYS B C 1
ATOM 2931 O O . LYS B 1 111 ? -12.977 -14.766 2.547 1 97.62 111 LYS B O 1
ATOM 2936 N N . GLU B 1 112 ? -14.281 -13.188 3.4 1 97.25 112 GLU B N 1
ATOM 2937 C CA . GLU B 1 112 ? -15.484 -13.695 2.76 1 97.25 112 GLU B CA 1
ATOM 2938 C C . GLU B 1 112 ? -15.352 -13.688 1.24 1 97.25 112 GLU B C 1
ATOM 2940 O O . GLU B 1 112 ? -15.695 -14.672 0.577 1 97.25 112 GLU B O 1
ATOM 2945 N N . ILE B 1 113 ? -14.906 -12.625 0.72 1 97.31 113 ILE B N 1
ATOM 2946 C CA . ILE B 1 113 ? -14.734 -12.5 -0.723 1 97.31 113 ILE B CA 1
ATOM 2947 C C . ILE B 1 113 ? -13.68 -13.492 -1.21 1 97.31 113 ILE B C 1
ATOM 2949 O O . ILE B 1 113 ? -13.883 -14.164 -2.225 1 97.31 113 ILE B O 1
ATOM 2953 N N . PHE B 1 114 ? -12.562 -13.586 -0.459 1 98.5 114 PHE B N 1
ATOM 2954 C CA . PHE B 1 114 ? -11.5 -14.531 -0.772 1 98.5 114 PHE B CA 1
ATOM 2955 C C . PHE B 1 114 ? -12.055 -15.953 -0.867 1 98.5 114 PHE B C 1
ATOM 2957 O O . PHE B 1 114 ? -11.766 -16.672 -1.828 1 98.5 114 PHE B O 1
ATOM 2964 N N . LEU B 1 115 ? -12.914 -16.312 0.077 1 98.44 115 LEU B N 1
ATOM 2965 C CA . LEU B 1 115 ? -13.516 -17.641 0.118 1 98.44 115 LEU B CA 1
ATOM 2966 C C . LEU B 1 115 ? -14.312 -17.922 -1.154 1 98.44 115 LEU B C 1
ATOM 2968 O O . LEU B 1 115 ? -14.281 -19.031 -1.683 1 98.44 115 LEU B O 1
ATOM 2972 N N . SER B 1 116 ? -14.984 -16.984 -1.63 1 98.12 116 SER B N 1
ATOM 2973 C CA . SER B 1 116 ? -15.812 -17.172 -2.812 1 98.12 116 SER B CA 1
ATOM 2974 C C . SER B 1 116 ? -14.961 -17.469 -4.043 1 98.12 116 SER B C 1
ATOM 2976 O O . SER B 1 116 ? -15.375 -18.234 -4.918 1 98.12 116 SER B O 1
ATOM 2978 N N . PHE B 1 117 ? -13.781 -16.938 -4.168 1 98.44 117 PHE B N 1
ATOM 2979 C CA . PHE B 1 117 ? -12.891 -17.219 -5.285 1 98.44 117 PHE B CA 1
ATOM 2980 C C . PHE B 1 117 ? -12.211 -18.578 -5.117 1 98.44 117 PHE B C 1
ATOM 2982 O O . PHE B 1 117 ? -11.969 -19.281 -6.098 1 98.44 117 PHE B O 1
ATOM 2989 N N . ILE B 1 118 ? -11.922 -18.875 -3.859 1 98.69 118 ILE B N 1
ATOM 2990 C CA . ILE B 1 118 ? -11.383 -20.203 -3.568 1 98.69 118 ILE B CA 1
ATOM 2991 C C . ILE B 1 118 ? -12.375 -21.266 -4.023 1 98.69 118 ILE B C 1
ATOM 2993 O O . ILE B 1 118 ? -11.984 -22.266 -4.633 1 98.69 118 ILE B O 1
ATOM 2997 N N . GLU B 1 119 ? -13.586 -21.062 -3.74 1 98.62 119 GLU B N 1
ATOM 2998 C CA . GLU B 1 119 ? -14.625 -22.016 -4.121 1 98.62 119 GLU B CA 1
ATOM 2999 C C . GLU B 1 119 ? -14.688 -22.188 -5.637 1 98.62 119 GLU B C 1
ATOM 3001 O O . GLU B 1 119 ? -14.828 -23.312 -6.129 1 98.62 119 GLU B O 1
ATOM 3006 N N . ILE B 1 120 ? -14.547 -2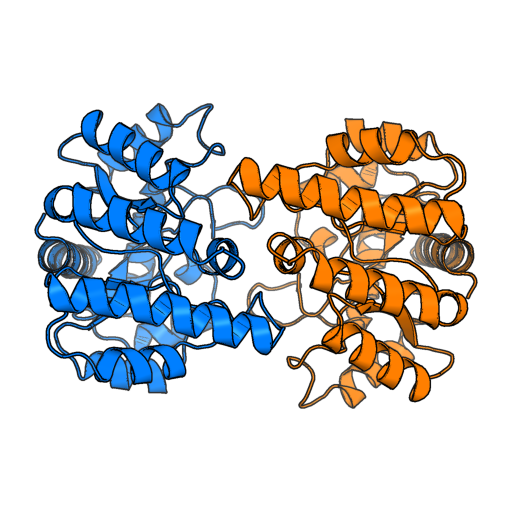1.141 -6.355 1 98.56 120 ILE B N 1
ATOM 3007 C CA . ILE B 1 120 ? -14.555 -21.219 -7.812 1 98.56 120 ILE B CA 1
ATOM 3008 C C . ILE B 1 120 ? -13.328 -21.984 -8.297 1 98.56 120 ILE B C 1
ATOM 3010 O O . ILE B 1 120 ? -13.438 -22.859 -9.164 1 98.56 120 ILE B O 1
ATOM 3014 N N . ALA B 1 121 ? -12.141 -21.703 -7.77 1 98.75 121 ALA B N 1
ATOM 3015 C CA . ALA B 1 121 ? -10.922 -22.422 -8.141 1 98.75 121 ALA B CA 1
ATOM 3016 C C . ALA B 1 121 ? -11.07 -23.906 -7.887 1 98.75 121 ALA B C 1
ATOM 3018 O O . ALA B 1 121 ? -10.617 -24.734 -8.695 1 98.75 121 ALA B O 1
ATOM 3019 N N . ASN B 1 122 ? -11.672 -24.172 -6.746 1 98.69 122 ASN B N 1
ATOM 3020 C CA . ASN B 1 122 ? -11.914 -25.562 -6.367 1 98.69 122 ASN B CA 1
ATOM 3021 C C . ASN B 1 122 ? -12.883 -26.234 -7.324 1 98.69 122 ASN B C 1
ATOM 3023 O O . ASN B 1 122 ? -12.617 -27.344 -7.816 1 98.69 122 ASN B O 1
ATOM 3027 N N . ASP B 1 123 ? -13.969 -25.609 -7.629 1 98.38 123 ASP B N 1
ATOM 3028 C CA . ASP B 1 123 ? -15.039 -26.188 -8.445 1 98.38 123 ASP B CA 1
ATOM 3029 C C . ASP B 1 123 ? -14.578 -26.391 -9.883 1 98.38 123 ASP B C 1
ATOM 3031 O O . ASP B 1 123 ? -14.945 -27.375 -10.523 1 98.38 123 ASP B O 1
ATOM 3035 N N . TYR B 1 124 ? -13.789 -25.531 -10.375 1 98.25 124 TYR B N 1
ATOM 3036 C CA . TYR B 1 124 ? -13.391 -25.578 -11.773 1 98.25 124 TYR B CA 1
ATOM 3037 C C . TYR B 1 124 ? -11.992 -26.156 -11.93 1 98.25 124 TYR B C 1
ATOM 3039 O O . TYR B 1 124 ? -11.492 -26.312 -13.047 1 98.25 124 TYR B O 1
ATOM 3047 N N . LYS B 1 125 ? -11.297 -26.406 -10.82 1 98.25 125 LYS B N 1
ATOM 3048 C CA . LYS B 1 125 ? -9.984 -27.047 -10.773 1 98.25 125 LYS B CA 1
ATOM 3049 C C . LYS B 1 125 ? -8.945 -26.234 -11.531 1 98.25 125 LYS B C 1
ATOM 3051 O O . LYS B 1 125 ? -8.25 -26.75 -12.406 1 98.25 125 LYS B O 1
ATOM 3056 N N . VAL B 1 126 ? -8.844 -25 -11.188 1 98.44 126 VAL B N 1
ATOM 3057 C CA . VAL B 1 126 ? -7.879 -24.047 -11.727 1 98.44 126 VAL B CA 1
ATOM 3058 C C . VAL B 1 126 ? -6.922 -23.594 -10.633 1 98.44 126 VAL B C 1
ATOM 3060 O O . VAL B 1 126 ? -7.328 -23.422 -9.477 1 98.44 126 VAL B O 1
ATOM 3063 N N . PRO B 1 127 ? -5.652 -23.406 -11 1 98.88 127 PRO B N 1
ATOM 3064 C CA . PRO B 1 127 ? -4.699 -22.938 -9.992 1 98.88 127 PRO B CA 1
ATOM 3065 C C . PRO B 1 127 ? -5.137 -21.641 -9.32 1 98.88 127 PRO B C 1
ATOM 3067 O O . PRO B 1 127 ? -5.801 -20.812 -9.953 1 98.88 127 PRO B O 1
ATOM 3070 N N . LEU B 1 128 ? -4.777 -21.484 -8.062 1 98.88 128 LEU B N 1
ATOM 3071 C CA . LEU B 1 128 ? -5.117 -20.312 -7.258 1 98.88 128 LEU B CA 1
ATOM 3072 C C . LEU B 1 128 ? -3.871 -19.5 -6.922 1 98.88 128 LEU B C 1
ATOM 3074 O O . LEU B 1 128 ? -2.924 -20.031 -6.336 1 98.88 128 LEU B O 1
ATOM 3078 N N . LEU B 1 129 ? -3.797 -18.266 -7.363 1 98.88 129 LEU B N 1
ATOM 3079 C CA . LEU B 1 129 ? -2.721 -17.312 -7.105 1 98.88 129 LEU B CA 1
ATOM 3080 C C . LEU B 1 129 ? -3.125 -16.312 -6.035 1 98.88 129 LEU B C 1
ATOM 3082 O O . LEU B 1 129 ? -3.953 -15.43 -6.285 1 98.88 129 LEU B O 1
ATOM 3086 N N . MET B 1 130 ? -2.484 -16.375 -4.855 1 98.75 130 MET B N 1
ATOM 3087 C CA . MET B 1 130 ? -3.014 -15.688 -3.678 1 98.75 130 MET B CA 1
ATOM 3088 C C . MET B 1 130 ? -2.145 -14.492 -3.303 1 98.75 130 MET B C 1
ATOM 3090 O O . MET B 1 130 ? -0.925 -14.617 -3.189 1 98.75 130 MET B O 1
ATOM 3094 N N . HIS B 1 131 ? -2.793 -13.367 -3.139 1 98.25 131 HIS B N 1
ATOM 3095 C CA . HIS B 1 131 ? -2.229 -12.219 -2.436 1 98.25 131 HIS B CA 1
ATOM 3096 C C . HIS B 1 131 ? -2.596 -12.242 -0.956 1 98.25 131 HIS B C 1
ATOM 3098 O O . HIS B 1 131 ? -3.697 -11.836 -0.58 1 98.25 131 HIS B O 1
ATOM 3104 N N . VAL B 1 132 ? -1.657 -12.641 -0.144 1 98.12 132 VAL B N 1
ATOM 3105 C CA . VAL B 1 132 ? -1.876 -12.734 1.295 1 98.12 132 VAL B CA 1
ATOM 3106 C C . VAL B 1 132 ? -0.714 -12.086 2.039 1 98.12 132 VAL B C 1
ATOM 3108 O O . VAL B 1 132 ? 0.406 -12.602 2.029 1 98.12 132 VAL B O 1
ATOM 3111 N N . ARG B 1 133 ?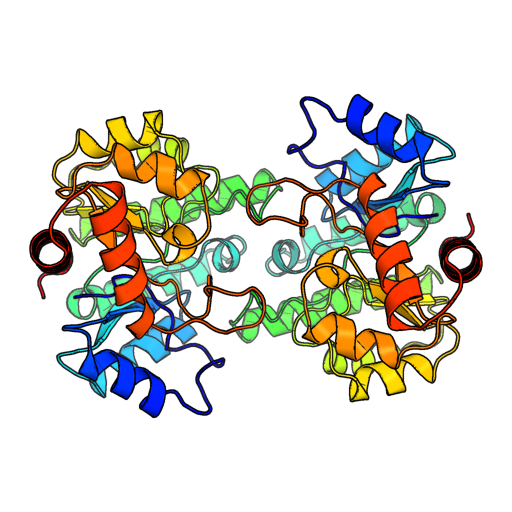 -0.971 -10.984 2.641 1 95.69 133 ARG B N 1
ATOM 3112 C CA . ARG B 1 133 ? 0.051 -10.195 3.326 1 95.69 133 ARG B CA 1
ATOM 3113 C C . ARG B 1 133 ? -0.292 -10.016 4.801 1 95.69 133 ARG B C 1
ATOM 3115 O O . ARG B 1 133 ? -1.386 -9.562 5.141 1 95.69 133 ARG B O 1
ATOM 3122 N N . ASP B 1 134 ? 0.622 -10.414 5.656 1 94.75 134 ASP B N 1
ATOM 3123 C CA . ASP B 1 134 ? 0.491 -10.375 7.109 1 94.75 134 ASP B CA 1
ATOM 3124 C C . ASP B 1 134 ? -0.646 -11.281 7.582 1 94.75 134 ASP B C 1
ATOM 3126 O O . ASP B 1 134 ? -1.332 -10.961 8.555 1 94.75 134 ASP B O 1
ATOM 3130 N N . CYS B 1 135 ? -0.937 -12.328 6.836 1 97.31 135 CYS B N 1
ATOM 3131 C CA . CYS B 1 135 ? -1.979 -13.289 7.184 1 97.31 135 CYS B CA 1
ATOM 3132 C C . CYS B 1 135 ? -1.769 -14.617 6.461 1 97.31 135 CYS B C 1
ATOM 3134 O O . CYS B 1 135 ? -2.734 -15.281 6.082 1 97.31 135 CYS B O 1
ATOM 3136 N N . GLU B 1 136 ? -0.497 -14.961 6.148 1 98.38 136 GLU B N 1
ATOM 3137 C CA . GLU B 1 136 ? -0.158 -16.156 5.391 1 98.38 136 GLU B CA 1
ATOM 3138 C C . GLU B 1 136 ? -0.638 -17.422 6.105 1 98.38 136 GLU B C 1
ATOM 3140 O O . GLU B 1 136 ? -1.209 -18.312 5.477 1 98.38 136 GLU B O 1
ATOM 3145 N N . LYS B 1 137 ? -0.419 -17.484 7.434 1 98.31 137 LYS B N 1
ATOM 3146 C CA . LYS B 1 137 ? -0.853 -18.641 8.203 1 98.31 137 LYS B CA 1
ATOM 3147 C C . LYS B 1 137 ? -2.365 -18.828 8.125 1 98.31 137 LYS B C 1
ATOM 3149 O O . LYS B 1 137 ? -2.852 -19.938 7.914 1 98.31 137 LYS B O 1
ATOM 3154 N N . LYS B 1 138 ? -3.096 -17.734 8.297 1 97.88 138 LYS B N 1
ATOM 3155 C CA . LYS B 1 138 ? -4.555 -17.766 8.227 1 97.88 138 LYS B CA 1
ATOM 3156 C C . LYS B 1 138 ? -5.027 -18.234 6.855 1 97.88 138 LYS B C 1
ATOM 3158 O O . LYS B 1 138 ? -5.941 -19.062 6.758 1 97.88 138 LYS B O 1
ATOM 3163 N N . ALA B 1 139 ? -4.43 -17.719 5.781 1 98.75 139 ALA B N 1
ATOM 3164 C CA . ALA B 1 139 ? -4.789 -18.094 4.418 1 98.75 139 ALA B CA 1
ATOM 3165 C C . ALA B 1 139 ? -4.523 -19.578 4.176 1 98.75 139 ALA B C 1
ATOM 3167 O O . ALA B 1 139 ? -5.328 -20.266 3.549 1 98.75 139 ALA B O 1
ATOM 3168 N N . LEU B 1 140 ? -3.359 -20.062 4.652 1 98.81 140 LEU B N 1
ATOM 3169 C CA . LEU B 1 140 ? -3.035 -21.484 4.52 1 98.81 140 LEU B CA 1
ATOM 3170 C C . LEU B 1 140 ? -4.109 -22.344 5.168 1 98.81 140 LEU B C 1
ATOM 3172 O O . LEU B 1 140 ? -4.574 -23.328 4.57 1 98.81 140 LEU B O 1
ATOM 3176 N N . ASN B 1 141 ? -4.523 -21.984 6.379 1 98.56 141 ASN B N 1
ATOM 3177 C CA . ASN B 1 141 ? -5.555 -22.734 7.082 1 98.56 141 ASN B CA 1
ATOM 3178 C C . ASN B 1 141 ? -6.852 -22.797 6.285 1 98.56 141 ASN B C 1
ATOM 3180 O O . ASN B 1 141 ? -7.535 -23.812 6.27 1 98.56 141 ASN B O 1
ATOM 3184 N N . ILE B 1 142 ? -7.172 -21.766 5.637 1 98.56 142 ILE B N 1
ATOM 3185 C CA . ILE B 1 142 ? -8.406 -21.672 4.867 1 98.56 142 ILE B CA 1
ATOM 3186 C C . ILE B 1 142 ? -8.328 -22.578 3.648 1 98.56 142 ILE B C 1
ATOM 3188 O O . ILE B 1 142 ? -9.219 -23.406 3.42 1 98.56 142 ILE B O 1
ATOM 3192 N N . VAL B 1 143 ? -7.246 -22.516 2.871 1 98.5 143 VAL B N 1
ATOM 3193 C CA . VAL B 1 143 ? -7.188 -23.188 1.577 1 98.5 143 VAL B CA 1
ATOM 3194 C C . VAL B 1 143 ? -7.012 -24.688 1.783 1 98.5 143 VAL B C 1
ATOM 3196 O O . VAL B 1 143 ? -7.371 -25.484 0.915 1 98.5 143 VAL B O 1
ATOM 3199 N N . LEU B 1 144 ? -6.445 -25.062 2.934 1 98.19 144 LEU B N 1
ATOM 3200 C CA . LEU B 1 144 ? -6.246 -26.484 3.23 1 98.19 144 LEU B CA 1
ATOM 3201 C C . LEU B 1 144 ? -7.582 -27.203 3.32 1 98.19 144 LEU B C 1
ATOM 3203 O O . LEU B 1 144 ? -7.629 -28.438 3.213 1 98.19 144 LEU B O 1
ATOM 3207 N N . ASP B 1 145 ? -8.664 -26.484 3.461 1 97.44 145 ASP B N 1
ATOM 3208 C CA . ASP B 1 145 ? -9.992 -27.078 3.564 1 97.44 145 ASP B CA 1
ATOM 3209 C C . ASP B 1 145 ? -10.531 -27.469 2.189 1 97.44 145 ASP B C 1
ATOM 3211 O O . ASP B 1 145 ? -11.578 -28.109 2.086 1 97.44 145 ASP B O 1
ATOM 3215 N N . TYR B 1 146 ? -9.812 -27.188 1.143 1 97.81 146 TYR B N 1
ATOM 3216 C CA . TYR B 1 146 ? -10.234 -27.469 -0.225 1 97.81 146 TYR B CA 1
ATOM 3217 C C . TYR B 1 146 ? -9.273 -28.438 -0.902 1 97.81 146 TYR B C 1
ATOM 3219 O O . TYR B 1 146 ? -8.062 -28.203 -0.937 1 97.81 146 TYR B O 1
ATOM 3227 N N . GLU B 1 147 ? -9.773 -29.438 -1.548 1 95.75 147 GLU B N 1
ATOM 3228 C CA . GLU B 1 147 ? -8.914 -30.531 -1.997 1 95.75 147 GLU B CA 1
ATOM 3229 C C . GLU B 1 147 ? -8.82 -30.578 -3.52 1 95.75 147 GLU B C 1
ATOM 3231 O O . GLU B 1 147 ? -7.953 -31.25 -4.074 1 95.75 147 GLU B O 1
ATOM 3236 N N . ASP B 1 148 ? -9.641 -29.797 -4.176 1 98.12 148 ASP B N 1
ATOM 3237 C CA . ASP B 1 148 ? -9.703 -29.984 -5.621 1 98.12 148 ASP B CA 1
ATOM 3238 C C . ASP B 1 148 ? -8.969 -28.859 -6.352 1 98.12 148 ASP B C 1
ATOM 3240 O O . ASP B 1 148 ? -8.93 -28.828 -7.582 1 98.12 148 ASP B O 1
ATOM 3244 N N . ILE B 1 149 ? -8.367 -27.953 -5.676 1 98.69 149 ILE B N 1
ATOM 3245 C CA . ILE B 1 149 ? -7.512 -26.938 -6.293 1 98.69 149 ILE B CA 1
ATOM 3246 C C . ILE B 1 149 ? -6.203 -27.578 -6.75 1 98.69 149 ILE B C 1
ATOM 3248 O O . ILE B 1 149 ? -5.457 -28.141 -5.938 1 98.69 149 ILE B O 1
ATOM 3252 N N . PRO B 1 150 ? -5.91 -27.547 -7.988 1 98.69 150 PRO B N 1
ATOM 3253 C CA . PRO B 1 150 ? -4.758 -28.312 -8.477 1 98.69 150 PRO B CA 1
ATOM 3254 C C . PRO B 1 150 ? -3.43 -27.766 -7.961 1 98.69 150 PRO B C 1
ATOM 3256 O O . PRO B 1 150 ? -2.521 -28.531 -7.641 1 98.69 150 PRO B O 1
ATOM 3259 N N . TYR B 1 151 ? -3.318 -26.391 -7.918 1 98.88 151 TYR B N 1
ATOM 3260 C CA . TYR B 1 151 ? -2.107 -25.75 -7.422 1 98.88 151 TYR B CA 1
ATOM 3261 C C . TYR B 1 151 ? -2.439 -24.469 -6.676 1 98.88 151 TYR B C 1
ATOM 3263 O O . TYR B 1 151 ? -3.352 -23.734 -7.066 1 98.88 151 TYR B O 1
ATOM 3271 N N . VAL B 1 152 ? -1.736 -24.203 -5.598 1 98.88 152 VAL B N 1
ATOM 3272 C CA . VAL B 1 152 ? -1.884 -23 -4.793 1 98.88 152 VAL B CA 1
ATOM 3273 C C . VAL B 1 152 ? -0.562 -22.234 -4.758 1 98.88 152 VAL B C 1
ATOM 3275 O O . VAL B 1 152 ? 0.494 -22.828 -4.5 1 98.88 152 VAL B O 1
ATOM 3278 N N . ILE B 1 153 ? -0.604 -20.953 -5.062 1 98.94 153 ILE B N 1
ATOM 3279 C CA . ILE B 1 153 ? 0.599 -20.125 -5.07 1 98.94 153 ILE B CA 1
ATOM 3280 C C . ILE B 1 153 ? 0.44 -18.969 -4.074 1 98.94 153 ILE B C 1
ATOM 3282 O O . ILE B 1 153 ? -0.498 -18.188 -4.18 1 98.94 153 ILE B O 1
ATOM 3286 N N . PHE B 1 154 ? 1.28 -18.906 -3.096 1 98.88 154 PHE B N 1
ATOM 3287 C CA . PHE B 1 154 ? 1.46 -17.719 -2.273 1 98.88 154 PHE B CA 1
ATOM 3288 C C . PHE B 1 154 ? 2.385 -16.719 -2.963 1 98.88 154 PHE B C 1
ATOM 3290 O O . PHE B 1 154 ? 3.609 -16.859 -2.893 1 98.88 154 PHE B O 1
ATOM 3297 N N . HIS B 1 155 ? 1.792 -15.727 -3.676 1 98.31 155 HIS B N 1
ATOM 3298 C CA . HIS B 1 155 ? 2.68 -14.812 -4.391 1 98.31 155 HIS B CA 1
ATOM 3299 C C . HIS B 1 155 ? 3.328 -13.82 -3.438 1 98.31 155 HIS B C 1
ATOM 3301 O O . HIS B 1 155 ? 2.709 -13.398 -2.457 1 98.31 155 HIS B O 1
ATOM 3307 N N . CYS B 1 156 ? 4.555 -13.516 -3.76 1 98.19 156 CYS B N 1
ATOM 3308 C CA . CYS B 1 156 ? 5.352 -12.594 -2.957 1 98.19 156 CYS B CA 1
ATOM 3309 C C . CYS B 1 156 ? 5.352 -13.008 -1.491 1 98.19 156 CYS B C 1
ATOM 3311 O O . CYS B 1 156 ? 5.02 -12.211 -0.614 1 98.19 156 CYS B O 1
ATOM 3313 N N . TYR B 1 157 ? 5.812 -14.242 -1.198 1 98.56 157 TYR B N 1
ATOM 3314 C CA . TYR B 1 157 ? 5.711 -14.812 0.141 1 98.56 157 TYR B CA 1
ATOM 3315 C C . TYR B 1 157 ? 6.602 -14.062 1.121 1 98.56 157 TYR B C 1
ATOM 3317 O O . TYR B 1 157 ? 7.789 -13.852 0.854 1 98.56 157 TYR B O 1
ATOM 3325 N N . SER B 1 158 ? 5.984 -13.719 2.211 1 96.44 158 SER B N 1
ATOM 3326 C CA . SER B 1 158 ? 6.695 -12.992 3.258 1 96.44 158 SER B CA 1
ATOM 3327 C C . SER B 1 158 ? 6.32 -13.508 4.641 1 96.44 158 SER B C 1
ATOM 3329 O O . SER B 1 158 ? 6.477 -12.805 5.641 1 96.44 158 SER B O 1
ATOM 3331 N N . GLY B 1 159 ? 5.75 -14.719 4.723 1 97 159 GLY B N 1
ATOM 3332 C CA . GLY B 1 159 ? 5.352 -15.312 5.984 1 97 159 GLY B CA 1
ATOM 3333 C C . GLY B 1 159 ? 6.508 -15.93 6.75 1 97 159 GLY B C 1
ATOM 3334 O O . GLY B 1 159 ? 7.668 -15.781 6.352 1 97 159 GLY B O 1
ATOM 3335 N N . SER B 1 160 ? 6.195 -16.609 7.816 1 97.06 160 SER B N 1
ATOM 3336 C CA . SER B 1 160 ? 7.207 -17.203 8.672 1 97.06 160 SER B CA 1
ATOM 3337 C C . SER B 1 160 ? 7.746 -18.5 8.07 1 97.06 160 SER B C 1
ATOM 3339 O O . SER B 1 160 ? 7.102 -19.109 7.207 1 97.06 160 SER B O 1
ATOM 3341 N N . LEU B 1 161 ? 8.953 -18.859 8.547 1 98 161 LEU B N 1
ATOM 3342 C CA . LEU B 1 161 ? 9.508 -20.141 8.156 1 98 161 LEU B CA 1
ATOM 3343 C C . LEU B 1 161 ? 8.609 -21.281 8.617 1 98 161 LEU B C 1
ATOM 3345 O O . LEU B 1 161 ? 8.484 -22.297 7.926 1 98 161 LEU B O 1
ATOM 3349 N N . LYS B 1 162 ? 8.016 -21.109 9.766 1 98.19 162 LYS B N 1
ATOM 3350 C CA . LYS B 1 162 ? 7.094 -22.125 10.273 1 98.19 162 LYS B CA 1
ATOM 3351 C C . LYS B 1 162 ? 5.938 -22.344 9.305 1 98.19 162 LYS B C 1
ATOM 3353 O O . LYS B 1 162 ? 5.602 -23.484 8.984 1 98.19 162 LYS B O 1
ATOM 3358 N N . THR B 1 163 ? 5.332 -21.297 8.812 1 98.75 163 THR B N 1
ATOM 3359 C CA . THR B 1 163 ? 4.246 -21.391 7.844 1 98.75 163 THR B CA 1
ATOM 3360 C C . THR B 1 163 ? 4.75 -21.969 6.523 1 98.75 163 THR B C 1
ATOM 3362 O O . THR B 1 163 ? 4.082 -22.797 5.906 1 98.75 163 THR B O 1
ATOM 3365 N N . ALA B 1 164 ? 5.941 -21.594 6.117 1 98.75 164 ALA B N 1
ATOM 3366 C CA . ALA B 1 164 ? 6.535 -22.109 4.887 1 98.75 164 ALA B CA 1
ATOM 3367 C C . ALA B 1 164 ? 6.711 -23.625 4.949 1 98.75 164 ALA B C 1
ATOM 3369 O O . ALA B 1 164 ? 6.469 -24.328 3.963 1 98.75 164 ALA B O 1
ATOM 3370 N N . ARG B 1 165 ? 7.129 -24.109 6.07 1 98.56 165 ARG B N 1
ATOM 3371 C CA . ARG B 1 165 ? 7.316 -25.547 6.234 1 98.56 165 ARG B CA 1
ATOM 3372 C C . ARG B 1 165 ? 5.996 -26.281 6.062 1 98.56 165 ARG B C 1
ATOM 3374 O O . ARG B 1 165 ? 5.957 -27.359 5.441 1 98.56 165 ARG B O 1
ATOM 3381 N N . ARG B 1 166 ? 4.961 -25.719 6.594 1 98.62 166 ARG B N 1
ATOM 3382 C CA . ARG B 1 166 ? 3.645 -26.328 6.426 1 98.62 166 ARG B CA 1
ATOM 3383 C C . ARG B 1 166 ? 3.215 -26.312 4.965 1 98.62 166 ARG B C 1
ATOM 3385 O O . ARG B 1 166 ? 2.6 -27.266 4.48 1 98.62 166 ARG B O 1
ATOM 3392 N N . ILE B 1 167 ? 3.525 -25.25 4.281 1 98.81 167 ILE B N 1
ATOM 3393 C CA . ILE B 1 167 ? 3.217 -25.141 2.857 1 98.81 167 ILE B CA 1
ATOM 3394 C C . ILE B 1 167 ? 3.943 -26.234 2.086 1 98.81 167 ILE B C 1
ATOM 3396 O O . ILE B 1 167 ? 3.355 -26.891 1.221 1 98.81 167 ILE B O 1
ATOM 3400 N N . MET B 1 168 ? 5.148 -26.516 2.439 1 98.62 168 MET B N 1
ATOM 3401 C CA . MET B 1 168 ? 6 -27.469 1.726 1 98.62 168 MET B CA 1
ATOM 3402 C C . MET B 1 168 ? 5.566 -28.906 1.996 1 98.62 168 MET B C 1
ATOM 3404 O O . MET B 1 168 ? 6.031 -29.828 1.336 1 98.62 168 MET B O 1
ATOM 3408 N N . GLU B 1 169 ? 4.68 -29.078 2.924 1 98.31 169 GLU B N 1
ATOM 3409 C CA . GLU B 1 169 ? 4.121 -30.406 3.148 1 98.31 169 GLU B CA 1
ATOM 3410 C C . GLU B 1 169 ? 3.176 -30.812 2.02 1 98.31 169 GLU B C 1
ATOM 3412 O O . GLU B 1 169 ? 2.834 -31.984 1.876 1 98.31 169 GLU B O 1
ATOM 3417 N N . LYS B 1 170 ? 2.742 -29.875 1.224 1 98.31 170 LYS B N 1
ATOM 3418 C CA . LYS B 1 170 ? 1.864 -30.109 0.082 1 98.31 170 LYS B CA 1
ATOM 3419 C C . LYS B 1 170 ? 2.635 -30.016 -1.232 1 98.31 170 LYS B C 1
ATOM 3421 O O . LYS B 1 170 ? 3.17 -28.969 -1.572 1 98.31 170 LYS B O 1
ATOM 3426 N N . ASP B 1 171 ? 2.58 -30.984 -2.01 1 97.44 171 ASP B N 1
ATOM 3427 C CA . ASP B 1 171 ? 3.377 -31.062 -3.23 1 97.44 171 ASP B CA 1
ATOM 3428 C C . ASP B 1 171 ? 2.881 -30.078 -4.277 1 97.44 171 ASP B C 1
ATOM 3430 O O . ASP B 1 171 ? 3.627 -29.688 -5.184 1 97.44 171 ASP B O 1
ATOM 3434 N N . ASN B 1 172 ? 1.653 -29.641 -4.105 1 98.62 172 ASN B N 1
ATOM 3435 C CA . ASN B 1 172 ? 1.078 -28.781 -5.125 1 98.62 172 ASN B CA 1
ATOM 3436 C C . ASN B 1 172 ? 0.963 -27.328 -4.637 1 98.62 172 ASN B C 1
ATOM 3438 O O . ASN B 1 172 ? 0.235 -26.531 -5.219 1 98.62 172 ASN B O 1
ATOM 3442 N N . TYR B 1 173 ? 1.638 -27.016 -3.533 1 98.88 173 TYR B N 1
ATOM 3443 C CA . TYR B 1 173 ? 1.685 -25.656 -3.033 1 98.88 173 TYR B CA 1
ATOM 3444 C C . TYR B 1 173 ? 3.041 -25.016 -3.309 1 98.88 173 TYR B C 1
ATOM 3446 O O . TYR B 1 173 ? 4.078 -25.672 -3.166 1 98.88 173 TYR B O 1
ATOM 3454 N N . PHE B 1 174 ? 3.012 -23.75 -3.705 1 98.94 174 PHE B N 1
ATOM 3455 C CA . PHE B 1 174 ? 4.227 -23.031 -4.086 1 98.94 174 PHE B CA 1
ATOM 3456 C C . PHE B 1 174 ? 4.266 -21.656 -3.436 1 98.94 174 PHE B C 1
ATOM 3458 O O . PHE B 1 174 ? 3.229 -21.109 -3.055 1 98.94 174 PHE B O 1
ATOM 3465 N N . MET B 1 175 ? 5.469 -21.156 -3.242 1 98.88 175 MET B N 1
ATOM 3466 C CA . MET B 1 175 ? 5.766 -19.781 -2.828 1 98.88 175 MET B CA 1
ATOM 3467 C C . MET B 1 175 ? 6.59 -19.062 -3.887 1 98.88 175 MET B C 1
ATOM 3469 O O . MET B 1 175 ? 7.578 -19.609 -4.387 1 98.88 175 MET B O 1
ATOM 3473 N N . SER B 1 176 ? 6.148 -17.875 -4.23 1 98.81 176 SER B N 1
ATOM 3474 C CA . SER B 1 176 ? 6.973 -17.125 -5.168 1 98.81 176 SER B CA 1
ATOM 3475 C C . SER B 1 176 ? 7.742 -16.016 -4.457 1 98.81 176 SER B C 1
ATOM 3477 O O . SER B 1 176 ? 7.262 -15.453 -3.475 1 98.81 176 SER B O 1
ATOM 3479 N N . PHE B 1 177 ? 8.938 -15.75 -4.949 1 98.69 177 PHE B N 1
ATOM 3480 C CA . PHE B 1 177 ? 9.844 -14.75 -4.383 1 98.69 177 PHE B CA 1
ATOM 3481 C C . PHE B 1 177 ? 10.211 -13.703 -5.43 1 98.69 177 PHE B C 1
ATOM 3483 O O . PHE B 1 177 ? 10.477 -14.047 -6.586 1 98.69 177 PHE B O 1
ATOM 3490 N N . SER B 1 178 ? 10.18 -12.477 -4.98 1 98.06 178 SER B N 1
ATOM 3491 C CA . SER B 1 178 ? 10.367 -11.344 -5.883 1 98.06 178 SER B CA 1
ATOM 3492 C C . SER B 1 178 ? 11.781 -10.781 -5.77 1 98.06 178 SER B C 1
ATOM 3494 O O . SER B 1 178 ? 12.641 -11.367 -5.105 1 98.06 178 SER B O 1
ATOM 3496 N N . THR B 1 179 ? 12.008 -9.656 -6.422 1 96.56 179 THR B N 1
ATOM 3497 C CA . THR B 1 179 ? 13.281 -8.961 -6.41 1 96.56 179 THR B CA 1
ATOM 3498 C C . THR B 1 179 ? 13.617 -8.469 -5.004 1 96.56 179 THR B C 1
ATOM 3500 O O . THR B 1 179 ? 14.742 -8.047 -4.738 1 96.56 179 THR B O 1
ATOM 3503 N N . MET B 1 180 ? 12.703 -8.688 -4.074 1 95.81 180 MET B N 1
ATOM 3504 C CA . MET B 1 180 ? 12.984 -8.367 -2.678 1 95.81 180 MET B CA 1
ATOM 3505 C C . MET B 1 180 ? 14.188 -9.148 -2.168 1 95.81 180 MET B C 1
ATOM 3507 O O . MET B 1 180 ? 14.883 -8.695 -1.25 1 95.81 180 MET B O 1
ATOM 3511 N N . LEU B 1 181 ? 14.438 -10.242 -2.773 1 97.31 181 LEU B N 1
ATOM 3512 C CA . LEU B 1 181 ? 15.578 -11.062 -2.391 1 97.31 181 LEU B CA 1
ATOM 3513 C C . LEU B 1 181 ? 16.875 -10.281 -2.525 1 97.31 181 LEU B C 1
ATOM 3515 O O . LEU B 1 181 ? 17.875 -10.609 -1.878 1 97.31 181 LEU B O 1
ATOM 3519 N N . CYS B 1 182 ? 16.859 -9.266 -3.297 1 95.5 182 CYS B N 1
ATOM 3520 C CA . CYS B 1 182 ? 18.078 -8.531 -3.59 1 95.5 182 CYS B CA 1
ATOM 3521 C C . CYS B 1 182 ? 18.422 -7.57 -2.455 1 95.5 182 CYS B C 1
ATOM 3523 O O . CYS B 1 182 ? 19.562 -7.109 -2.35 1 95.5 182 CYS B O 1
ATOM 3525 N N . TYR B 1 183 ? 17.406 -7.332 -1.514 1 91.69 183 TYR B N 1
ATOM 3526 C CA . TYR B 1 183 ? 17.719 -6.32 -0.514 1 91.69 183 TYR B CA 1
ATOM 3527 C C . TYR B 1 183 ? 17.125 -6.684 0.841 1 91.69 183 TYR B C 1
ATOM 3529 O O . TYR B 1 183 ? 17.531 -6.125 1.869 1 91.69 183 TYR B O 1
ATOM 3537 N N . SER B 1 184 ? 16.219 -7.602 0.902 1 94.44 184 SER B N 1
ATOM 3538 C CA . SER B 1 184 ? 15.57 -7.957 2.16 1 94.44 184 SER B CA 1
ATOM 3539 C C . SER B 1 184 ? 16.312 -9.094 2.859 1 94.44 184 SER B C 1
ATOM 3541 O O . SER B 1 184 ? 16.266 -10.242 2.406 1 94.44 184 SER B O 1
ATOM 3543 N N . LYS B 1 185 ? 16.906 -8.859 4.008 1 94.88 185 LYS B N 1
ATOM 3544 C CA . LYS B 1 185 ? 17.625 -9.883 4.766 1 94.88 185 LYS B CA 1
ATOM 3545 C C . LYS B 1 185 ? 16.672 -10.969 5.25 1 94.88 185 LYS B C 1
ATOM 3547 O O . LYS B 1 185 ? 17.016 -12.148 5.285 1 94.88 185 LYS B O 1
ATOM 3552 N N . ALA B 1 186 ? 15.453 -10.523 5.613 1 94.25 186 ALA B N 1
ATOM 3553 C CA . ALA B 1 186 ? 14.445 -11.477 6.086 1 94.25 186 ALA B CA 1
ATOM 3554 C C . ALA B 1 186 ? 14.102 -12.492 5.004 1 94.25 186 ALA B C 1
ATOM 3556 O O . ALA B 1 186 ? 14 -13.688 5.281 1 94.25 186 ALA B O 1
ATOM 3557 N N . HIS B 1 187 ? 13.961 -12.023 3.805 1 97.38 187 HIS B N 1
ATOM 3558 C CA . HIS B 1 187 ? 13.648 -12.914 2.693 1 97.38 187 HIS B CA 1
ATOM 3559 C C . HIS B 1 187 ? 14.836 -13.797 2.338 1 97.38 187 HIS B C 1
ATOM 3561 O O . HIS B 1 187 ? 14.656 -14.961 1.975 1 97.38 187 HIS B O 1
ATOM 3567 N N . GLN B 1 188 ? 16.016 -13.18 2.457 1 98 188 GLN B N 1
ATOM 3568 C CA . GLN B 1 188 ? 17.219 -13.953 2.188 1 98 188 GLN B CA 1
ATOM 3569 C C . GLN B 1 188 ? 17.375 -15.078 3.199 1 98 188 GLN B C 1
ATOM 3571 O O . GLN B 1 188 ? 17.734 -16.203 2.834 1 98 188 GLN B O 1
ATOM 3576 N N . GLU B 1 189 ? 17.094 -14.781 4.418 1 97.5 189 GLU B N 1
ATOM 3577 C CA . GLU B 1 189 ? 17.172 -15.812 5.441 1 97.5 189 GLU B CA 1
ATOM 3578 C C . GLU B 1 189 ? 16.109 -16.875 5.223 1 97.5 189 GLU B C 1
ATOM 3580 O O . GLU B 1 189 ? 16.375 -18.078 5.391 1 97.5 189 GLU B O 1
ATOM 3585 N N . LEU B 1 190 ? 14.953 -16.469 4.832 1 97.69 190 LEU B N 1
ATOM 3586 C CA . LEU B 1 190 ? 13.812 -17.359 4.621 1 97.69 190 LEU B CA 1
ATOM 3587 C C . LEU B 1 190 ? 14.094 -18.344 3.492 1 97.69 190 LEU B C 1
ATOM 3589 O O . LEU B 1 190 ? 13.875 -19.547 3.648 1 97.69 190 LEU B O 1
ATOM 3593 N N . ILE B 1 191 ? 14.586 -17.906 2.383 1 98.19 191 ILE B N 1
ATOM 3594 C CA . ILE B 1 191 ? 14.68 -18.703 1.17 1 98.19 191 ILE B CA 1
ATOM 3595 C C . ILE B 1 191 ? 15.789 -19.75 1.329 1 98.19 191 ILE B C 1
ATOM 3597 O O . ILE B 1 191 ? 15.828 -20.734 0.588 1 98.19 191 ILE B O 1
ATOM 3601 N N . LYS B 1 192 ? 16.672 -19.562 2.291 1 97.81 192 LYS B N 1
ATOM 3602 C CA . LYS B 1 192 ? 17.703 -20.547 2.594 1 97.81 192 LYS B CA 1
ATOM 3603 C C . LYS B 1 192 ? 17.078 -21.906 2.926 1 97.81 192 LYS B C 1
ATOM 3605 O O . LYS B 1 192 ? 17.703 -22.938 2.693 1 97.81 192 LYS B O 1
ATOM 3610 N N . ASN B 1 193 ? 15.93 -21.781 3.41 1 97.19 193 ASN B N 1
ATOM 3611 C CA . ASN B 1 193 ? 15.352 -23 3.979 1 97.19 193 ASN B CA 1
ATOM 3612 C C . ASN B 1 193 ? 14.148 -23.469 3.168 1 97.19 193 ASN B C 1
ATOM 3614 O O . ASN B 1 193 ? 13.375 -24.312 3.635 1 97.19 193 ASN B O 1
ATOM 3618 N N . ILE B 1 194 ? 13.945 -22.969 2.037 1 98.44 194 ILE B N 1
ATOM 3619 C CA . ILE B 1 194 ? 12.828 -23.375 1.192 1 98.44 194 ILE B CA 1
ATOM 3620 C C . ILE B 1 194 ? 13.344 -24.203 0.013 1 98.44 194 ILE B C 1
ATOM 3622 O O . ILE B 1 194 ? 14.258 -23.766 -0.701 1 98.44 194 ILE B O 1
ATOM 3626 N N . SER B 1 195 ? 12.781 -25.375 -0.173 1 98.31 195 SER B N 1
ATOM 3627 C CA . SER B 1 195 ? 13.18 -26.266 -1.264 1 98.31 195 SER B CA 1
ATOM 3628 C C . SER B 1 195 ? 12.852 -25.656 -2.621 1 98.31 195 SER B C 1
ATOM 3630 O O . SER B 1 195 ? 11.766 -25.109 -2.816 1 98.31 195 SER B O 1
ATOM 3632 N N . LEU B 1 196 ? 13.734 -25.781 -3.582 1 98.62 196 LEU B N 1
ATOM 3633 C CA . LEU B 1 196 ? 13.539 -25.281 -4.934 1 98.62 196 LEU B CA 1
ATOM 3634 C C . LEU B 1 196 ? 12.266 -25.844 -5.555 1 98.62 196 LEU B C 1
ATOM 3636 O O . LEU B 1 196 ? 11.625 -25.188 -6.371 1 98.62 196 LEU B O 1
ATOM 3640 N N . ASP B 1 197 ? 11.906 -26.969 -5.094 1 98.5 197 ASP B N 1
ATOM 3641 C CA . ASP B 1 197 ? 10.75 -27.656 -5.656 1 98.5 197 ASP B CA 1
ATOM 3642 C C . ASP B 1 197 ? 9.453 -26.922 -5.332 1 98.5 197 ASP B C 1
ATOM 3644 O O . ASP B 1 197 ? 8.414 -27.172 -5.938 1 98.5 197 ASP B O 1
ATOM 3648 N N . HIS B 1 198 ? 9.523 -25.969 -4.41 1 98.81 198 HIS B N 1
ATOM 3649 C CA . HIS B 1 198 ? 8.344 -25.234 -3.982 1 98.81 198 HIS B CA 1
ATOM 3650 C C . HIS B 1 198 ? 8.484 -23.75 -4.285 1 98.81 198 HIS B C 1
ATOM 3652 O O . HIS B 1 198 ? 7.707 -22.938 -3.783 1 98.81 198 HIS B O 1
ATOM 3658 N N . ILE B 1 199 ? 9.469 -23.375 -5.145 1 98.88 199 ILE B N 1
ATOM 3659 C CA . ILE B 1 199 ? 9.773 -21.969 -5.375 1 98.88 199 ILE B CA 1
ATOM 3660 C C . ILE B 1 199 ? 9.359 -21.578 -6.793 1 98.88 199 ILE B C 1
ATOM 3662 O O . ILE B 1 199 ? 9.609 -22.312 -7.746 1 98.88 199 ILE B O 1
ATOM 3666 N N . LEU B 1 200 ? 8.68 -20.516 -6.922 1 98.94 200 LEU B N 1
ATOM 3667 C CA . LEU B 1 200 ? 8.516 -19.75 -8.148 1 98.94 200 LEU B CA 1
ATOM 3668 C C . LEU B 1 200 ? 9.219 -18.406 -8.039 1 98.94 200 LEU B C 1
ATOM 3670 O O . LEU B 1 200 ? 9.57 -17.969 -6.941 1 98.94 200 LEU B O 1
ATOM 3674 N N . THR B 1 201 ? 9.477 -17.75 -9.195 1 98.88 201 THR B N 1
ATOM 3675 C CA . THR B 1 201 ? 10.102 -16.422 -9.195 1 98.88 201 THR B CA 1
ATOM 3676 C C . THR B 1 201 ? 9.195 -15.391 -9.844 1 98.88 201 THR B C 1
ATOM 3678 O O . THR B 1 201 ? 8.469 -15.703 -10.797 1 98.88 201 THR B O 1
ATOM 3681 N N . GLU B 1 202 ? 9.219 -14.172 -9.336 1 98.88 202 GLU B N 1
ATOM 3682 C CA . GLU B 1 202 ? 8.375 -13.086 -9.812 1 98.88 202 GLU B CA 1
ATOM 3683 C C . GLU B 1 202 ? 9.047 -11.727 -9.625 1 98.88 202 GLU B C 1
ATOM 3685 O O . GLU B 1 202 ? 10.133 -11.648 -9.047 1 98.88 202 GLU B O 1
ATOM 3690 N N . THR B 1 203 ? 8.367 -10.695 -10.172 1 98.69 203 THR B N 1
ATOM 3691 C CA . THR B 1 203 ? 8.852 -9.344 -9.922 1 98.69 203 THR B CA 1
ATOM 3692 C C . THR B 1 203 ? 7.816 -8.523 -9.148 1 98.69 203 THR B C 1
ATOM 3694 O O . THR B 1 203 ? 8.172 -7.66 -8.352 1 98.69 203 THR B O 1
ATOM 3697 N N . ASP B 1 204 ? 6.594 -8.836 -9.414 1 98.12 204 ASP B N 1
ATOM 3698 C CA . ASP B 1 204 ? 5.473 -8.008 -8.977 1 98.12 204 ASP B CA 1
ATOM 3699 C C . ASP B 1 204 ? 5.57 -6.602 -9.562 1 98.12 204 ASP B C 1
ATOM 3701 O O . ASP B 1 204 ? 5.117 -5.633 -8.953 1 98.12 204 ASP B O 1
ATOM 3705 N N . SER B 1 205 ? 6.168 -6.457 -10.688 1 98.06 205 SER B N 1
ATOM 3706 C CA . SER B 1 205 ? 6.305 -5.16 -11.344 1 98.06 205 SER B CA 1
ATOM 3707 C C . SER B 1 205 ? 4.941 -4.547 -11.648 1 98.06 205 SER B C 1
ATOM 3709 O O . SER B 1 205 ? 4.004 -5.262 -12.016 1 98.06 205 SER B O 1
ATOM 3711 N N . PRO B 1 206 ? 4.969 -3.256 -11.477 1 96.69 206 PRO B N 1
ATOM 3712 C CA . PRO B 1 206 ? 6.043 -2.262 -11.383 1 96.69 206 PRO B CA 1
ATOM 3713 C C . PRO B 1 206 ? 6.555 -2.086 -9.953 1 96.69 206 PRO B C 1
ATOM 3715 O O . PRO B 1 206 ? 7.441 -1.263 -9.711 1 96.69 206 PRO B O 1
ATOM 3718 N N . TYR B 1 207 ? 6.145 -2.893 -9.039 1 94.25 207 TYR B N 1
ATOM 3719 C CA . TYR B 1 207 ? 6.496 -2.738 -7.637 1 94.25 207 TYR B CA 1
ATOM 3720 C C . TYR B 1 207 ? 7.789 -3.475 -7.312 1 94.25 207 TYR B C 1
ATOM 3722 O O . TYR B 1 207 ? 8.312 -4.219 -8.141 1 94.25 207 TYR B O 1
ATOM 3730 N N . LEU B 1 208 ? 8.367 -3.129 -6.141 1 94.31 208 LEU B N 1
ATOM 3731 C CA . LEU B 1 208 ? 9.453 -3.871 -5.508 1 94.31 208 LEU B CA 1
ATOM 3732 C C . LEU B 1 208 ? 10.734 -3.777 -6.336 1 94.31 208 LEU B C 1
ATOM 3734 O O . LEU B 1 208 ? 11.422 -4.777 -6.531 1 94.31 208 LEU B O 1
ATOM 3738 N N . ALA B 1 209 ? 10.992 -2.668 -6.844 1 91.75 209 ALA B N 1
ATOM 3739 C CA . ALA B 1 209 ? 12.234 -2.418 -7.566 1 91.75 209 ALA B CA 1
ATOM 3740 C C . ALA B 1 209 ? 13.438 -2.465 -6.621 1 91.75 209 ALA B C 1
ATOM 3742 O O . ALA B 1 209 ? 13.266 -2.486 -5.398 1 91.75 209 ALA B O 1
ATOM 3743 N N . MET B 1 210 ? 14.57 -2.562 -7.191 1 87.5 210 MET B N 1
ATOM 3744 C CA . MET B 1 210 ? 15.797 -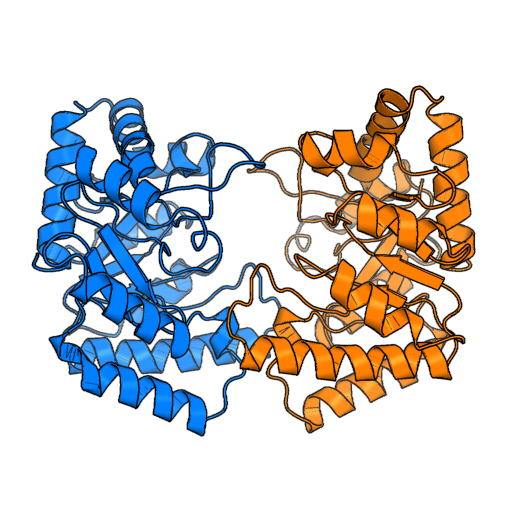2.678 -6.406 1 87.5 210 MET B CA 1
ATOM 3745 C C . MET B 1 210 ? 16.094 -1.377 -5.668 1 87.5 210 MET B C 1
ATOM 3747 O O . MET B 1 210 ? 16.734 -1.388 -4.621 1 87.5 210 MET B O 1
ATOM 3751 N N . THR B 1 211 ? 15.609 -0.303 -6.176 1 80.25 211 THR B N 1
ATOM 3752 C CA . THR B 1 211 ? 15.75 0.987 -5.508 1 80.25 211 THR B CA 1
ATOM 3753 C C . THR B 1 211 ? 14.383 1.62 -5.258 1 80.25 211 THR B C 1
ATOM 3755 O O . THR B 1 211 ? 13.391 1.246 -5.891 1 80.25 211 THR B O 1
ATOM 3758 N N . LYS B 1 212 ? 14.297 2.424 -4.246 1 74.5 212 LYS B N 1
ATOM 3759 C CA . LYS B 1 212 ? 13.047 3.061 -3.863 1 74.5 212 LYS B CA 1
ATOM 3760 C C . LYS B 1 212 ? 12.562 4.023 -4.945 1 74.5 212 LYS B C 1
ATOM 3762 O O . LYS B 1 212 ? 11.383 4.383 -4.984 1 74.5 212 LYS B O 1
ATOM 3767 N N . GLU B 1 213 ? 13.383 4.375 -5.914 1 75.44 213 GLU B N 1
ATOM 3768 C CA . GLU B 1 213 ? 13.039 5.422 -6.875 1 75.44 213 GLU B CA 1
ATOM 3769 C C . GLU B 1 213 ? 12.656 4.824 -8.227 1 75.44 213 GLU B C 1
ATOM 3771 O O . GLU B 1 213 ? 12.016 5.48 -9.047 1 75.44 213 GLU B O 1
ATOM 3776 N N . GLU B 1 214 ? 13.078 3.635 -8.469 1 83.75 214 GLU B N 1
ATOM 3777 C CA . GLU B 1 214 ? 12.875 3.045 -9.789 1 83.75 214 GLU B CA 1
ATOM 3778 C C . GLU B 1 214 ? 11.633 2.162 -9.812 1 83.75 214 GLU B C 1
ATOM 3780 O O . GLU B 1 214 ? 11.25 1.592 -8.789 1 83.75 214 GLU B O 1
ATOM 3785 N N . ARG B 1 215 ? 11.062 2.176 -11.086 1 92.31 215 ARG B N 1
ATOM 3786 C CA . ARG B 1 215 ? 9.992 1.212 -11.336 1 92.31 215 ARG B CA 1
ATOM 3787 C C . ARG B 1 215 ? 10.562 -0.142 -11.75 1 92.31 215 ARG B C 1
ATOM 3789 O O . ARG B 1 215 ? 11.562 -0.21 -12.461 1 92.31 215 ARG B O 1
ATOM 3796 N N . ASN B 1 216 ? 9.953 -1.209 -11.328 1 97.69 216 ASN B N 1
ATOM 3797 C CA . ASN B 1 216 ? 10.398 -2.555 -11.672 1 97.69 216 ASN B CA 1
ATOM 3798 C C . ASN B 1 216 ? 9.852 -2.99 -13.031 1 97.69 216 ASN B C 1
ATOM 3800 O O . ASN B 1 216 ? 9.008 -2.305 -13.617 1 97.69 216 ASN B O 1
ATOM 3804 N N . GLU B 1 217 ? 10.398 -4.035 -13.578 1 98.56 217 GLU B N 1
ATOM 3805 C CA . GLU B 1 217 ? 9.914 -4.648 -14.812 1 98.56 217 GLU B CA 1
ATOM 3806 C C . GLU B 1 217 ? 10.141 -6.156 -14.805 1 98.56 217 GLU B C 1
ATOM 3808 O O . GLU B 1 217 ? 11 -6.656 -14.07 1 98.56 217 GLU B O 1
ATOM 3813 N N . PRO B 1 218 ? 9.445 -6.906 -15.656 1 98.81 218 PRO B N 1
ATOM 3814 C CA . PRO B 1 218 ? 9.492 -8.367 -15.625 1 98.81 218 PRO B CA 1
ATOM 3815 C C . PRO B 1 218 ? 10.898 -8.922 -15.859 1 98.81 218 PRO B C 1
ATOM 3817 O O . PRO B 1 218 ? 11.297 -9.898 -15.219 1 98.81 218 PRO B O 1
ATOM 3820 N N . ALA B 1 219 ? 11.688 -8.297 -16.625 1 98.75 219 ALA B N 1
ATOM 3821 C CA . ALA B 1 219 ? 13.016 -8.789 -16.969 1 98.75 219 ALA B CA 1
ATOM 3822 C C . ALA B 1 219 ? 13.891 -8.922 -15.734 1 98.75 219 ALA B C 1
ATOM 3824 O O . ALA B 1 219 ? 14.859 -9.688 -15.727 1 98.75 219 ALA B O 1
ATOM 3825 N N . ASN B 1 220 ? 13.539 -8.234 -14.719 1 98.56 220 ASN B N 1
ATOM 3826 C CA . ASN B 1 220 ? 14.367 -8.195 -13.516 1 98.56 220 ASN B CA 1
ATOM 3827 C C . ASN B 1 220 ? 14.219 -9.477 -12.695 1 98.56 220 ASN B C 1
ATOM 3829 O O . ASN B 1 220 ? 14.922 -9.664 -11.703 1 98.56 220 ASN B O 1
ATOM 3833 N N . VAL B 1 221 ? 13.352 -10.391 -13.156 1 98.5 221 VAL B N 1
ATOM 3834 C CA . VAL B 1 221 ? 13.219 -11.664 -12.445 1 98.5 221 VAL B CA 1
ATOM 3835 C C . VAL B 1 221 ? 14.547 -12.406 -12.469 1 98.5 221 VAL B C 1
ATOM 3837 O O . VAL B 1 221 ? 14.844 -13.188 -11.562 1 98.5 221 VAL B O 1
ATOM 3840 N N . VAL B 1 222 ? 15.414 -12.117 -13.414 1 98.69 222 VAL B N 1
ATOM 3841 C CA . VAL B 1 222 ? 16.75 -12.711 -13.531 1 98.69 222 VAL B CA 1
ATOM 3842 C C . VAL B 1 222 ? 17.547 -12.445 -12.258 1 98.69 222 VAL B C 1
ATOM 3844 O O . VAL B 1 222 ? 18.297 -13.305 -11.797 1 98.69 222 VAL B O 1
ATOM 3847 N N . LYS B 1 223 ? 17.344 -11.266 -11.695 1 98.31 223 LYS B N 1
ATOM 3848 C CA . LYS B 1 223 ? 18.062 -10.898 -10.477 1 98.31 223 LYS B CA 1
ATOM 3849 C C . LYS B 1 223 ? 17.609 -11.75 -9.297 1 98.31 223 LYS B C 1
ATOM 3851 O O . LYS B 1 223 ? 18.422 -12.109 -8.438 1 98.31 223 LYS B O 1
ATOM 3856 N N . ALA B 1 224 ? 16.328 -12.086 -9.258 1 98.31 224 ALA B N 1
ATOM 3857 C CA . ALA B 1 224 ? 15.828 -12.961 -8.211 1 98.31 224 ALA B CA 1
ATOM 3858 C C . ALA B 1 224 ? 16.422 -14.367 -8.336 1 98.31 224 ALA B C 1
ATOM 3860 O O . ALA B 1 224 ? 16.859 -14.953 -7.344 1 98.31 224 ALA B O 1
ATOM 3861 N N . VAL B 1 225 ? 16.469 -14.867 -9.539 1 98.75 225 VAL B N 1
ATOM 3862 C CA . VAL B 1 225 ? 17 -16.203 -9.805 1 98.75 225 VAL B CA 1
ATOM 3863 C C . VAL B 1 225 ? 18.469 -16.25 -9.398 1 98.75 225 VAL B C 1
ATOM 3865 O O . VAL B 1 225 ? 18.891 -17.188 -8.719 1 98.75 225 VAL B O 1
ATOM 3868 N N . LYS B 1 226 ? 19.219 -15.25 -9.75 1 98.75 226 LYS B N 1
ATOM 3869 C CA . LYS B 1 226 ? 20.641 -15.18 -9.406 1 98.75 226 LYS B CA 1
ATOM 3870 C C . LYS B 1 226 ? 20.828 -15.156 -7.895 1 98.75 226 LYS B C 1
ATOM 3872 O O . LYS B 1 226 ? 21.734 -15.805 -7.371 1 98.75 226 LYS B O 1
ATOM 3877 N N . LYS B 1 227 ? 20 -14.43 -7.219 1 98.62 227 LYS B N 1
ATOM 3878 C CA . LYS B 1 227 ? 20.125 -14.305 -5.77 1 98.62 227 LYS B CA 1
ATOM 3879 C C . LYS B 1 227 ? 19.797 -15.625 -5.078 1 98.62 227 LYS B C 1
ATOM 3881 O O . LYS B 1 227 ? 20.422 -15.984 -4.082 1 98.62 227 LYS B O 1
ATOM 3886 N N . ILE B 1 228 ? 18.797 -16.312 -5.613 1 98.81 228 ILE B N 1
ATOM 3887 C CA . ILE B 1 228 ? 18.469 -17.625 -5.066 1 98.81 228 ILE B CA 1
ATOM 3888 C C . ILE B 1 228 ? 19.672 -18.562 -5.223 1 98.81 228 ILE B C 1
ATOM 3890 O O . ILE B 1 228 ? 20.062 -19.25 -4.273 1 98.81 228 ILE B O 1
ATOM 3894 N N . ALA B 1 229 ? 20.219 -18.562 -6.395 1 98.81 229 ALA B N 1
ATOM 3895 C CA . ALA B 1 229 ? 21.375 -19.406 -6.668 1 98.81 229 ALA B CA 1
ATOM 3896 C C . ALA B 1 229 ? 22.516 -19.109 -5.703 1 98.81 229 ALA B C 1
ATOM 3898 O O . ALA B 1 229 ? 23.125 -20.016 -5.152 1 98.81 229 ALA B O 1
ATOM 3899 N N . GLU B 1 230 ? 22.75 -17.844 -5.434 1 98.69 230 GLU B N 1
ATOM 3900 C CA . GLU B 1 230 ? 23.812 -17.406 -4.523 1 98.69 230 GLU B CA 1
ATOM 3901 C C . GLU B 1 230 ? 23.531 -17.859 -3.096 1 98.69 230 GLU B C 1
ATOM 3903 O O . GLU B 1 230 ? 24.406 -18.438 -2.441 1 98.69 230 GLU B O 1
ATOM 3908 N N . ILE B 1 231 ? 22.375 -17.688 -2.627 1 98.5 231 ILE B N 1
ATOM 3909 C CA . ILE B 1 231 ? 22.016 -17.906 -1.231 1 98.5 231 ILE B CA 1
ATOM 3910 C C . ILE B 1 231 ? 21.984 -19.406 -0.94 1 98.5 231 ILE B C 1
ATOM 3912 O O . ILE B 1 231 ? 22.422 -19.859 0.121 1 98.5 231 ILE B O 1
ATOM 3916 N N . GLN B 1 232 ? 21.453 -20.141 -1.938 1 98.19 232 GLN B N 1
ATOM 3917 C CA . GLN B 1 232 ? 21.328 -21.578 -1.707 1 98.19 232 GLN B CA 1
ATOM 3918 C C . GLN B 1 232 ? 22.547 -22.328 -2.213 1 98.19 232 GLN B C 1
ATOM 3920 O O . GLN B 1 232 ? 22.578 -23.562 -2.193 1 98.19 232 GLN B O 1
ATOM 3925 N N . ASN B 1 233 ? 23.484 -21.641 -2.684 1 97.94 233 ASN B N 1
ATOM 3926 C CA . ASN B 1 233 ? 24.719 -22.219 -3.205 1 97.94 233 ASN B CA 1
ATOM 3927 C C . ASN B 1 233 ? 24.438 -23.266 -4.281 1 97.94 233 ASN B C 1
ATOM 3929 O O . ASN B 1 233 ? 24.891 -24.406 -4.18 1 97.94 233 ASN B O 1
ATOM 3933 N N . GLU B 1 234 ? 23.625 -22.938 -5.223 1 98 234 GLU B N 1
ATOM 3934 C CA . GLU B 1 234 ? 23.266 -23.719 -6.395 1 98 234 GLU B CA 1
ATOM 3935 C C . GLU B 1 234 ? 23.688 -23.031 -7.684 1 98 234 GLU B C 1
ATOM 3937 O O . GLU B 1 234 ? 23.891 -21.812 -7.703 1 98 234 GLU B O 1
ATOM 3942 N N . ASP B 1 235 ? 23.844 -23.797 -8.742 1 98 235 ASP B N 1
ATOM 3943 C CA . ASP B 1 235 ? 24.094 -23.219 -10.055 1 98 235 ASP B CA 1
ATOM 3944 C C . ASP B 1 235 ? 22.875 -22.469 -10.562 1 98 235 ASP B C 1
ATOM 3946 O O . ASP B 1 235 ? 21.734 -22.938 -10.406 1 98 235 ASP B O 1
ATOM 3950 N N . ILE B 1 236 ? 23.125 -21.375 -11.172 1 98.38 236 ILE B N 1
ATOM 3951 C CA . ILE B 1 236 ? 22.047 -20.547 -11.672 1 98.38 236 ILE B CA 1
ATOM 3952 C C . ILE B 1 236 ? 21.188 -21.344 -12.656 1 98.38 236 ILE B C 1
ATOM 3954 O O . ILE B 1 236 ? 19.969 -21.172 -12.703 1 98.38 236 ILE B O 1
ATOM 3958 N N . GLU B 1 237 ? 21.828 -22.188 -13.422 1 98.44 237 GLU B N 1
ATOM 3959 C CA . GLU B 1 237 ? 21.109 -23 -14.398 1 98.44 237 GLU B CA 1
ATOM 3960 C C . GLU B 1 237 ? 20.172 -23.969 -13.711 1 98.44 237 GLU B C 1
ATOM 3962 O O . GLU B 1 237 ? 19.062 -24.234 -14.203 1 98.44 237 GLU B O 1
ATOM 3967 N N . THR B 1 238 ? 20.594 -24.484 -12.633 1 98.56 238 THR B N 1
ATOM 3968 C CA . THR B 1 238 ? 19.75 -25.406 -11.867 1 98.56 238 THR B CA 1
ATOM 3969 C C . THR B 1 238 ? 18.531 -24.688 -11.305 1 98.56 238 THR B C 1
ATOM 3971 O O . THR B 1 238 ? 17.406 -25.156 -11.438 1 98.56 238 THR B O 1
ATOM 3974 N N . VAL B 1 239 ? 18.719 -23.531 -10.711 1 98.81 239 VAL B N 1
ATOM 3975 C CA . VAL B 1 239 ? 17.625 -22.75 -10.141 1 98.81 239 VAL B CA 1
ATOM 3976 C C . VAL B 1 239 ? 16.656 -22.344 -11.25 1 98.81 239 VAL B C 1
ATOM 3978 O O . VAL B 1 239 ? 15.438 -22.5 -11.094 1 98.81 239 VAL B O 1
ATOM 3981 N N . ASP B 1 240 ? 17.203 -21.875 -12.367 1 98.75 240 ASP B N 1
ATOM 3982 C CA . ASP B 1 240 ? 16.391 -21.469 -13.508 1 98.75 240 ASP B CA 1
ATOM 3983 C C . ASP B 1 240 ? 15.555 -22.641 -14.016 1 98.75 240 ASP B C 1
ATOM 3985 O O . ASP B 1 240 ? 14.336 -22.516 -14.195 1 98.75 240 ASP B O 1
ATOM 3989 N N . SER B 1 241 ? 16.203 -23.781 -14.172 1 98.75 241 SER B N 1
ATOM 3990 C CA . SER B 1 241 ? 15.523 -24.953 -14.703 1 98.75 241 SER B CA 1
ATOM 3991 C C . SER B 1 241 ? 14.391 -25.406 -13.789 1 98.75 241 SER B C 1
ATOM 3993 O O . SER B 1 241 ? 13.266 -25.625 -14.242 1 98.75 241 SER B O 1
ATOM 3995 N N . ILE B 1 242 ? 14.664 -25.484 -12.547 1 98.81 242 ILE B N 1
ATOM 3996 C CA . ILE B 1 242 ? 13.695 -26.016 -11.602 1 98.81 242 ILE B CA 1
ATOM 3997 C C . ILE B 1 242 ? 12.523 -25.031 -11.453 1 98.81 242 ILE B C 1
ATOM 3999 O O . ILE B 1 242 ? 11.359 -25.438 -11.539 1 98.81 242 ILE B O 1
ATOM 4003 N N . THR B 1 243 ? 12.773 -23.734 -11.305 1 98.88 243 THR B N 1
ATOM 4004 C CA . THR B 1 243 ? 11.703 -22.766 -11.109 1 98.88 243 THR B CA 1
ATOM 4005 C C . THR B 1 243 ? 10.883 -22.594 -12.383 1 98.88 243 THR B C 1
ATOM 4007 O O . THR B 1 243 ? 9.672 -22.391 -12.32 1 98.88 243 THR B O 1
ATOM 4010 N N . THR B 1 244 ? 11.539 -22.688 -13.523 1 98.88 244 THR B N 1
ATOM 4011 C CA . THR B 1 244 ? 10.82 -22.641 -14.789 1 98.88 244 THR B CA 1
ATOM 4012 C C . THR B 1 244 ? 9.906 -23.844 -14.945 1 98.88 244 THR B C 1
ATOM 4014 O O . THR B 1 244 ? 8.75 -23.703 -15.352 1 98.88 244 THR B O 1
ATOM 4017 N N . ASN B 1 245 ? 10.438 -25 -14.633 1 98.81 245 ASN B N 1
ATOM 4018 C CA . ASN B 1 245 ? 9.633 -26.203 -14.711 1 98.81 245 ASN B CA 1
ATOM 4019 C C . ASN B 1 245 ? 8.461 -26.172 -13.734 1 98.81 245 ASN B C 1
ATOM 4021 O O . ASN B 1 245 ? 7.359 -26.625 -14.062 1 98.81 245 ASN B O 1
ATOM 4025 N N . ASN B 1 246 ? 8.742 -25.656 -12.523 1 98.88 246 ASN B N 1
ATOM 4026 C CA . ASN B 1 246 ? 7.641 -25.469 -11.578 1 98.88 246 ASN B CA 1
ATOM 4027 C C . ASN B 1 246 ? 6.535 -24.609 -12.172 1 98.88 246 ASN B C 1
ATOM 4029 O O . ASN B 1 246 ? 5.355 -24.953 -12.086 1 98.88 246 ASN B O 1
ATOM 4033 N N . ALA B 1 247 ? 6.922 -23.516 -12.82 1 98.94 247 ALA B N 1
ATOM 4034 C CA . ALA B 1 247 ? 5.953 -22.578 -13.391 1 98.94 247 ALA B CA 1
ATOM 4035 C C . ALA B 1 247 ? 5.168 -23.234 -14.523 1 98.94 247 ALA B C 1
ATOM 4037 O O . ALA B 1 247 ? 3.947 -23.094 -14.609 1 98.94 247 ALA B O 1
ATOM 4038 N N . ARG B 1 248 ? 5.879 -23.953 -15.352 1 98.81 248 ARG B N 1
ATOM 4039 C CA . ARG B 1 248 ? 5.223 -24.609 -16.469 1 98.81 248 ARG B CA 1
ATOM 4040 C C . ARG B 1 248 ? 4.223 -25.656 -15.977 1 98.81 248 ARG B C 1
ATOM 4042 O O . ARG B 1 248 ? 3.146 -25.812 -16.547 1 98.81 248 ARG B O 1
ATOM 4049 N N . LYS B 1 249 ? 4.613 -26.328 -14.961 1 98.62 249 LYS B N 1
ATOM 4050 C CA . LYS B 1 249 ? 3.74 -27.328 -14.359 1 98.62 249 LYS B CA 1
ATOM 4051 C C . LYS B 1 249 ? 2.484 -26.688 -13.773 1 98.62 249 LYS B C 1
ATOM 4053 O O . LYS B 1 249 ? 1.369 -27.141 -14.039 1 98.62 249 LYS B O 1
ATOM 4058 N N . VAL B 1 250 ? 2.613 -25.609 -13.039 1 98.75 250 VAL B N 1
ATOM 4059 C CA . VAL B 1 250 ? 1.533 -24.938 -12.32 1 98.75 250 VAL B CA 1
ATOM 4060 C C . VAL B 1 250 ? 0.555 -24.328 -13.312 1 98.75 250 VAL B C 1
ATOM 4062 O O . VAL B 1 250 ? -0.662 -24.453 -13.172 1 98.75 250 VAL B O 1
ATOM 4065 N N . PHE B 1 251 ? 1.097 -23.672 -14.375 1 98.62 251 PHE B N 1
ATOM 4066 C CA . PHE B 1 251 ? 0.257 -22.844 -15.242 1 98.62 251 PHE B CA 1
ATOM 4067 C C . PHE B 1 251 ? -0.049 -23.578 -16.547 1 98.62 251 PHE B C 1
ATOM 4069 O O . PHE B 1 251 ? -0.805 -23.078 -17.375 1 98.62 251 PHE B O 1
ATOM 4076 N N . LYS B 1 252 ? 0.52 -24.75 -16.75 1 97.94 252 LYS B N 1
ATOM 4077 C CA . LYS B 1 252 ? 0.338 -25.578 -17.938 1 97.94 252 LYS B CA 1
ATOM 4078 C C . LYS B 1 252 ? 0.674 -24.797 -19.203 1 97.94 252 LYS B C 1
ATOM 4080 O O . LYS B 1 252 ? -0.139 -24.719 -20.125 1 97.94 252 LYS B O 1
ATOM 4085 N N . ILE B 1 253 ? 1.852 -24.297 -19.172 1 97.25 253 ILE B N 1
ATOM 4086 C CA . ILE B 1 253 ? 2.299 -23.531 -20.328 1 97.25 253 ILE B CA 1
ATOM 4087 C C . ILE B 1 253 ? 3.621 -24.094 -20.844 1 97.25 253 ILE B C 1
ATOM 4089 O O . ILE B 1 253 ? 4.336 -24.781 -20.109 1 97.25 253 ILE B O 1
#

Sequence (506 aa):
MIDTHCHIDFEEYDKDRSEVIARAKDKLDAVIVSGIGYESNQGVLNLCSKYEGFIYPSFGYHPVSSQNCSDEELKQAHTHLIDNINNIVAIGEVGMDYFYVKDKALREKQKEIFLSFIEIANDYKVPLLMHVRDCEKKALNIVLDYEDIPYVIFHCYSGSLKTARRIMEKDNYFMSFSTMLCYSKAHQELIKNISLDHILTETDSPYLAMTKEERNEPANVVKAVKKIAEIQNEDIETVDSITTNNARKVFKIMIDTHCHIDFEEYDKDRSEVIARAKDKLDAVIVSGIGYESNQGVLNLCSKYEGFIYPSFGYHPVSSQNCSDEELKQAHTHLIDNINNIVAIGEVGMDYFYVKDKALREKQKEIFLSFIEIANDYKVPLLMHVRDCEKKALNIVLDYEDIPYVIFHCYSGSLKTARRIMEKDNYFMSFSTMLCYSKAHQELIKNISLDHILTETDSPYLAMTKEERNEPANVVKAVKKIAEIQNEDIETVDSITTNNARKVFKI

Foldseek 3Di:
DEAAEAALLDPVCVVPSVVLVVLQVVFHQAYEYEAAADVSQVSLLVVCVVVPRHYFYEYEHELVRCLPDDPVRLVVSVVVCVVCVVRHLAHDDAEAACPVDVDPSSRVSSVVSSLVSLVVLLVVQHEYEYADHPCLQVVVVSSVVGDRNQAYEHEQDDDDLVSLVVQVVDQRYAYEHALCLVPPVSVLVSLLPHDLSRYAYHHHWLPDDPDPPHGDGGNCSLNVLVSSCVSNVHDSVVSCVNNVVSSCVNRVD/DEAAEAALLDCVCVVPSVVLVVLQVVFHQAYEYEAAADVSQVSLLVVCVVVPRHYFYEYEHELVRCLPDDPVRLVVSVVVCVVCVVRHLAHDDAEAACPVDVDPSSRVSSVVSSLVSLVVLLVVQHEYEYADHPCLQVVVVSSVVGDRNQAYEHEQDDDDLVSLVVQVVDQRYAYEHALVLVPPVSVLVSLLPHDLSRYAYHHHWLPDDPDPPHGDGGNCSLNVLVSSCVSNVHDSVVSCVNNVVSSCVNRVD

InterPro domains:
  IPR001130 3'-5' ssDNA/RNA exonuclease TatD-like [PF01026] (2-252)
  IPR001130 3'-5' ssDNA/RNA exonuclease TatD-like [PIRSF005902] (1-253)
  IPR001130 3'-5' ssDNA/RNA exonuclease TatD-like [cd01310] (1-252)
  IPR015991 Hydrolase TatD/YcfH-like [TIGR00010] (1-252)
  IPR018228 Deoxyribonuclease, TatD-related, conserved site [PS01091] (190-206)
  IPR018228 Deoxyribonuclease, TatD-related, conserved site [PS01137] (1-9)
  IPR032466 Metal-dependent hydrolase [SSF51556] (1-253)

Solvent-accessible surface area (backbone atoms only — not comparable to full-atom values): 25438 Å² total; per-residue (Å²): 74,45,22,67,32,26,36,75,68,41,75,90,30,69,89,47,39,70,59,54,50,51,53,22,58,74,66,30,65,33,36,28,32,42,9,50,28,72,69,44,30,52,44,30,51,53,49,24,68,74,38,64,86,35,40,41,33,22,43,29,42,28,27,76,70,47,41,40,55,50,72,67,53,48,50,49,51,49,49,55,48,60,77,39,53,89,71,36,43,27,44,10,30,29,26,38,49,50,72,81,43,77,50,66,72,49,48,51,39,16,50,55,55,30,49,58,53,50,50,49,25,33,75,69,48,32,20,36,34,30,41,43,35,86,40,43,60,61,50,50,62,56,54,69,75,52,84,49,42,63,26,40,31,38,44,64,59,76,65,52,67,71,48,48,54,61,44,65,72,36,89,48,33,34,36,22,42,27,30,49,49,77,75,35,66,70,51,46,60,48,55,60,73,51,60,63,88,32,34,36,42,14,24,49,14,51,41,62,30,93,44,96,84,50,73,31,46,60,51,49,24,57,56,24,48,49,44,49,12,60,70,59,70,46,54,50,66,55,48,39,51,47,26,32,49,46,47,28,64,62,45,70,101,72,46,24,67,33,28,37,73,69,42,75,90,30,70,90,48,40,70,59,54,50,50,54,21,58,75,65,32,63,34,36,29,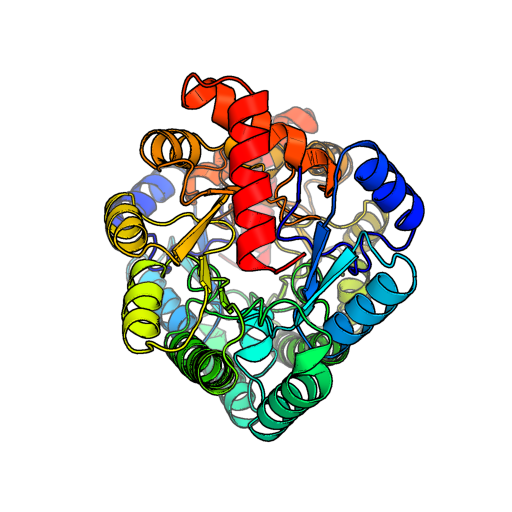32,43,8,51,27,73,70,45,31,52,44,32,52,54,50,24,69,75,37,65,86,34,40,42,33,22,42,29,41,28,29,77,70,47,40,40,56,50,71,66,53,48,49,50,52,50,50,55,47,62,76,38,53,89,72,37,45,26,46,11,31,29,27,37,50,50,72,83,44,78,53,66,71,49,48,52,38,16,50,54,56,30,49,56,53,50,50,49,23,33,74,68,48,34,20,37,35,30,42,45,35,84,40,42,61,61,51,50,62,56,54,69,76,52,85,50,42,65,25,41,34,38,44,63,58,77,64,53,66,71,49,48,54,60,44,63,72,37,89,46,32,35,37,22,40,28,32,48,50,76,74,36,64,69,52,45,59,49,54,59,73,51,60,63,89,34,33,38,41,14,23,48,14,52,40,61,31,94,43,98,83,50,75,30,47,61,52,51,27,56,57,24,47,47,46,48,12,62,69,61,72,44,55,52,65,55,49,39,50,46,25,32,49,44,48,28,65,60,44,70,100

Radius of gyration: 23.3 Å; Cα contacts (8 Å, |Δi|>4): 1027; chains: 2; bounding box: 49×62×57 Å

Organism: NCBI:txid230361